Protein AF-A0A8T3W4N7-F1 (afdb_monomer_lite)

Sequence (528 aa):
MDIIEGKFVKMGSNYNELFDELPENFIGHVRLSIKVNGQFRESHLFLNNKKIIGGYSDYEGEFFGNDAVVNAMKMAELGAIVDIFSYTDSMLSLMQNSNKKLFLTNETVKKSPVEKKKAIAPNNGRISVPEGKPIKLGVSNDFEKYLGKYTLLELFKKIDGTYHRGYVAYNGNLPVTAVYQAENKLIFGNNAFEMFNDIINEDNDFAIDVYEYNNSKLNYFIEEYPESVISIKPSEPVKSEMPKTELPKYVQEVKDINEYLEKDDSETENPLQVEEDISREDLMKKLGIRTPTDDMIENLLDDVFEPSKTEMGAIENELLEKINDYFNENSAILEFETELSIEYSDDDEFIATCCVNTTSDENSEVIKKDIEDIFDSYIIEMTSDVTVNNKKTGNTSETKTEHKSTHNKYDIDLQEELNKIKAKNSNKEKTGVEGLKEKIEHGIYEYLENVHDISEFEVHMSITEDNGHKCKCSIIVVPKKMLGFIKSSLNTDKIERDISDILGMNNVEIEFLNITVEKFTTSYSRYK

pLDDT: mean 70.01, std 21.33, range [21.66, 95.19]

Foldseek 3Di:
DDADQAAWDDKDQAPVVVLVPDAQQFFWKKWWWDQDPNDIWIKIFGDGSSDGFFIFTPDVHTAIGPVSVVVSVVSSVVRTMIIIHGDDPVSVVCVCVVDVRRGHDDDDDDDDDDDDDDDDDQQQDDDFQFFAAFPDKFDALPCLVVFDQKKWKWKWAADPNFIKIKIWIDRNNRTFFIWIDDQSDIDAAPVSVVVVVCCRVPHGGMGMIMHDDDPLSVVVNCVLCVRRTHPPPPDDDPDPPDDDDDDDDDDDDDDDDDDDDDDDDDDDDDDDDDPPPQDPVNVCVVVVPDDDDPVNVVVVVCVVLDQDPVLQVVVQVVLVVVLVVVQVPDPQWDDKDKDWGWDQDPVRAIEIEIEMETEGQDDQVVSQVVSVVSQVPDPGNHHYDYHYHYDYDDPDDDDDDDDDDDDDPDDDPPVVVVVVVVVVPPPDPPDDPVVLVVQLVVVLVVVQVPPPQFPDKDKDWDWDDDVFIEIAIEMETETDDDSNARPDPPPVVVSQVVSVVSCVVSRYHYSHYHYHYDRDDSPDPPPD

Secondary structure (DSSP, 8-state):
------EEEEEES-HHHHHHTS-TT-EEEEEEEEEETTEEEEEEEEEETTEEEEEEE-TTS-EEHHHHHHHHHHHHHTT-EEEEEE--HHHHHHHHHH-GGGB------PPPP-----------PPP-PPP-EEEEEEE-TTGGGG--SEEEEEEEEEETTEEEEEEEEEETTEEEEEEEEETTEEEEHHHHHHHHHHHHHH-SS-EEEEEE--HHHHHHHHHH-GGGB--------------------------------------------------HHHHHHHTT--PPPHHHHHHHHHHHHSPPHHHHHHHHHHHHHHHHHHHHH-TTEEEEEEEEEEEE-TTS-EEEEEEEEEEESS-HHHHHHHHHHHHHTSSS-EEEEEEEEEE---S-------------S----HHHHHHHHHHHHS-S---SHHHHHHHHHHHHHHHHHT-TTEEEEEEEEEEEESSSEEEEEEEEEEEPEETTEE-S---HHHHHHHHHHHHHHTTEEEEEEEEEE--S--------

Structure (mmCIF, N/CA/C/O backbone):
data_AF-A0A8T3W4N7-F1
#
_entry.id   AF-A0A8T3W4N7-F1
#
loop_
_atom_site.group_PDB
_atom_site.id
_atom_site.type_symbol
_atom_site.label_atom_id
_atom_site.label_alt_id
_atom_site.label_comp_id
_atom_site.label_asym_id
_atom_site.label_entity_id
_atom_site.label_seq_id
_atom_site.pdbx_PDB_ins_code
_atom_site.Cartn_x
_atom_site.Cartn_y
_atom_site.Cartn_z
_atom_site.occupancy
_atom_site.B_iso_or_equiv
_atom_site.auth_seq_id
_atom_site.auth_comp_id
_atom_site.auth_asym_id
_atom_site.auth_atom_id
_atom_site.pdbx_PDB_model_num
ATOM 1 N N . MET A 1 1 ? 28.751 -6.547 11.373 1.00 69.81 1 MET A N 1
ATOM 2 C CA . MET A 1 1 ? 29.927 -6.131 10.580 1.00 69.81 1 MET A CA 1
ATOM 3 C C . MET A 1 1 ? 31.092 -5.831 11.519 1.00 69.81 1 MET A C 1
ATOM 5 O O . MET A 1 1 ? 30.881 -5.133 12.501 1.00 69.81 1 MET A O 1
ATOM 9 N N . ASP A 1 2 ? 32.297 -6.341 11.244 1.00 79.75 2 ASP A N 1
ATOM 10 C CA . ASP A 1 2 ? 33.465 -6.121 12.114 1.00 79.75 2 ASP A CA 1
ATOM 11 C C . ASP A 1 2 ? 34.162 -4.798 11.765 1.00 79.75 2 ASP A C 1
ATOM 13 O O . ASP A 1 2 ? 34.846 -4.682 10.744 1.00 79.75 2 ASP A O 1
ATOM 17 N N . ILE A 1 3 ? 33.983 -3.784 12.615 1.00 85.69 3 ILE A N 1
ATOM 18 C CA . ILE A 1 3 ? 34.616 -2.466 12.479 1.00 85.69 3 ILE A CA 1
ATOM 19 C C . ILE A 1 3 ? 35.665 -2.310 13.575 1.00 85.69 3 ILE A C 1
ATOM 21 O O . ILE A 1 3 ? 35.398 -2.535 14.753 1.00 85.69 3 ILE A O 1
ATOM 25 N N . ILE A 1 4 ? 36.878 -1.906 13.196 1.00 85.88 4 ILE A N 1
ATOM 26 C CA . ILE A 1 4 ? 37.929 -1.598 14.169 1.00 85.88 4 ILE A CA 1
ATOM 27 C C . ILE A 1 4 ? 37.473 -0.387 14.986 1.00 85.88 4 ILE A C 1
ATOM 29 O O . ILE A 1 4 ? 37.309 0.699 14.450 1.00 85.88 4 ILE A O 1
ATOM 33 N N . GLU A 1 5 ? 37.274 -0.535 16.288 1.00 82.44 5 GLU A N 1
ATOM 34 C CA . GLU A 1 5 ? 36.678 0.541 17.091 1.00 82.44 5 GLU A CA 1
ATOM 35 C C . GLU A 1 5 ? 37.607 1.762 17.244 1.00 82.44 5 GLU A C 1
ATOM 37 O O . GLU A 1 5 ? 37.165 2.902 17.239 1.00 82.44 5 GLU A O 1
ATOM 42 N N . GLY A 1 6 ? 38.928 1.571 17.270 1.00 89.00 6 GLY A N 1
ATOM 43 C CA . GLY A 1 6 ? 39.881 2.677 17.428 1.00 89.00 6 GLY A CA 1
ATOM 44 C C . GLY A 1 6 ? 39.880 3.279 18.839 1.00 89.00 6 GLY A C 1
ATOM 45 O O . GLY A 1 6 ? 39.446 2.653 19.803 1.00 89.00 6 GLY A O 1
ATOM 46 N N . LYS A 1 7 ? 40.429 4.491 18.993 1.00 89.69 7 LYS A N 1
ATOM 47 C CA . LYS A 1 7 ? 40.510 5.178 20.293 1.00 89.69 7 LYS A CA 1
ATOM 48 C C . LYS A 1 7 ? 39.407 6.224 20.411 1.00 89.69 7 LYS A C 1
ATOM 50 O O . LYS A 1 7 ? 39.440 7.216 19.683 1.00 89.69 7 LYS A O 1
ATOM 55 N N . PHE A 1 8 ? 38.511 6.042 21.378 1.00 91.06 8 PHE A N 1
ATOM 56 C CA . PHE A 1 8 ? 37.436 6.988 21.684 1.00 91.06 8 PHE A CA 1
ATOM 57 C C . PHE A 1 8 ? 37.958 8.416 21.911 1.00 91.06 8 PHE A C 1
ATOM 59 O O . PHE A 1 8 ? 38.973 8.626 22.585 1.00 91.06 8 PHE A O 1
ATOM 66 N N . VAL A 1 9 ? 37.253 9.387 21.333 1.00 90.25 9 VAL A N 1
ATOM 67 C CA . VAL A 1 9 ? 37.581 10.816 21.383 1.00 90.25 9 VAL A CA 1
ATOM 68 C C . VAL A 1 9 ? 36.522 11.578 22.171 1.00 90.25 9 VAL A C 1
ATOM 70 O O . VAL A 1 9 ? 36.863 12.228 23.157 1.00 90.25 9 VAL A O 1
ATOM 73 N N . LYS A 1 10 ? 35.257 11.521 21.735 1.00 86.00 10 LYS A N 1
ATOM 74 C CA . LYS A 1 10 ? 34.129 12.235 22.354 1.00 86.00 10 LYS A CA 1
ATOM 75 C C . LYS A 1 10 ? 32.783 11.667 21.889 1.00 86.00 10 LYS A C 1
ATOM 77 O O . LYS A 1 10 ? 32.743 11.008 20.852 1.00 86.00 10 LYS A O 1
ATOM 82 N N . MET A 1 11 ? 31.712 11.986 22.624 1.00 87.62 11 MET A N 1
ATOM 83 C CA . MET A 1 11 ? 30.324 11.721 22.221 1.00 87.62 11 MET A CA 1
ATOM 84 C C . MET A 1 11 ? 29.444 12.976 22.313 1.00 87.62 11 MET A C 1
ATOM 86 O O . MET A 1 11 ? 29.777 13.904 23.053 1.00 87.62 11 MET A O 1
ATOM 90 N N . GLY A 1 12 ? 28.291 12.964 21.646 1.00 80.19 12 GLY A N 1
ATOM 91 C CA . GLY A 1 12 ? 27.205 13.929 21.846 1.00 80.19 12 GLY A CA 1
ATOM 92 C C . GLY A 1 12 ? 25.985 13.613 20.978 1.00 80.19 12 GLY A C 1
ATOM 93 O O . GLY A 1 12 ? 25.847 12.494 20.500 1.00 80.19 12 GLY A O 1
ATOM 94 N N . SER A 1 13 ? 25.091 14.583 20.782 1.00 78.06 13 SER A N 1
ATOM 95 C CA . SER A 1 13 ? 23.819 14.401 20.052 1.00 78.06 13 SER A CA 1
ATOM 96 C C . SER A 1 13 ? 23.660 15.311 18.828 1.00 78.06 13 SER A C 1
ATOM 98 O O . SER A 1 13 ? 22.625 15.283 18.169 1.00 78.06 13 SER A O 1
ATOM 100 N N . ASN A 1 14 ? 24.669 16.133 18.518 1.00 81.31 14 ASN A N 1
ATOM 101 C CA . ASN A 1 14 ? 24.679 17.032 17.365 1.00 81.31 14 ASN A CA 1
ATOM 102 C C . ASN A 1 14 ? 25.889 16.729 16.474 1.00 81.31 14 ASN A C 1
ATOM 104 O O . ASN A 1 14 ? 27.017 17.123 16.775 1.00 81.31 14 ASN A O 1
ATOM 108 N N . TYR A 1 15 ? 25.647 16.020 15.371 1.00 85.56 15 TYR A N 1
ATOM 109 C CA . TYR A 1 15 ? 26.692 15.603 14.436 1.00 85.56 15 TYR A CA 1
ATOM 110 C C . TYR A 1 15 ? 27.495 16.783 13.873 1.00 85.56 15 TYR A C 1
ATOM 112 O O . TYR A 1 15 ? 28.723 16.732 13.886 1.00 85.56 15 TYR A O 1
ATOM 120 N N . ASN A 1 16 ? 26.824 17.845 13.414 1.00 82.12 16 ASN A N 1
ATOM 121 C CA . ASN A 1 16 ? 27.482 18.961 12.725 1.00 82.12 16 ASN A CA 1
ATOM 122 C C . ASN A 1 16 ? 28.466 19.686 13.649 1.00 82.12 16 ASN A C 1
ATOM 124 O O . ASN A 1 16 ? 29.613 19.912 13.282 1.00 82.12 16 ASN A O 1
ATOM 128 N N . GLU A 1 17 ? 28.042 19.963 14.882 1.00 86.69 17 GLU A N 1
ATOM 129 C CA . GLU A 1 17 ? 28.886 20.596 15.898 1.00 86.69 17 GLU A CA 1
ATOM 130 C C . GLU A 1 17 ? 30.109 19.731 16.234 1.00 86.69 17 GLU A C 1
ATOM 132 O O . GLU A 1 17 ? 31.249 20.199 16.217 1.00 86.69 17 GLU A O 1
ATOM 137 N N . LEU A 1 18 ? 29.896 18.432 16.463 1.00 82.56 18 LEU A N 1
ATOM 138 C CA . LEU A 1 18 ? 30.981 17.516 16.803 1.00 82.56 18 LEU A CA 1
ATOM 139 C C . LEU A 1 18 ? 31.968 17.320 15.647 1.00 82.56 18 LEU A C 1
ATOM 141 O O . LEU A 1 18 ? 33.168 17.196 15.915 1.00 82.56 18 LEU A O 1
ATOM 145 N N . PHE A 1 19 ? 31.474 17.285 14.406 1.00 84.50 19 PHE A N 1
ATOM 146 C CA . PHE A 1 19 ? 32.265 17.144 13.186 1.00 84.50 19 PHE A CA 1
ATOM 147 C C . PHE A 1 19 ? 33.083 18.407 12.883 1.00 84.50 19 PHE A C 1
ATOM 149 O O . PHE A 1 19 ? 34.268 18.305 12.556 1.00 84.50 19 PHE A O 1
ATOM 156 N N . ASP A 1 20 ? 32.491 19.594 13.038 1.00 85.81 20 ASP A N 1
ATOM 157 C CA . ASP A 1 20 ? 33.156 20.878 12.781 1.00 85.81 20 ASP A CA 1
ATOM 158 C C . ASP A 1 20 ? 34.359 21.099 13.706 1.00 85.81 20 ASP A C 1
ATOM 160 O O . ASP A 1 20 ? 35.408 21.581 13.265 1.00 85.81 20 ASP A O 1
ATOM 164 N N . GLU A 1 21 ? 34.247 20.657 14.958 1.00 88.88 21 GLU A N 1
ATOM 165 C CA . GLU A 1 21 ? 35.309 20.691 15.967 1.00 88.88 21 GLU A CA 1
ATOM 166 C C . GLU A 1 21 ? 36.479 19.720 15.703 1.00 88.88 21 GLU A C 1
ATOM 168 O O . GLU A 1 21 ? 37.490 19.772 16.411 1.00 88.88 21 GLU A O 1
ATOM 173 N N . LEU A 1 22 ? 36.376 18.807 14.728 1.00 88.19 22 LEU A N 1
ATOM 174 C CA . LEU A 1 22 ? 37.467 17.879 14.420 1.00 88.19 22 LEU A CA 1
ATOM 175 C C . LEU A 1 22 ? 38.651 18.599 13.757 1.00 88.19 22 LEU A C 1
ATOM 177 O O . LEU A 1 22 ? 38.451 19.490 12.922 1.00 88.19 22 LEU A O 1
ATOM 181 N N . PRO A 1 23 ? 39.899 18.191 14.063 1.00 87.69 23 PRO A N 1
ATOM 182 C CA . PRO A 1 23 ? 41.069 18.749 13.402 1.00 87.69 23 PRO A CA 1
ATOM 183 C C . PRO A 1 23 ? 41.086 18.375 11.912 1.00 87.69 23 PRO A C 1
ATOM 185 O O . PRO A 1 23 ? 40.659 17.292 11.522 1.00 87.69 23 PRO A O 1
ATOM 188 N N . GLU A 1 24 ? 41.622 19.253 11.063 1.00 89.06 24 GLU A N 1
ATOM 189 C CA . GLU A 1 24 ? 41.645 19.059 9.599 1.00 89.06 24 GLU A CA 1
ATOM 190 C C . GLU A 1 24 ? 42.392 17.789 9.156 1.00 89.06 24 GLU A C 1
ATOM 192 O O . GLU A 1 24 ? 42.098 17.215 8.114 1.00 89.06 24 GLU A O 1
ATOM 197 N N . ASN A 1 25 ? 43.344 17.312 9.958 1.00 88.31 25 ASN A N 1
ATOM 198 C CA . ASN A 1 25 ? 44.077 16.069 9.721 1.00 88.31 25 ASN A CA 1
ATOM 199 C C . ASN A 1 25 ? 43.475 14.859 10.462 1.00 88.31 25 ASN A C 1
ATOM 201 O O . ASN A 1 25 ? 44.173 13.872 10.681 1.00 88.31 25 ASN A O 1
ATOM 205 N N . PHE A 1 26 ? 42.210 14.925 10.892 1.00 92.00 26 PHE A N 1
ATOM 206 C CA . PHE A 1 26 ? 41.576 13.835 11.631 1.00 92.00 26 PHE A CA 1
ATOM 207 C C . PHE A 1 26 ? 41.453 12.565 10.781 1.00 92.00 26 PHE A C 1
ATOM 209 O O . PHE A 1 26 ? 40.968 12.608 9.646 1.00 92.00 26 PHE A O 1
ATOM 216 N N . ILE A 1 27 ? 41.853 11.435 11.366 1.00 90.75 27 ILE A N 1
ATOM 217 C CA . ILE A 1 27 ? 41.722 10.091 10.802 1.00 90.75 27 ILE A CA 1
ATOM 218 C C . ILE A 1 27 ? 40.992 9.237 11.832 1.00 90.75 27 ILE A C 1
ATOM 220 O O . ILE A 1 27 ? 41.371 9.213 13.006 1.00 90.75 27 ILE A O 1
ATOM 224 N N . GLY A 1 28 ? 39.936 8.549 11.414 1.00 92.06 28 GLY A N 1
ATOM 225 C CA . GLY A 1 28 ? 39.072 7.850 12.354 1.00 92.06 28 GLY A CA 1
ATOM 226 C C . GLY A 1 28 ? 37.735 7.471 11.757 1.00 92.06 28 GLY A C 1
ATOM 227 O O . GLY A 1 28 ? 37.573 7.448 10.537 1.00 92.06 28 GLY A O 1
ATOM 228 N N . HIS A 1 29 ? 36.768 7.206 12.623 1.00 94.94 29 HIS A N 1
ATOM 229 C CA . HIS A 1 29 ? 35.389 7.041 12.204 1.00 94.94 29 HIS A CA 1
ATOM 230 C C . HIS A 1 29 ? 34.420 7.677 13.203 1.00 94.94 29 HIS A C 1
ATOM 232 O O . HIS A 1 29 ? 34.745 7.869 14.378 1.00 94.94 29 HIS A O 1
ATOM 238 N N . VAL A 1 30 ? 33.238 8.027 12.709 1.00 94.62 30 VAL A N 1
ATOM 239 C CA . VAL A 1 30 ? 32.110 8.513 13.507 1.00 94.62 30 VAL A CA 1
ATOM 240 C C . VAL A 1 30 ? 31.051 7.424 13.515 1.00 94.62 30 VAL A C 1
ATOM 242 O O . VAL A 1 30 ? 30.641 6.992 12.441 1.00 94.62 30 VAL A O 1
ATOM 245 N N . ARG A 1 31 ? 30.620 6.985 14.696 1.00 95.19 31 ARG A N 1
ATOM 246 C CA . ARG A 1 31 ? 29.488 6.076 14.876 1.00 95.19 31 ARG A CA 1
ATOM 247 C C . ARG A 1 31 ? 28.251 6.887 15.248 1.00 95.19 31 ARG A C 1
ATOM 249 O O . ARG A 1 31 ? 28.313 7.714 16.152 1.00 95.19 31 ARG A O 1
ATOM 256 N N . LEU A 1 32 ? 27.145 6.654 14.556 1.00 91.69 32 LEU A N 1
ATOM 257 C CA . LEU A 1 32 ? 25.830 7.187 14.883 1.00 91.69 32 LEU A CA 1
ATOM 258 C C . LEU A 1 32 ? 24.938 6.042 15.333 1.00 91.69 32 LEU A C 1
ATOM 260 O O . LEU A 1 32 ? 24.832 5.061 14.604 1.00 91.69 32 LEU A O 1
ATOM 264 N N . SER A 1 33 ? 24.279 6.182 16.479 1.00 88.19 33 SER A N 1
ATOM 265 C CA . SER A 1 33 ? 23.430 5.140 17.057 1.00 88.19 33 SER A CA 1
ATOM 266 C C . SER A 1 33 ? 22.028 5.667 17.372 1.00 88.19 33 SER A C 1
ATOM 268 O O . SER A 1 33 ? 21.876 6.698 18.032 1.00 88.19 33 SER A O 1
ATOM 270 N N . ILE A 1 34 ? 20.993 4.943 16.937 1.00 81.06 34 ILE A N 1
ATOM 271 C CA . ILE A 1 34 ? 19.577 5.201 17.260 1.00 81.06 34 ILE A CA 1
ATOM 272 C C . ILE A 1 34 ? 18.957 3.927 17.823 1.00 81.06 34 ILE A C 1
ATOM 274 O O . ILE A 1 34 ? 19.274 2.824 17.384 1.00 81.06 34 ILE A O 1
ATOM 278 N N . LYS A 1 35 ? 18.055 4.072 18.797 1.00 75.81 35 LYS A N 1
ATOM 279 C CA . LYS A 1 35 ? 17.288 2.952 19.342 1.00 75.81 35 LYS A CA 1
ATOM 280 C C . LYS A 1 35 ? 15.977 2.787 18.569 1.00 75.81 35 LYS A C 1
ATOM 282 O O . LYS A 1 35 ? 15.119 3.660 18.639 1.00 75.81 35 LYS A O 1
ATOM 287 N N . VAL A 1 36 ? 15.813 1.658 17.885 1.00 69.12 36 VAL A N 1
ATOM 288 C CA . VAL A 1 36 ? 14.607 1.281 17.131 1.00 69.12 36 VAL A CA 1
ATOM 289 C C . VAL A 1 36 ? 14.096 -0.050 17.676 1.00 69.12 36 VAL A C 1
ATOM 291 O O . VAL A 1 36 ? 14.857 -1.010 17.775 1.00 69.12 36 VAL A O 1
ATOM 294 N N . ASN A 1 37 ? 12.823 -0.116 18.079 1.00 63.16 37 ASN A N 1
ATOM 295 C CA . ASN A 1 37 ? 12.181 -1.336 18.603 1.00 63.16 37 ASN A CA 1
ATOM 296 C C . ASN A 1 37 ? 12.989 -2.046 19.711 1.00 63.16 37 ASN A C 1
ATOM 298 O O . ASN A 1 37 ? 13.090 -3.268 19.758 1.00 63.16 37 ASN A O 1
ATOM 302 N N . GLY A 1 38 ? 13.620 -1.271 20.599 1.00 59.84 38 GLY A N 1
ATOM 303 C CA . GLY A 1 38 ? 14.420 -1.810 21.703 1.00 59.84 38 GLY A CA 1
ATOM 304 C C . GLY A 1 38 ? 15.868 -2.176 21.356 1.00 59.84 38 GLY A C 1
ATOM 305 O O . GLY A 1 38 ? 16.660 -2.336 22.284 1.00 59.84 38 GLY A O 1
ATOM 306 N N . GLN A 1 39 ? 16.238 -2.231 20.073 1.00 70.81 39 GLN A N 1
ATOM 307 C CA . GLN A 1 39 ? 17.593 -2.528 19.598 1.00 70.81 39 GLN A CA 1
ATOM 308 C C . GLN A 1 39 ? 18.317 -1.261 19.131 1.00 70.81 39 GLN A C 1
ATOM 310 O O . GLN A 1 39 ? 17.685 -0.306 18.683 1.00 70.81 39 GLN A O 1
ATOM 315 N N . PHE A 1 40 ? 19.647 -1.241 19.231 1.00 77.69 40 PHE A N 1
ATOM 316 C CA . PHE A 1 40 ? 20.447 -0.179 18.627 1.00 77.69 40 PHE A CA 1
ATOM 317 C C . PHE A 1 40 ? 20.725 -0.504 17.163 1.00 77.69 40 PHE A C 1
ATOM 319 O O . PHE A 1 40 ? 21.073 -1.633 16.822 1.00 77.69 40 PHE A O 1
ATOM 326 N N . ARG A 1 41 ? 20.545 0.509 16.324 1.00 87.94 41 ARG A N 1
ATOM 327 C CA . ARG A 1 41 ? 20.998 0.555 14.941 1.00 87.94 41 ARG A CA 1
ATOM 328 C C . ARG A 1 41 ? 22.139 1.547 14.833 1.00 87.94 41 ARG A C 1
ATOM 330 O O . ARG A 1 41 ? 22.094 2.589 15.490 1.00 87.94 41 ARG A O 1
ATOM 337 N N . GLU A 1 42 ? 23.134 1.224 14.024 1.00 90.44 42 GLU A N 1
ATOM 338 C CA . GLU A 1 42 ? 24.416 1.901 13.942 1.00 90.44 42 GLU A CA 1
ATOM 339 C C . GLU A 1 42 ? 24.797 2.244 12.495 1.00 90.44 42 GLU A C 1
ATOM 341 O O . GLU A 1 42 ? 24.674 1.449 11.562 1.00 90.44 42 GLU A O 1
ATOM 346 N N . SER A 1 43 ? 25.325 3.453 12.310 1.00 93.12 43 SER A N 1
ATOM 347 C CA . SER A 1 43 ? 26.041 3.843 11.098 1.00 93.12 43 SER A CA 1
ATOM 348 C C . SER A 1 43 ? 27.446 4.296 11.431 1.00 93.12 43 SER A C 1
ATOM 350 O O . SER A 1 43 ? 27.657 5.005 12.406 1.00 93.12 43 SER A O 1
ATOM 352 N N . HIS A 1 44 ? 28.409 3.942 10.590 1.00 95.19 44 HIS A N 1
ATOM 353 C CA . HIS A 1 44 ? 29.803 4.332 10.722 1.00 95.19 44 HIS A CA 1
ATOM 354 C C . HIS A 1 44 ? 30.231 5.129 9.495 1.00 95.19 44 HIS A C 1
ATOM 356 O O . HIS A 1 44 ? 30.116 4.651 8.371 1.00 95.19 44 HIS A O 1
ATOM 362 N N . LEU A 1 45 ? 30.766 6.327 9.706 1.00 94.00 45 LEU A N 1
ATOM 363 C CA . LEU A 1 45 ? 31.398 7.156 8.682 1.00 94.00 45 LEU A CA 1
ATOM 364 C C . LEU A 1 45 ? 32.908 7.081 8.855 1.00 94.00 45 LEU A C 1
ATOM 366 O O . LEU A 1 45 ? 33.402 7.433 9.920 1.00 94.00 45 LEU A O 1
ATOM 370 N N . PHE A 1 46 ? 33.650 6.673 7.829 1.00 92.88 46 PHE A N 1
ATOM 371 C CA . PHE A 1 46 ? 35.115 6.632 7.874 1.00 92.88 46 PHE A CA 1
ATOM 372 C C . PHE A 1 46 ? 35.704 7.942 7.361 1.00 92.88 46 PHE A C 1
ATOM 374 O O . PHE A 1 46 ? 35.303 8.434 6.305 1.00 92.88 46 PHE A O 1
ATOM 381 N N . LEU A 1 47 ? 36.684 8.490 8.083 1.00 90.06 47 LEU A N 1
ATOM 382 C CA . LEU A 1 47 ? 37.308 9.772 7.779 1.00 90.06 47 LEU A CA 1
ATOM 383 C C . LEU A 1 47 ? 38.812 9.638 7.561 1.00 90.06 47 LEU A C 1
ATOM 385 O O . LEU A 1 47 ? 39.519 8.967 8.315 1.00 90.06 47 LEU A O 1
ATOM 389 N N . ASN A 1 48 ? 39.304 10.376 6.570 1.00 88.19 48 ASN A N 1
ATOM 390 C CA . ASN A 1 48 ? 40.722 10.631 6.367 1.00 88.19 48 ASN A CA 1
ATOM 391 C C . ASN A 1 48 ? 40.929 12.114 6.048 1.00 88.19 48 ASN A C 1
ATOM 393 O O . ASN A 1 48 ? 40.344 12.632 5.096 1.00 88.19 48 ASN A O 1
ATOM 397 N N . ASN A 1 49 ? 41.749 12.802 6.844 1.00 85.50 49 ASN A N 1
ATOM 398 C CA . ASN A 1 49 ? 41.911 14.257 6.803 1.00 85.50 49 ASN A CA 1
ATOM 399 C C . ASN A 1 49 ? 40.563 14.990 6.855 1.00 85.50 49 ASN A C 1
ATOM 401 O O . ASN A 1 49 ? 40.252 15.787 5.967 1.00 85.50 49 ASN A O 1
ATOM 405 N N . LYS A 1 50 ? 39.724 14.625 7.840 1.00 82.94 50 LYS A N 1
ATOM 406 C CA . LYS A 1 50 ? 38.369 15.173 8.055 1.00 82.94 50 LYS A CA 1
ATOM 407 C C . LYS A 1 50 ? 37.408 14.998 6.863 1.00 82.94 50 LYS A C 1
ATOM 409 O O . LYS A 1 50 ? 36.277 15.467 6.894 1.00 82.94 50 LYS A O 1
ATOM 414 N N . LYS A 1 51 ? 37.806 14.277 5.812 1.00 85.31 51 LYS A N 1
ATOM 415 C CA . LYS A 1 51 ? 36.949 13.954 4.669 1.00 85.31 51 LYS A CA 1
ATOM 416 C C . LYS A 1 51 ? 36.359 12.574 4.843 1.00 85.31 51 LYS A C 1
ATOM 418 O O . LYS A 1 51 ? 37.088 11.629 5.131 1.00 85.31 51 LYS A O 1
ATOM 423 N N . ILE A 1 52 ? 35.059 12.466 4.602 1.00 88.12 52 ILE A N 1
ATOM 424 C CA . ILE A 1 52 ? 34.370 11.182 4.547 1.00 88.12 52 ILE A CA 1
ATOM 425 C C . ILE A 1 52 ? 34.892 10.415 3.330 1.00 88.12 52 ILE A C 1
ATOM 427 O O . ILE A 1 52 ? 34.857 10.911 2.205 1.00 88.12 52 ILE A O 1
ATOM 431 N N . ILE A 1 53 ? 35.406 9.216 3.576 1.00 82.69 53 ILE A N 1
ATOM 432 C CA . ILE A 1 53 ? 35.989 8.323 2.566 1.00 82.69 53 ILE A CA 1
ATOM 433 C C . ILE A 1 53 ? 35.219 7.008 2.433 1.00 82.69 53 ILE A C 1
ATOM 435 O O . ILE A 1 53 ? 35.616 6.147 1.648 1.00 82.69 53 ILE A O 1
ATOM 439 N N . GLY A 1 54 ? 34.127 6.846 3.179 1.00 85.19 54 GLY A N 1
ATOM 440 C CA . GLY A 1 54 ? 33.305 5.645 3.162 1.00 85.19 54 GLY A CA 1
ATOM 441 C C . GLY A 1 54 ? 32.328 5.577 4.327 1.00 85.19 54 GLY A C 1
ATOM 442 O O . GLY A 1 54 ? 32.373 6.418 5.229 1.00 85.19 54 GLY A O 1
ATOM 443 N N . GLY A 1 55 ? 31.496 4.540 4.335 1.00 89.06 55 GLY A N 1
ATOM 444 C CA . GLY A 1 55 ? 30.619 4.245 5.454 1.00 89.06 55 GLY A CA 1
ATOM 445 C C . GLY A 1 55 ? 30.050 2.828 5.464 1.00 89.06 55 GLY A C 1
ATOM 446 O O . GLY A 1 55 ? 30.160 2.083 4.489 1.00 89.06 55 GLY A O 1
ATOM 447 N N . TYR A 1 56 ? 29.432 2.491 6.592 1.00 93.69 56 TYR A N 1
ATOM 448 C CA . TYR A 1 56 ? 28.560 1.334 6.808 1.00 93.69 56 TYR A CA 1
ATOM 449 C C . TYR A 1 56 ? 27.298 1.788 7.545 1.00 93.69 56 TYR A C 1
ATOM 451 O O . TYR A 1 56 ? 27.380 2.707 8.356 1.00 93.69 56 TYR A O 1
ATOM 459 N N . SER A 1 57 ? 26.151 1.176 7.281 1.00 89.81 57 SER A N 1
ATOM 460 C CA . SER A 1 57 ? 24.907 1.453 8.005 1.00 89.81 57 SER A CA 1
ATOM 461 C C . SER A 1 57 ? 24.080 0.181 8.110 1.00 89.81 57 SER A C 1
ATOM 463 O O . SER A 1 57 ? 24.008 -0.541 7.122 1.00 89.81 57 SER A O 1
ATOM 465 N N . ASP A 1 58 ? 23.468 -0.072 9.270 1.00 85.94 58 ASP A N 1
ATOM 466 C CA . ASP A 1 58 ? 22.450 -1.119 9.456 1.00 85.94 58 ASP A CA 1
ATOM 467 C C . ASP A 1 58 ? 21.045 -0.562 9.779 1.00 85.94 58 ASP A C 1
ATOM 469 O O . ASP A 1 58 ? 20.126 -1.317 10.101 1.00 85.94 58 ASP A O 1
ATOM 473 N N . TYR A 1 59 ? 20.867 0.762 9.696 1.00 77.62 59 TYR A N 1
ATOM 474 C CA . TYR A 1 59 ? 19.676 1.462 10.188 1.00 77.62 59 TYR A CA 1
ATOM 475 C C . TYR A 1 59 ? 18.390 1.115 9.430 1.00 77.62 59 TYR A C 1
ATOM 477 O O . TYR A 1 59 ? 17.419 0.680 10.045 1.00 77.62 59 TYR A O 1
ATOM 485 N N . GLU A 1 60 ? 18.406 1.260 8.105 1.00 74.38 60 GLU A N 1
ATOM 486 C CA . GLU A 1 60 ? 17.287 0.948 7.196 1.00 74.38 60 GLU A CA 1
ATOM 487 C C . GLU A 1 60 ? 17.617 -0.269 6.308 1.00 74.38 60 GLU A C 1
ATOM 489 O O . GLU A 1 60 ? 17.132 -0.384 5.188 1.00 74.38 60 GLU A O 1
ATOM 494 N N . GLY A 1 61 ? 18.524 -1.136 6.770 1.00 75.38 61 GLY A N 1
ATOM 495 C CA . GLY A 1 61 ? 19.142 -2.201 5.973 1.00 75.38 61 GLY A CA 1
ATOM 496 C C . GLY A 1 61 ? 20.667 -2.102 5.966 1.00 75.38 61 GLY A C 1
ATOM 497 O O . GLY A 1 61 ? 21.228 -1.138 6.482 1.00 75.38 61 GLY A O 1
ATOM 498 N N . GLU A 1 62 ? 21.342 -3.110 5.404 1.00 84.62 62 GLU A N 1
ATOM 499 C CA . GLU A 1 62 ? 22.808 -3.165 5.351 1.00 84.62 62 GLU A CA 1
ATOM 500 C C . GLU A 1 62 ? 23.345 -2.399 4.127 1.00 84.62 62 GLU A C 1
ATOM 502 O O . GLU A 1 62 ? 23.201 -2.833 2.984 1.00 84.62 62 GLU A O 1
ATOM 507 N N . PHE A 1 63 ? 23.989 -1.253 4.359 1.00 81.38 63 PHE A N 1
ATOM 508 C CA . PHE A 1 63 ? 24.548 -0.396 3.310 1.00 81.38 63 PHE A CA 1
ATOM 509 C C . PHE A 1 63 ? 26.054 -0.201 3.467 1.00 81.38 63 PHE A C 1
ATOM 511 O O . PHE A 1 63 ? 26.597 -0.208 4.574 1.00 81.38 63 PHE A O 1
ATOM 518 N N . PHE A 1 64 ? 26.728 0.071 2.347 1.00 84.88 64 PHE A N 1
ATOM 519 C CA . PHE A 1 64 ? 28.172 0.299 2.284 1.00 84.88 64 PHE A CA 1
ATOM 520 C C . PHE A 1 64 ? 28.502 1.523 1.414 1.00 84.88 64 PHE A C 1
ATOM 522 O O . PHE A 1 64 ? 27.728 1.910 0.539 1.00 84.88 64 PHE A O 1
ATOM 529 N N . GLY A 1 65 ? 29.661 2.147 1.629 1.00 79.81 65 GLY A N 1
ATOM 530 C CA . GLY A 1 65 ? 30.160 3.212 0.756 1.00 79.81 65 GLY A CA 1
ATOM 531 C C . GLY A 1 65 ? 29.266 4.458 0.763 1.00 79.81 65 GLY A C 1
ATOM 532 O O . GLY A 1 65 ? 28.922 4.962 1.829 1.00 79.81 65 GLY A O 1
ATOM 533 N N . ASN A 1 66 ? 28.913 4.985 -0.416 1.00 72.75 66 ASN A N 1
ATOM 534 C CA . ASN A 1 66 ? 28.109 6.213 -0.536 1.00 72.75 66 ASN A CA 1
ATOM 535 C C . ASN A 1 66 ? 26.722 6.079 0.110 1.00 72.75 66 ASN A C 1
ATOM 537 O O . ASN A 1 66 ? 26.273 7.010 0.776 1.00 72.75 66 ASN A O 1
ATOM 541 N N . ASP A 1 67 ? 26.066 4.931 -0.052 1.00 69.25 67 ASP A N 1
ATOM 542 C CA . ASP A 1 67 ? 24.700 4.727 0.444 1.00 69.25 67 ASP A CA 1
ATOM 543 C C . ASP A 1 67 ? 24.664 4.704 1.975 1.00 69.25 67 ASP A C 1
ATOM 545 O O . ASP A 1 67 ? 23.778 5.284 2.604 1.00 69.25 67 ASP A O 1
ATOM 549 N N . ALA A 1 68 ? 25.703 4.138 2.592 1.00 79.25 68 ALA A N 1
ATOM 550 C CA . ALA A 1 68 ? 25.881 4.205 4.034 1.00 79.25 68 ALA A CA 1
ATOM 551 C C . ALA A 1 68 ? 26.115 5.634 4.540 1.00 79.25 68 ALA A C 1
ATOM 553 O O . ALA A 1 68 ? 25.628 5.988 5.611 1.00 79.25 68 ALA A O 1
ATOM 554 N N . VAL A 1 69 ? 26.829 6.471 3.775 1.00 78.69 69 VAL A N 1
ATOM 555 C CA . VAL A 1 69 ? 27.028 7.883 4.135 1.00 78.69 69 VAL A CA 1
ATOM 556 C C . VAL A 1 69 ? 25.698 8.629 4.136 1.00 78.69 69 VAL A C 1
ATOM 558 O O . VAL A 1 69 ? 25.438 9.397 5.056 1.00 78.69 69 VAL A O 1
ATOM 561 N N . VAL A 1 70 ? 24.832 8.383 3.150 1.00 76.81 70 VAL A N 1
ATOM 562 C CA . VAL A 1 70 ? 23.497 8.999 3.100 1.00 76.81 70 VAL A CA 1
ATOM 563 C C . VAL A 1 70 ? 22.657 8.585 4.310 1.00 76.81 70 VAL A C 1
ATOM 565 O O . VAL A 1 70 ? 22.076 9.448 4.966 1.00 76.81 70 VAL A O 1
ATOM 568 N N . ASN A 1 71 ? 22.635 7.297 4.660 1.00 71.44 71 ASN A N 1
ATOM 569 C CA . ASN A 1 71 ? 21.875 6.816 5.820 1.00 71.44 71 ASN A CA 1
ATOM 570 C C . ASN A 1 71 ? 22.426 7.325 7.157 1.00 71.44 71 ASN A C 1
ATOM 572 O O . ASN A 1 71 ? 21.656 7.722 8.030 1.00 71.44 71 ASN A O 1
ATOM 576 N N . ALA A 1 72 ? 23.746 7.424 7.292 1.00 77.81 72 ALA A N 1
ATOM 577 C CA . ALA A 1 72 ? 24.379 8.054 8.444 1.00 77.81 72 ALA A CA 1
ATOM 578 C C . ALA A 1 72 ? 23.936 9.520 8.627 1.00 77.81 72 ALA A C 1
ATOM 580 O O . ALA A 1 72 ? 23.696 9.949 9.755 1.00 77.81 72 ALA A O 1
ATOM 581 N N . MET A 1 73 ? 23.776 10.283 7.537 1.00 80.69 73 MET A N 1
ATOM 582 C CA . MET A 1 73 ? 23.289 11.668 7.616 1.00 80.69 73 MET A CA 1
ATOM 583 C C . MET A 1 73 ? 21.818 11.744 8.033 1.00 80.69 73 MET A C 1
ATOM 585 O O . MET A 1 73 ? 21.473 12.594 8.848 1.00 80.69 73 MET A O 1
ATOM 589 N N . LYS A 1 74 ? 20.963 10.825 7.566 1.00 80.06 74 LYS A N 1
ATOM 590 C CA . LYS A 1 74 ? 19.577 10.732 8.061 1.00 80.06 74 LYS A CA 1
ATOM 591 C C . LYS A 1 74 ? 19.540 10.467 9.567 1.00 80.06 74 LYS A C 1
ATOM 593 O O . LYS A 1 74 ? 18.798 11.118 10.294 1.00 80.06 74 LYS A O 1
ATOM 598 N N . MET A 1 75 ? 20.372 9.543 10.056 1.00 80.06 75 MET A N 1
ATOM 599 C CA . MET A 1 75 ? 20.469 9.267 11.493 1.00 80.06 75 MET A CA 1
ATOM 600 C C . MET A 1 75 ? 20.900 10.510 12.280 1.00 80.06 75 MET A C 1
ATOM 602 O O . MET A 1 75 ? 20.366 10.775 13.355 1.00 80.06 75 MET A O 1
ATOM 606 N N . ALA A 1 76 ? 21.827 11.304 11.741 1.00 77.56 76 ALA A N 1
ATOM 607 C CA . ALA A 1 76 ? 22.221 12.566 12.356 1.00 77.56 76 ALA A CA 1
ATOM 608 C C . ALA A 1 76 ? 21.039 13.548 12.488 1.00 77.56 76 ALA A C 1
ATOM 610 O O . ALA A 1 76 ? 20.900 14.191 13.527 1.00 77.56 76 ALA A O 1
ATOM 611 N N . GLU A 1 77 ? 20.173 13.641 11.473 1.00 77.88 77 GLU A N 1
ATOM 612 C CA . GLU A 1 77 ? 18.976 14.501 11.486 1.00 77.88 77 GLU A CA 1
ATOM 613 C C . GLU A 1 77 ? 17.913 14.032 12.491 1.00 77.88 77 GLU A C 1
ATOM 615 O O . GLU A 1 77 ? 17.213 14.854 13.080 1.00 77.88 77 GLU A O 1
ATOM 620 N N . LEU A 1 78 ? 17.838 12.724 12.745 1.00 76.50 78 LEU A N 1
ATOM 621 C CA . LEU A 1 78 ? 16.932 12.110 13.722 1.00 76.50 78 LEU A CA 1
ATOM 622 C C . LEU A 1 78 ? 17.445 12.178 15.172 1.00 76.50 78 LEU A C 1
ATOM 624 O O . LEU A 1 78 ? 16.840 11.598 16.073 1.00 76.50 78 LEU A O 1
ATOM 628 N N . GLY A 1 79 ? 18.555 12.881 15.417 1.00 76.69 79 GLY A N 1
ATOM 629 C CA . GLY A 1 79 ? 19.110 13.056 16.758 1.00 76.69 79 GLY A CA 1
ATOM 630 C C . GLY A 1 79 ? 19.837 11.820 17.290 1.00 76.69 79 GLY A C 1
ATOM 631 O O . GLY A 1 79 ? 19.793 11.556 18.493 1.00 76.69 79 GLY A O 1
ATOM 632 N N . ALA A 1 80 ? 20.496 11.057 16.411 1.00 83.69 80 ALA A N 1
ATOM 633 C CA . ALA A 1 80 ? 21.351 9.944 16.813 1.00 83.69 80 ALA A CA 1
ATOM 634 C C . ALA A 1 80 ? 22.407 10.350 17.849 1.00 83.69 80 ALA A C 1
ATOM 636 O O . ALA A 1 80 ? 22.946 11.459 17.831 1.00 83.69 80 ALA A O 1
ATOM 637 N N . ILE A 1 81 ? 22.767 9.396 18.708 1.00 86.12 81 ILE A N 1
ATOM 638 C CA . ILE A 1 81 ? 23.962 9.509 19.542 1.00 86.12 81 ILE A CA 1
ATOM 639 C C . ILE A 1 81 ? 25.170 9.405 18.617 1.00 86.12 81 ILE A C 1
ATOM 641 O O . ILE A 1 81 ? 25.263 8.471 17.827 1.00 86.12 81 ILE A O 1
ATOM 645 N N . VAL A 1 82 ? 26.082 10.363 18.709 1.00 90.19 82 VAL A N 1
ATOM 646 C CA . VAL A 1 82 ? 27.276 10.460 17.873 1.00 90.19 82 VAL A CA 1
ATOM 647 C C . VAL A 1 82 ? 28.496 10.165 18.730 1.00 90.19 82 VAL A C 1
ATOM 649 O O . VAL A 1 82 ? 28.824 10.958 19.608 1.00 90.19 82 VAL A O 1
ATOM 652 N N . ASP A 1 83 ? 29.198 9.077 18.434 1.00 86.38 83 ASP A N 1
ATOM 653 C CA . ASP A 1 83 ? 30.494 8.727 19.012 1.00 86.38 83 ASP A CA 1
ATOM 654 C C . ASP A 1 83 ? 31.610 8.943 17.986 1.00 86.38 83 ASP A C 1
ATOM 656 O O . ASP A 1 83 ? 31.484 8.586 16.814 1.00 86.38 83 ASP A O 1
ATOM 660 N N . ILE A 1 84 ? 32.741 9.497 18.415 1.00 91.50 84 ILE A N 1
ATOM 661 C CA . ILE A 1 84 ? 33.893 9.740 17.543 1.00 91.50 84 ILE A CA 1
ATOM 662 C C . ILE A 1 84 ? 35.093 8.941 18.025 1.00 91.50 84 ILE A C 1
ATOM 664 O O . ILE A 1 84 ? 35.514 9.061 19.179 1.00 91.50 84 ILE A O 1
ATOM 668 N N . PHE A 1 85 ? 35.707 8.201 17.105 1.00 91.56 85 PHE A N 1
ATOM 669 C CA . PHE A 1 85 ? 36.878 7.374 17.356 1.00 91.56 85 PHE A CA 1
ATOM 670 C C . PHE A 1 85 ? 38.028 7.760 16.431 1.00 91.56 85 PHE A C 1
ATOM 672 O O . PHE A 1 85 ? 37.860 7.897 15.223 1.00 91.56 85 PHE A O 1
ATOM 679 N N . SER A 1 86 ? 39.223 7.913 16.995 1.00 91.19 86 SER A N 1
ATOM 680 C CA . SER A 1 86 ? 40.451 8.204 16.253 1.00 91.19 86 SER A CA 1
ATOM 681 C C . SER A 1 86 ? 41.177 6.918 15.858 1.00 91.19 86 SER A C 1
ATOM 683 O O . SER A 1 86 ? 41.230 5.952 16.625 1.00 91.19 86 SER A O 1
ATOM 685 N N . TYR A 1 87 ? 41.761 6.917 14.663 1.00 92.69 87 TYR A N 1
ATOM 686 C CA . TYR A 1 87 ? 42.566 5.827 14.117 1.00 92.69 87 TYR A CA 1
ATOM 687 C C . TYR A 1 87 ? 44.028 6.245 13.962 1.00 92.69 87 TYR A C 1
ATOM 689 O O . TYR A 1 87 ? 44.360 7.419 13.815 1.00 92.69 87 TYR A O 1
ATOM 697 N N . THR A 1 88 ? 44.907 5.244 13.939 1.00 85.81 88 THR A N 1
ATOM 698 C CA . THR A 1 88 ? 46.237 5.380 13.328 1.00 85.81 88 THR A CA 1
ATOM 699 C C . THR A 1 88 ? 46.149 5.093 11.827 1.00 85.81 88 THR A C 1
ATOM 701 O O . THR A 1 88 ? 45.238 4.386 11.391 1.00 85.81 88 THR A O 1
ATOM 704 N N . ASP A 1 89 ? 47.125 5.547 11.037 1.00 83.62 89 ASP A N 1
ATOM 705 C CA . ASP A 1 89 ? 47.199 5.226 9.600 1.00 83.62 89 ASP A CA 1
ATOM 706 C C . ASP A 1 89 ? 47.153 3.712 9.332 1.00 83.62 89 ASP A C 1
ATOM 708 O O . ASP A 1 89 ? 46.527 3.254 8.375 1.00 83.62 89 ASP A O 1
ATOM 712 N N . SER A 1 90 ? 47.772 2.920 10.217 1.00 82.12 90 SER A N 1
ATOM 713 C CA . SER A 1 90 ? 47.765 1.454 10.153 1.00 82.12 90 SER A CA 1
ATOM 714 C C . SER A 1 90 ? 46.359 0.872 10.343 1.00 82.12 90 SER A C 1
ATOM 716 O O . SER A 1 90 ? 45.953 -0.003 9.583 1.00 82.12 90 SER A O 1
ATOM 718 N N . MET A 1 91 ? 45.580 1.394 11.300 1.00 86.19 91 MET A N 1
ATOM 719 C CA . MET A 1 91 ? 44.194 0.960 11.536 1.00 86.19 91 MET A CA 1
ATOM 720 C C . MET A 1 91 ? 43.288 1.288 10.347 1.00 86.19 91 MET A C 1
ATOM 722 O O . MET A 1 91 ? 42.520 0.430 9.916 1.00 86.19 91 MET A O 1
ATOM 726 N N . LEU A 1 92 ? 43.411 2.495 9.780 1.00 85.88 92 LEU A N 1
ATOM 727 C CA . LEU A 1 92 ? 42.641 2.861 8.592 1.00 85.88 92 LEU A CA 1
ATOM 728 C C . LEU A 1 92 ? 43.026 1.989 7.387 1.00 85.88 92 LEU A C 1
ATOM 730 O O . LEU A 1 92 ? 42.150 1.486 6.688 1.00 85.88 92 LEU A O 1
ATOM 734 N N . SER A 1 93 ? 44.324 1.762 7.177 1.00 80.38 93 SER A N 1
ATOM 735 C CA . SER A 1 93 ? 44.820 0.907 6.091 1.00 80.38 93 SER A CA 1
ATOM 736 C C . SER A 1 93 ? 44.323 -0.532 6.236 1.00 80.38 93 SER A C 1
ATOM 738 O O . SER A 1 93 ? 43.953 -1.165 5.250 1.00 80.38 93 SER A O 1
ATOM 740 N N . LEU A 1 94 ? 44.279 -1.055 7.466 1.00 82.75 94 LEU A N 1
ATOM 741 C CA . LEU A 1 94 ? 43.742 -2.383 7.746 1.00 82.75 94 LEU A CA 1
ATOM 742 C C . LEU A 1 94 ? 42.246 -2.464 7.410 1.00 82.75 94 LEU A C 1
ATOM 744 O O . LEU A 1 94 ? 41.856 -3.410 6.732 1.00 82.75 94 LEU A O 1
ATOM 748 N N . MET A 1 95 ? 41.445 -1.459 7.795 1.00 85.25 95 MET A N 1
ATOM 749 C CA . MET A 1 95 ? 40.023 -1.374 7.417 1.00 85.25 95 MET A CA 1
ATOM 750 C C . MET A 1 95 ? 39.822 -1.328 5.897 1.00 85.25 95 MET A C 1
ATOM 752 O O . MET A 1 95 ? 38.980 -2.040 5.354 1.00 85.25 95 MET A O 1
ATOM 756 N N . GLN A 1 96 ? 40.608 -0.512 5.191 1.00 82.00 96 GLN A N 1
ATOM 757 C CA . GLN A 1 96 ? 40.530 -0.386 3.730 1.00 82.00 96 GLN A CA 1
ATOM 758 C C . GLN A 1 96 ? 40.893 -1.683 3.003 1.00 82.00 96 GLN A C 1
ATOM 760 O O . GLN A 1 96 ? 40.317 -1.997 1.960 1.00 82.00 96 GLN A O 1
ATOM 765 N N . ASN A 1 97 ? 41.831 -2.450 3.559 1.00 79.75 97 ASN A N 1
ATOM 766 C CA . ASN A 1 97 ? 42.245 -3.731 3.001 1.00 79.75 97 ASN A CA 1
ATOM 767 C C . ASN A 1 97 ? 41.281 -4.872 3.346 1.00 79.75 97 ASN A C 1
ATOM 769 O O . ASN A 1 97 ? 41.123 -5.776 2.527 1.00 79.75 97 ASN A O 1
ATOM 773 N N . SER A 1 98 ? 40.652 -4.845 4.526 1.00 80.19 98 SER A N 1
ATOM 774 C CA . SER A 1 98 ? 39.753 -5.910 4.979 1.00 80.19 98 SER A CA 1
ATOM 775 C C . SER A 1 98 ? 38.397 -5.868 4.280 1.00 80.19 98 SER A C 1
ATOM 777 O O . SER A 1 98 ? 37.880 -6.920 3.913 1.00 80.19 98 SER A O 1
ATOM 779 N N . ASN A 1 99 ? 37.830 -4.679 4.044 1.00 78.56 99 ASN A N 1
ATOM 780 C CA . ASN A 1 99 ? 36.547 -4.563 3.357 1.00 78.56 99 ASN A CA 1
ATOM 781 C C . ASN A 1 99 ? 36.467 -3.315 2.466 1.00 78.56 99 ASN A C 1
ATOM 783 O O . ASN A 1 99 ? 36.045 -2.234 2.877 1.00 78.56 99 ASN A O 1
ATOM 787 N N . LYS A 1 100 ? 36.823 -3.502 1.191 1.00 80.38 100 LYS A N 1
ATOM 788 C CA . LYS A 1 100 ? 36.821 -2.441 0.173 1.00 80.38 100 LYS A CA 1
ATOM 789 C C . LYS A 1 100 ? 35.436 -1.854 -0.108 1.00 80.38 100 LYS A C 1
ATOM 791 O O . LYS A 1 100 ? 35.372 -0.709 -0.540 1.00 80.38 100 LYS A O 1
ATOM 796 N N . LYS A 1 101 ? 34.347 -2.597 0.147 1.00 83.12 101 LYS A N 1
ATOM 797 C CA . LYS A 1 101 ? 32.971 -2.129 -0.106 1.00 83.12 101 LYS A CA 1
ATOM 798 C C . LYS A 1 101 ? 32.592 -0.947 0.789 1.00 83.12 101 LYS A C 1
ATOM 800 O O . LYS A 1 101 ? 31.764 -0.136 0.399 1.00 83.12 101 LYS A O 1
ATOM 805 N N . LEU A 1 102 ? 33.233 -0.815 1.954 1.00 83.31 102 LEU A N 1
ATOM 806 C CA . LEU A 1 102 ? 33.013 0.297 2.881 1.00 83.31 102 LEU A CA 1
ATOM 807 C C . LEU A 1 102 ? 33.438 1.653 2.308 1.00 83.31 102 LEU A C 1
ATOM 809 O O . LEU A 1 102 ? 32.961 2.679 2.783 1.00 83.31 102 LEU A O 1
ATOM 813 N N . PHE A 1 103 ? 34.348 1.684 1.332 1.00 84.12 103 PHE A N 1
ATOM 814 C CA . PHE A 1 103 ? 35.024 2.903 0.893 1.00 84.12 103 PHE A CA 1
ATOM 815 C C . PHE A 1 103 ? 34.574 3.349 -0.499 1.00 84.12 103 PHE A C 1
ATOM 817 O O . PHE A 1 103 ? 34.199 2.542 -1.345 1.00 84.12 103 PHE A O 1
ATOM 824 N N . LEU A 1 104 ? 34.615 4.661 -0.731 1.00 70.19 104 LEU A N 1
ATOM 825 C CA . LEU A 1 104 ? 34.133 5.281 -1.965 1.00 70.19 104 LEU A CA 1
ATOM 826 C C . LEU A 1 104 ? 34.948 4.833 -3.192 1.00 70.19 104 LEU A C 1
ATOM 828 O O . LEU A 1 104 ? 36.174 4.956 -3.213 1.00 70.19 104 LEU A O 1
ATOM 832 N N . THR A 1 105 ? 34.270 4.383 -4.250 1.00 51.59 105 THR A N 1
ATOM 833 C CA . THR A 1 105 ? 34.872 4.123 -5.566 1.00 51.59 105 THR A CA 1
ATOM 834 C C . THR A 1 105 ? 34.827 5.389 -6.421 1.00 51.59 105 THR A C 1
ATOM 836 O O . THR A 1 105 ? 33.758 5.914 -6.725 1.00 51.59 105 THR A O 1
ATOM 839 N N . ASN A 1 106 ? 35.997 5.902 -6.810 1.00 40.78 106 ASN A N 1
ATOM 840 C CA . ASN A 1 106 ? 36.125 7.090 -7.656 1.00 40.78 106 ASN A CA 1
ATOM 841 C C . ASN A 1 106 ? 35.713 6.797 -9.112 1.00 40.78 106 ASN A C 1
ATOM 843 O O . ASN A 1 106 ? 36.577 6.663 -9.975 1.00 40.78 106 ASN A O 1
ATOM 847 N N . GLU A 1 107 ? 34.415 6.781 -9.411 1.00 33.28 107 GLU A N 1
ATOM 848 C CA . GLU A 1 107 ? 33.920 7.083 -10.758 1.00 33.28 107 GLU A CA 1
ATOM 849 C C . GLU A 1 107 ? 33.245 8.456 -10.747 1.00 33.28 107 GLU A C 1
ATOM 851 O O . GLU A 1 107 ? 32.206 8.702 -10.140 1.00 33.28 107 GLU A O 1
ATOM 856 N N . THR A 1 108 ? 33.933 9.410 -11.368 1.00 28.38 108 THR A N 1
ATOM 857 C CA . THR A 1 108 ? 33.565 10.823 -11.401 1.00 28.38 108 THR A CA 1
ATOM 858 C C . THR A 1 108 ? 32.536 11.070 -12.502 1.00 28.38 108 THR A C 1
ATOM 860 O O . THR A 1 108 ? 32.883 11.209 -13.674 1.00 28.38 108 THR A O 1
ATOM 863 N N . VAL A 1 109 ? 31.260 11.204 -12.135 1.00 30.00 109 VAL A N 1
ATOM 864 C CA . VAL A 1 109 ? 30.242 11.745 -13.047 1.00 30.00 109 VAL A CA 1
ATOM 865 C C . VAL A 1 109 ? 30.466 13.254 -13.201 1.00 30.00 109 VAL A C 1
ATOM 867 O O . VAL A 1 109 ? 30.353 14.034 -12.251 1.00 30.00 109 VAL A O 1
ATOM 870 N N . LYS A 1 110 ? 30.817 13.675 -14.423 1.00 26.11 110 LYS A N 1
ATOM 871 C CA . LYS A 1 110 ? 30.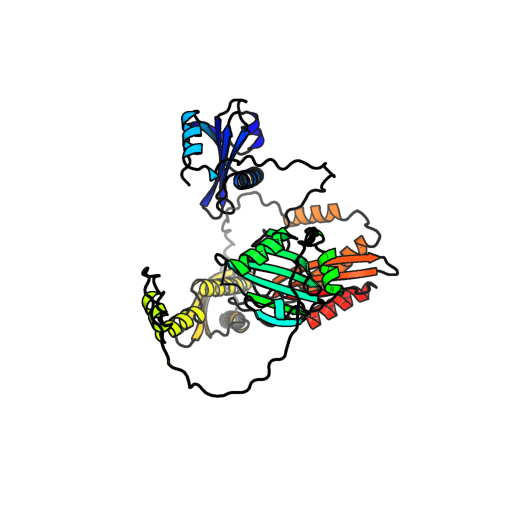917 15.083 -14.834 1.00 26.11 110 LYS A CA 1
ATOM 872 C C . LYS A 1 110 ? 29.583 15.800 -14.593 1.00 26.11 110 LYS A C 1
ATOM 874 O O . LYS A 1 110 ? 28.557 15.412 -15.140 1.00 26.11 110 LYS A O 1
ATOM 879 N N . LYS A 1 111 ? 29.627 16.889 -13.819 1.00 29.69 111 LYS A N 1
ATOM 880 C CA . LYS A 1 111 ? 28.511 17.823 -13.616 1.00 29.69 111 LYS A CA 1
ATOM 881 C C . LYS A 1 111 ? 28.137 18.525 -14.928 1.00 29.69 111 LYS A C 1
ATOM 883 O O . LYS A 1 111 ? 28.961 19.241 -15.495 1.00 29.69 111 LYS A O 1
ATOM 888 N N . SER A 1 112 ? 26.880 18.393 -15.341 1.00 24.02 112 SER A N 1
ATOM 889 C CA . SER A 1 112 ? 26.186 19.370 -16.191 1.00 24.02 112 SER A CA 1
ATOM 890 C C . SER A 1 112 ? 25.524 20.447 -15.305 1.00 24.02 112 SER A C 1
ATOM 892 O O . SER A 1 112 ? 25.350 20.213 -14.106 1.00 24.02 112 SER A O 1
ATOM 894 N N . PRO A 1 113 ? 25.238 21.651 -15.834 1.00 24.97 113 PRO A N 1
ATOM 895 C CA . PRO A 1 113 ? 24.988 22.849 -15.037 1.00 24.97 113 PRO A CA 1
ATOM 896 C C . PRO A 1 113 ? 23.705 22.756 -14.212 1.00 24.97 113 PRO A C 1
ATOM 898 O O . PRO A 1 113 ? 22.693 22.221 -14.652 1.00 24.97 113 PRO A O 1
ATOM 901 N N . VAL A 1 114 ? 23.777 23.331 -13.014 1.00 32.72 114 VAL A N 1
ATOM 902 C CA . VAL A 1 114 ? 22.687 23.462 -12.048 1.00 32.72 114 VAL A CA 1
ATOM 903 C C . VAL A 1 114 ? 21.579 24.339 -12.635 1.00 32.72 114 VAL A C 1
ATOM 905 O O . VAL A 1 114 ? 21.674 25.565 -12.605 1.00 32.72 114 VAL A O 1
ATOM 908 N N . GLU A 1 115 ? 20.499 23.719 -13.101 1.00 26.36 115 GLU A N 1
ATOM 909 C CA . GLU A 1 115 ? 19.179 24.319 -12.937 1.00 26.36 115 GLU A CA 1
ATOM 910 C C . GLU A 1 115 ? 18.728 24.065 -11.501 1.00 26.36 115 GLU A C 1
ATOM 912 O O . GLU A 1 115 ? 18.903 22.975 -10.951 1.00 26.36 115 GLU A O 1
ATOM 917 N N . LYS A 1 116 ? 18.229 25.120 -10.856 1.00 27.28 116 LYS A N 1
ATOM 918 C CA . LYS A 1 116 ? 17.772 25.110 -9.467 1.00 27.28 116 LYS A CA 1
ATOM 919 C C . LYS A 1 116 ? 16.706 24.024 -9.293 1.00 27.28 116 LYS A C 1
ATOM 921 O O . LYS A 1 116 ? 15.534 24.265 -9.571 1.00 27.28 116 LYS A O 1
ATOM 926 N N . LYS A 1 117 ? 17.107 22.846 -8.806 1.00 27.05 117 LYS A N 1
ATOM 927 C CA . LYS A 1 117 ? 16.174 21.835 -8.310 1.00 27.05 117 LYS A CA 1
ATOM 928 C C . LYS A 1 117 ? 15.382 22.472 -7.170 1.00 27.05 117 LYS A C 1
ATOM 930 O O . LYS A 1 117 ? 15.957 22.862 -6.154 1.00 27.05 117 LYS A O 1
ATOM 935 N N . LYS A 1 118 ? 14.065 22.595 -7.362 1.00 25.05 118 LYS A N 1
ATOM 936 C CA . LYS A 1 118 ? 13.123 22.638 -6.241 1.00 25.05 118 LYS A CA 1
ATOM 937 C C . LYS A 1 118 ? 13.460 21.461 -5.323 1.00 25.05 118 LYS A C 1
ATOM 939 O O . LYS A 1 118 ? 13.847 20.401 -5.815 1.00 25.05 118 LYS A O 1
ATOM 944 N N . ALA A 1 119 ? 13.365 21.688 -4.016 1.00 21.66 119 ALA A N 1
ATOM 945 C CA . ALA A 1 119 ? 13.541 20.656 -3.007 1.00 21.66 119 ALA A CA 1
ATOM 946 C C . ALA A 1 119 ? 12.766 19.397 -3.424 1.00 21.66 119 ALA A C 1
ATOM 948 O O . ALA A 1 119 ? 11.555 19.463 -3.630 1.00 21.66 119 ALA A O 1
ATOM 949 N N . ILE A 1 120 ? 13.483 18.291 -3.626 1.00 29.38 120 ILE A N 1
ATOM 950 C CA . ILE A 1 120 ? 12.869 16.986 -3.848 1.00 29.38 120 ILE A CA 1
ATOM 951 C C . ILE A 1 120 ? 12.446 16.524 -2.458 1.00 29.38 120 ILE A C 1
ATOM 953 O O . ILE A 1 120 ? 13.296 16.217 -1.623 1.00 29.38 120 ILE A O 1
ATOM 957 N N . ALA A 1 121 ? 11.144 16.589 -2.198 1.00 25.92 121 ALA A N 1
ATOM 958 C CA . ALA A 1 121 ? 10.541 15.946 -1.045 1.00 25.92 121 ALA A CA 1
ATOM 959 C C . ALA A 1 121 ? 10.779 14.423 -1.133 1.00 25.92 121 ALA A C 1
ATOM 961 O O . ALA A 1 121 ? 10.854 13.889 -2.243 1.00 25.92 121 ALA A O 1
ATOM 962 N N . PRO A 1 122 ? 10.922 13.714 -0.003 1.00 27.58 122 PRO A N 1
ATOM 963 C CA . PRO A 1 122 ? 10.974 12.256 -0.009 1.00 27.58 122 PRO A CA 1
ATOM 964 C C . PRO A 1 122 ? 9.676 11.697 -0.621 1.00 27.58 122 PRO A C 1
ATOM 966 O O . PRO A 1 122 ? 8.585 12.005 -0.142 1.00 27.58 122 PRO A O 1
ATOM 969 N N . ASN A 1 123 ? 9.789 10.907 -1.695 1.00 40.09 123 ASN A N 1
ATOM 970 C CA . ASN A 1 123 ? 8.656 10.229 -2.337 1.00 40.09 123 ASN A CA 1
ATOM 971 C C . ASN A 1 123 ? 8.247 9.013 -1.488 1.00 40.09 123 ASN A C 1
ATOM 973 O O . ASN A 1 123 ? 8.597 7.883 -1.806 1.00 40.09 123 ASN A O 1
ATOM 977 N N . ASN A 1 124 ? 7.511 9.266 -0.405 1.00 41.03 124 ASN A N 1
ATOM 978 C CA . ASN A 1 124 ? 6.842 8.240 0.404 1.00 41.03 124 ASN A CA 1
ATOM 979 C C . ASN A 1 124 ? 5.428 7.904 -0.136 1.00 41.03 124 ASN A C 1
ATOM 981 O O . ASN A 1 124 ? 4.614 7.367 0.607 1.00 41.03 124 ASN A O 1
ATOM 985 N N . GLY A 1 125 ? 5.077 8.258 -1.377 1.00 50.19 125 GLY A N 1
ATOM 986 C CA . GLY A 1 125 ? 3.712 8.101 -1.917 1.00 50.19 125 GLY A CA 1
ATOM 987 C C . GLY A 1 125 ? 3.455 6.735 -2.557 1.00 50.19 125 GLY A C 1
ATOM 988 O O . GLY A 1 125 ? 4.383 6.143 -3.118 1.00 50.19 125 GLY A O 1
ATOM 989 N N . ARG A 1 126 ? 2.208 6.243 -2.502 1.00 62.25 126 ARG A N 1
ATOM 990 C CA . ARG A 1 126 ? 1.796 5.104 -3.335 1.00 62.25 126 ARG A CA 1
ATOM 991 C C . ARG A 1 126 ? 1.745 5.571 -4.788 1.00 62.25 126 ARG A C 1
ATOM 993 O O . ARG A 1 126 ? 1.431 6.728 -5.068 1.00 62.25 126 ARG A O 1
ATOM 1000 N N . ILE A 1 127 ? 2.067 4.684 -5.731 1.00 68.25 127 ILE A N 1
ATOM 1001 C CA . ILE A 1 127 ? 1.856 4.999 -7.143 1.00 68.25 127 ILE A CA 1
ATOM 1002 C C . ILE A 1 127 ? 0.441 4.612 -7.555 1.00 68.25 127 ILE A C 1
ATOM 1004 O O . ILE A 1 127 ? 0.003 3.477 -7.384 1.00 68.25 127 ILE A O 1
ATOM 1008 N N . SER A 1 128 ? -0.256 5.564 -8.155 1.00 71.00 128 SER A N 1
ATOM 1009 C CA . SER A 1 128 ? -1.549 5.344 -8.765 1.00 71.00 128 SER A CA 1
ATOM 1010 C C . SER A 1 128 ? -1.374 5.086 -10.260 1.00 71.00 128 SER A C 1
ATOM 1012 O O . SER A 1 128 ? -1.542 5.991 -11.082 1.00 71.00 128 SER A O 1
ATOM 1014 N N . VAL A 1 129 ? -1.078 3.841 -10.632 1.00 74.50 129 VAL A N 1
ATOM 1015 C CA . VAL A 1 129 ? -1.157 3.417 -12.036 1.00 74.50 129 VAL A CA 1
ATOM 1016 C C . VAL A 1 129 ? -2.593 2.971 -12.334 1.00 74.50 129 VAL A C 1
ATOM 1018 O O . VAL A 1 129 ? -3.090 2.064 -11.666 1.00 74.50 129 VAL A O 1
ATOM 1021 N N . PRO A 1 130 ? -3.292 3.584 -13.308 1.00 67.94 130 PRO A N 1
ATOM 1022 C CA . PRO A 1 130 ? -4.629 3.144 -13.688 1.00 67.94 130 PRO A CA 1
ATOM 1023 C C . PRO A 1 130 ? -4.619 1.696 -14.171 1.00 67.94 130 PRO A C 1
ATOM 1025 O O . PRO A 1 130 ? -3.908 1.365 -15.120 1.00 67.94 130 PRO A O 1
ATOM 1028 N N . GLU A 1 131 ? -5.445 0.835 -13.584 1.00 65.62 131 GLU A N 1
ATOM 1029 C CA . GLU A 1 131 ? -5.550 -0.544 -14.056 1.00 65.62 131 GLU A CA 1
ATOM 1030 C C . GLU A 1 131 ? -6.196 -0.578 -15.448 1.00 65.62 131 GLU A C 1
ATOM 1032 O O . GLU A 1 131 ? -7.139 0.161 -15.759 1.00 65.62 131 GLU A O 1
ATOM 1037 N N . GLY A 1 132 ? -5.665 -1.412 -16.339 1.00 70.44 132 GLY A N 1
ATOM 1038 C CA . GLY A 1 132 ? -6.267 -1.682 -17.643 1.00 70.44 132 GLY A CA 1
ATOM 1039 C C . GLY A 1 132 ? -7.291 -2.818 -17.575 1.00 70.44 132 GLY A C 1
ATOM 1040 O O . GLY A 1 132 ? -7.530 -3.404 -16.525 1.00 70.44 132 GLY A O 1
ATOM 1041 N N . LYS A 1 133 ? -7.902 -3.171 -18.709 1.00 74.44 133 LYS A N 1
ATOM 1042 C CA . LYS A 1 133 ? -8.733 -4.386 -18.760 1.00 74.44 133 LYS A CA 1
ATOM 1043 C C . LYS A 1 133 ? -7.805 -5.603 -18.860 1.00 74.44 133 LYS A C 1
ATOM 1045 O O . LYS A 1 133 ? -6.978 -5.614 -19.767 1.00 74.44 133 LYS A O 1
ATOM 1050 N N . PRO A 1 134 ? -7.911 -6.628 -18.000 1.00 79.56 134 PRO A N 1
ATOM 1051 C CA . PRO A 1 134 ? -6.981 -7.753 -18.037 1.00 79.56 134 PRO A CA 1
ATOM 1052 C C . PRO A 1 134 ? -7.061 -8.490 -19.381 1.00 79.56 134 PRO A C 1
ATOM 1054 O O . PRO A 1 134 ? -8.141 -8.889 -19.823 1.00 79.56 134 PRO A O 1
ATOM 1057 N N . ILE A 1 135 ? -5.908 -8.651 -20.033 1.00 82.62 135 ILE A N 1
ATOM 1058 C CA . ILE A 1 135 ? -5.720 -9.469 -21.240 1.00 82.62 135 ILE A CA 1
ATOM 1059 C C . ILE A 1 135 ? -5.286 -10.871 -20.822 1.00 82.62 135 ILE A C 1
ATOM 1061 O O . ILE A 1 135 ? -5.858 -11.866 -21.273 1.00 82.62 135 ILE A O 1
ATOM 1065 N N . LYS A 1 136 ? -4.263 -10.954 -19.967 1.00 82.88 136 LYS A N 1
ATOM 1066 C CA . LYS A 1 136 ? -3.697 -12.214 -19.493 1.00 82.88 136 LYS A CA 1
ATOM 1067 C C . LYS A 1 136 ? -3.018 -11.998 -18.145 1.00 82.88 136 LYS A C 1
ATOM 1069 O O . LYS A 1 136 ? -2.295 -11.027 -17.995 1.00 82.88 136 LYS A O 1
ATOM 1074 N N . LEU A 1 137 ? -3.249 -12.905 -17.201 1.00 84.25 137 LEU A N 1
ATOM 1075 C CA . LEU A 1 137 ? -2.639 -12.871 -15.872 1.00 84.25 137 LEU A CA 1
ATOM 1076 C C . LEU A 1 137 ? -1.601 -13.991 -15.737 1.00 84.25 137 LEU A C 1
ATOM 1078 O O . LEU A 1 137 ? -1.780 -15.054 -16.346 1.00 84.25 137 LEU A O 1
ATOM 1082 N N . GLY A 1 138 ? -0.556 -13.754 -14.946 1.00 77.50 138 GLY A N 1
ATOM 1083 C CA . GLY A 1 138 ? 0.485 -14.729 -14.619 1.00 77.50 138 GLY A CA 1
ATOM 1084 C C . GLY A 1 138 ? 1.300 -15.191 -15.827 1.00 77.50 138 GLY A C 1
ATOM 1085 O O . GLY A 1 138 ? 1.555 -16.383 -15.988 1.00 77.50 138 GLY A O 1
ATOM 1086 N N . VAL A 1 139 ? 1.650 -14.268 -16.721 1.00 79.38 139 VAL A N 1
ATOM 1087 C CA . VAL A 1 139 ? 2.489 -14.543 -17.889 1.00 79.38 139 VAL A CA 1
ATOM 1088 C C . VAL A 1 139 ? 3.952 -14.661 -17.468 1.00 79.38 139 VAL A C 1
ATOM 1090 O O . VAL A 1 139 ? 4.425 -13.918 -16.610 1.00 79.38 139 VAL A O 1
ATOM 1093 N N . SER A 1 140 ? 4.656 -15.608 -18.085 1.00 70.00 140 SER A N 1
ATOM 1094 C CA . SER A 1 140 ? 6.103 -15.801 -17.961 1.00 70.00 140 SER A CA 1
ATOM 1095 C C . SER A 1 140 ? 6.849 -15.029 -19.069 1.00 70.00 140 SER A C 1
ATOM 1097 O O . SER A 1 140 ? 6.383 -13.988 -19.529 1.00 70.00 140 SER A O 1
ATOM 1099 N N . ASN A 1 141 ? 7.975 -15.554 -19.561 1.00 68.38 141 ASN A N 1
ATOM 1100 C CA . ASN A 1 141 ? 8.890 -14.903 -20.517 1.00 68.38 141 ASN A CA 1
ATOM 1101 C C . ASN A 1 141 ? 8.340 -14.760 -21.958 1.00 68.38 141 ASN A C 1
ATOM 1103 O O . ASN A 1 141 ? 9.110 -14.767 -22.913 1.00 68.38 141 ASN A O 1
ATOM 1107 N N . ASP A 1 142 ? 7.018 -14.719 -22.149 1.00 81.81 142 ASP A N 1
ATOM 1108 C CA . ASP A 1 142 ? 6.380 -14.579 -23.463 1.00 81.81 142 ASP A CA 1
ATOM 1109 C C . ASP A 1 142 ? 5.275 -13.510 -23.515 1.00 81.81 142 ASP A C 1
ATOM 1111 O O . ASP A 1 142 ? 4.392 -13.547 -24.385 1.00 81.81 142 ASP A O 1
ATOM 1115 N N . PHE A 1 143 ? 5.340 -12.535 -22.602 1.00 86.12 143 PHE A N 1
ATOM 1116 C CA . PHE A 1 143 ? 4.401 -11.417 -22.509 1.00 86.12 143 PHE A CA 1
ATOM 1117 C C . PHE A 1 143 ? 4.337 -10.571 -23.796 1.00 86.12 143 PHE A C 1
ATOM 1119 O O . PHE A 1 143 ? 3.302 -9.969 -24.090 1.00 86.12 143 PHE A O 1
ATOM 1126 N N . GLU A 1 144 ? 5.394 -10.565 -24.613 1.00 88.25 144 GLU A N 1
ATOM 1127 C CA . GLU A 1 144 ? 5.491 -9.786 -25.851 1.00 88.25 144 GLU A CA 1
ATOM 1128 C C . GLU A 1 144 ? 4.410 -10.161 -26.871 1.00 88.25 144 GLU A C 1
ATOM 1130 O O . GLU A 1 144 ? 3.989 -9.328 -27.672 1.00 88.25 144 GLU A O 1
ATOM 1135 N N . LYS A 1 145 ? 3.905 -11.402 -26.824 1.00 89.75 145 LYS A N 1
ATOM 1136 C CA . LYS A 1 145 ? 2.815 -11.875 -27.699 1.00 89.75 145 LYS A CA 1
ATOM 1137 C C . LYS A 1 145 ? 1.483 -11.178 -27.422 1.00 89.75 145 LYS A C 1
ATOM 1139 O O . LYS A 1 145 ? 0.587 -11.224 -28.264 1.00 89.75 145 LYS A O 1
ATOM 1144 N N . TYR A 1 146 ? 1.346 -10.569 -26.246 1.00 88.38 146 TYR A N 1
ATOM 1145 C CA . TYR A 1 146 ? 0.133 -9.899 -25.788 1.00 88.38 146 TYR A CA 1
ATOM 1146 C C . TYR A 1 146 ? 0.226 -8.370 -25.916 1.00 88.38 146 TYR A C 1
ATOM 1148 O O . TYR A 1 146 ? -0.730 -7.671 -25.571 1.00 88.38 146 TYR A O 1
ATOM 1156 N N . LEU A 1 147 ? 1.344 -7.838 -26.431 1.00 88.44 147 LEU A N 1
ATOM 1157 C CA . LEU A 1 147 ? 1.494 -6.409 -26.689 1.00 88.44 147 LEU A CA 1
ATOM 1158 C C . LEU A 1 147 ? 0.574 -5.975 -27.837 1.00 88.44 147 LEU A C 1
ATOM 1160 O O . LEU A 1 147 ? 0.620 -6.489 -28.956 1.00 88.44 147 LEU A O 1
ATOM 1164 N N . GLY A 1 148 ? -0.292 -5.013 -27.531 1.00 82.94 148 GLY A N 1
ATOM 1165 C CA . GLY A 1 148 ? -1.224 -4.391 -28.460 1.00 82.94 148 GLY A CA 1
ATOM 1166 C C . GLY A 1 148 ? -0.847 -2.940 -28.741 1.00 82.94 148 GLY A C 1
ATOM 1167 O O . GLY A 1 148 ? 0.280 -2.507 -28.524 1.00 82.94 148 GLY A O 1
ATOM 1168 N N . LYS A 1 149 ? -1.810 -2.143 -29.221 1.00 83.62 149 LYS A N 1
ATOM 1169 C CA . LYS A 1 149 ? -1.570 -0.716 -29.487 1.00 83.62 149 LYS A CA 1
ATOM 1170 C C . LYS A 1 149 ? -1.186 0.048 -28.218 1.00 83.62 149 LYS A C 1
ATOM 1172 O O . LYS A 1 149 ? -0.269 0.849 -28.280 1.00 83.62 149 LYS A O 1
ATOM 1177 N N . TYR A 1 150 ? -1.871 -0.196 -27.105 1.00 84.12 150 TYR A N 1
ATOM 1178 C CA . TYR A 1 150 ? -1.481 0.300 -25.789 1.00 84.12 150 TYR A CA 1
ATOM 1179 C C . TYR A 1 150 ? -1.661 -0.828 -24.778 1.00 84.12 150 TYR A C 1
ATOM 1181 O O . TYR A 1 150 ? -2.758 -1.379 -24.665 1.00 84.12 150 TYR A O 1
ATOM 1189 N N . THR A 1 151 ? -0.602 -1.159 -24.050 1.00 89.25 151 THR A N 1
ATOM 1190 C CA . THR A 1 151 ? -0.595 -2.274 -23.095 1.00 89.25 151 THR A CA 1
ATOM 1191 C C . THR A 1 151 ? 0.115 -1.842 -21.825 1.00 89.25 151 THR A C 1
ATOM 1193 O O . THR A 1 151 ? 1.141 -1.176 -21.905 1.00 89.25 151 THR A O 1
ATOM 1196 N N . LEU A 1 152 ? -0.421 -2.213 -20.667 1.00 91.75 152 LEU A N 1
ATOM 1197 C CA . LEU A 1 152 ? 0.252 -2.081 -19.379 1.00 91.75 152 LEU A CA 1
ATOM 1198 C C . LEU A 1 152 ? 0.704 -3.471 -18.932 1.00 91.75 152 LEU A C 1
ATOM 1200 O O . LEU A 1 152 ? -0.101 -4.400 -18.922 1.00 91.75 152 LEU A O 1
ATOM 1204 N N . LEU A 1 153 ? 1.978 -3.599 -18.580 1.00 91.75 153 LEU A N 1
ATOM 1205 C CA . LEU A 1 153 ? 2.513 -4.751 -17.868 1.00 91.75 153 LEU A CA 1
ATOM 1206 C C . LEU A 1 153 ? 2.631 -4.401 -16.391 1.00 91.75 153 LEU A C 1
ATOM 1208 O O . LEU A 1 153 ? 3.189 -3.353 -16.067 1.00 91.75 153 LEU A O 1
ATOM 1212 N N . GLU A 1 154 ? 2.148 -5.284 -15.528 1.00 90.81 154 GLU A N 1
ATOM 1213 C CA . GLU A 1 154 ? 2.373 -5.248 -14.087 1.00 90.81 154 GLU A CA 1
ATOM 1214 C C . GLU A 1 154 ? 3.159 -6.495 -13.687 1.00 90.81 154 GLU A C 1
ATOM 1216 O O . GLU A 1 154 ? 2.681 -7.616 -13.820 1.00 90.81 154 GLU A O 1
ATOM 1221 N N . LEU A 1 155 ? 4.390 -6.304 -13.236 1.00 88.88 155 LEU A N 1
ATOM 1222 C CA . LEU A 1 155 ? 5.241 -7.353 -12.702 1.00 88.88 155 LEU A CA 1
ATOM 1223 C C . LEU A 1 155 ? 5.101 -7.389 -11.189 1.00 88.88 155 LEU A C 1
ATOM 1225 O O . LEU A 1 155 ? 5.252 -6.364 -10.528 1.00 88.88 155 LEU A O 1
ATOM 1229 N N . PHE A 1 156 ? 4.900 -8.584 -10.654 1.00 85.81 156 PHE A N 1
ATOM 1230 C CA . PHE A 1 156 ? 4.886 -8.875 -9.232 1.00 85.81 156 PHE A CA 1
ATOM 1231 C C . PHE A 1 156 ? 6.057 -9.776 -8.884 1.00 85.81 156 PHE A C 1
ATOM 1233 O O . PHE A 1 156 ? 6.243 -10.835 -9.486 1.00 85.81 156 PHE A O 1
ATOM 1240 N N . LYS A 1 157 ? 6.808 -9.383 -7.858 1.00 82.44 157 LYS A N 1
ATOM 1241 C CA . LYS A 1 157 ? 7.858 -10.217 -7.288 1.00 82.44 157 LYS A CA 1
ATOM 1242 C C . LYS A 1 157 ? 7.839 -10.138 -5.773 1.00 82.44 157 LYS A C 1
ATOM 1244 O O . LYS A 1 157 ? 7.802 -9.046 -5.211 1.00 82.44 157 LYS A O 1
ATOM 1249 N N . LYS A 1 158 ? 7.881 -11.290 -5.108 1.00 74.81 158 LYS A N 1
ATOM 1250 C CA . LYS A 1 158 ? 8.041 -11.357 -3.655 1.00 74.81 158 LYS A CA 1
ATOM 1251 C C . LYS A 1 158 ? 9.531 -11.463 -3.336 1.00 74.81 158 LYS A C 1
ATOM 1253 O O . LYS A 1 158 ? 10.193 -12.376 -3.814 1.00 74.81 158 LYS A O 1
ATOM 1258 N N . ILE A 1 159 ? 10.055 -10.525 -2.554 1.00 68.19 159 ILE A N 1
ATOM 1259 C CA . ILE A 1 159 ? 11.446 -10.522 -2.080 1.00 68.19 159 ILE A CA 1
ATOM 1260 C C . ILE A 1 159 ? 11.394 -10.315 -0.570 1.00 68.19 159 ILE A C 1
ATOM 1262 O O . ILE A 1 159 ? 10.757 -9.374 -0.106 1.00 68.19 159 ILE A O 1
ATOM 1266 N N . ASP A 1 160 ? 11.980 -11.237 0.196 1.00 61.75 160 ASP A N 1
ATOM 1267 C CA . ASP A 1 160 ? 12.067 -11.167 1.665 1.00 61.75 160 ASP A CA 1
ATOM 1268 C C . ASP A 1 160 ? 10.731 -10.876 2.381 1.00 61.75 160 ASP A C 1
ATOM 1270 O O . ASP A 1 160 ? 10.671 -10.207 3.408 1.00 61.75 160 ASP A O 1
ATOM 1274 N N . GLY A 1 161 ? 9.625 -11.398 1.836 1.00 53.38 161 GLY A N 1
ATOM 1275 C CA . GLY A 1 161 ? 8.280 -11.209 2.391 1.00 53.38 161 GLY A CA 1
ATOM 1276 C C . GLY A 1 161 ? 7.543 -9.961 1.895 1.00 53.38 161 GLY A C 1
ATOM 1277 O O . GLY A 1 161 ? 6.330 -9.883 2.089 1.00 53.38 161 GLY A O 1
ATOM 1278 N N . THR A 1 162 ? 8.218 -9.055 1.184 1.00 56.66 162 THR A N 1
ATOM 1279 C CA . THR A 1 162 ? 7.634 -7.829 0.624 1.00 56.66 162 THR A CA 1
ATOM 1280 C C . THR A 1 162 ? 7.329 -7.977 -0.866 1.00 56.66 162 THR A C 1
ATOM 1282 O O . THR A 1 162 ? 8.067 -8.615 -1.617 1.00 56.66 162 THR A O 1
ATOM 1285 N N . TYR A 1 163 ? 6.221 -7.380 -1.315 1.00 67.88 163 TYR A N 1
ATOM 1286 C CA . TYR A 1 163 ? 5.852 -7.345 -2.730 1.00 67.88 163 TYR A CA 1
ATOM 1287 C C . TYR A 1 163 ? 6.467 -6.133 -3.424 1.00 67.88 163 TYR A C 1
ATOM 1289 O O . TYR A 1 163 ? 6.169 -4.988 -3.090 1.00 67.88 163 TYR A O 1
ATOM 1297 N N . HIS A 1 164 ? 7.284 -6.411 -4.429 1.00 80.12 164 HIS A N 1
ATOM 1298 C CA . HIS A 1 164 ? 7.790 -5.441 -5.382 1.00 80.12 164 HIS A CA 1
ATOM 1299 C C . HIS A 1 164 ? 6.884 -5.428 -6.607 1.00 80.12 164 HIS A C 1
ATOM 1301 O O . HIS A 1 164 ? 6.426 -6.485 -7.058 1.00 80.12 164 HIS A O 1
ATOM 1307 N N . ARG A 1 165 ? 6.633 -4.232 -7.145 1.00 85.88 165 ARG A N 1
ATOM 1308 C CA . ARG A 1 165 ? 5.770 -4.046 -8.313 1.00 85.88 165 ARG A CA 1
ATOM 1309 C C . ARG A 1 165 ? 6.460 -3.243 -9.398 1.00 85.88 165 ARG A C 1
ATOM 1311 O O . ARG A 1 165 ? 6.950 -2.150 -9.138 1.00 85.88 165 ARG A O 1
ATOM 1318 N N . GLY A 1 166 ? 6.477 -3.762 -10.616 1.00 88.75 166 GLY A N 1
ATOM 1319 C CA . GLY A 1 166 ? 6.952 -3.049 -11.797 1.00 88.75 166 GLY A CA 1
ATOM 1320 C C . GLY A 1 166 ? 5.799 -2.746 -12.738 1.00 88.75 166 GLY A C 1
ATOM 1321 O O . GLY A 1 166 ? 5.061 -3.648 -13.096 1.00 88.75 166 GLY A O 1
ATOM 1322 N N . TYR A 1 167 ? 5.665 -1.508 -13.186 1.00 91.56 167 TYR A N 1
ATOM 1323 C CA . TYR A 1 167 ? 4.683 -1.098 -14.180 1.00 91.56 167 TYR A CA 1
ATOM 1324 C C . TYR A 1 167 ? 5.412 -0.626 -15.427 1.00 91.56 167 TYR A C 1
ATOM 1326 O O . TYR A 1 167 ? 6.249 0.270 -15.337 1.00 91.56 167 TYR A O 1
ATOM 1334 N N . VAL A 1 168 ? 5.082 -1.185 -16.591 1.00 93.50 168 VAL A N 1
ATOM 1335 C CA . VAL A 1 168 ? 5.620 -0.725 -17.879 1.00 93.50 168 VAL A CA 1
ATOM 1336 C C . VAL A 1 168 ? 4.482 -0.557 -18.871 1.00 93.50 168 VAL A C 1
ATOM 1338 O O . VAL A 1 168 ? 3.795 -1.522 -19.205 1.00 93.50 168 VAL A O 1
ATOM 1341 N N . ALA A 1 169 ? 4.285 0.663 -19.371 1.00 90.62 169 ALA A N 1
ATOM 1342 C CA . ALA A 1 169 ? 3.300 0.918 -20.415 1.00 90.62 169 ALA A CA 1
ATOM 1343 C C . ALA A 1 169 ? 3.966 0.961 -21.794 1.00 90.62 169 ALA A C 1
ATOM 1345 O O . ALA A 1 169 ? 4.949 1.672 -22.015 1.00 90.62 169 ALA A O 1
ATOM 1346 N N . TYR A 1 170 ? 3.383 0.230 -22.736 1.00 89.44 170 TYR A N 1
ATOM 1347 C CA . TYR A 1 170 ? 3.826 0.097 -24.115 1.00 89.44 170 TYR A CA 1
ATOM 1348 C C . TYR A 1 170 ? 2.876 0.800 -25.084 1.00 89.44 170 TYR A C 1
ATOM 1350 O O . TYR A 1 170 ? 1.663 0.853 -24.869 1.00 89.44 170 TYR A O 1
ATOM 1358 N N . ASN A 1 171 ? 3.435 1.280 -26.196 1.00 83.81 171 ASN A N 1
ATOM 1359 C CA . ASN A 1 171 ? 2.709 1.639 -27.409 1.00 83.81 171 ASN A CA 1
ATOM 1360 C C . ASN A 1 171 ? 3.192 0.743 -28.559 1.00 83.81 171 ASN A C 1
ATOM 1362 O O . ASN A 1 171 ? 4.292 0.936 -29.088 1.00 83.81 171 ASN A O 1
ATOM 1366 N N . GLY A 1 172 ? 2.411 -0.277 -28.918 1.00 84.38 172 GLY A N 1
ATOM 1367 C CA . GLY A 1 172 ? 2.919 -1.380 -29.731 1.00 84.38 172 GLY A CA 1
ATOM 1368 C C . GLY A 1 172 ? 4.016 -2.127 -28.973 1.00 84.38 172 GLY A C 1
ATOM 1369 O O . GLY A 1 172 ? 3.839 -2.508 -27.823 1.00 84.38 172 GLY A O 1
ATOM 1370 N N . ASN A 1 173 ? 5.184 -2.256 -29.602 1.00 83.44 173 ASN A N 1
ATOM 1371 C CA . ASN A 1 173 ? 6.360 -2.890 -28.995 1.00 83.44 173 ASN A CA 1
ATOM 1372 C C . ASN A 1 173 ? 7.327 -1.876 -28.361 1.00 83.44 173 ASN A C 1
ATOM 1374 O O . ASN A 1 173 ? 8.438 -2.238 -27.987 1.00 83.44 173 ASN A O 1
ATOM 1378 N N . LEU A 1 174 ? 6.951 -0.595 -28.296 1.00 85.69 174 LEU A N 1
ATOM 1379 C CA . LEU A 1 174 ? 7.805 0.456 -27.749 1.00 85.69 174 LEU A CA 1
ATOM 1380 C C . LEU A 1 174 ? 7.427 0.715 -26.287 1.00 85.69 174 LEU A C 1
ATOM 1382 O O . LEU A 1 174 ? 6.295 1.145 -26.049 1.00 85.69 174 LEU A O 1
ATOM 1386 N N . PRO A 1 175 ? 8.333 0.496 -25.319 1.00 88.12 175 PRO A N 1
ATOM 1387 C CA . PRO A 1 175 ? 8.092 0.884 -23.937 1.00 88.12 175 PRO A CA 1
ATOM 1388 C C . PRO A 1 175 ? 8.125 2.417 -23.842 1.00 88.12 175 PRO A C 1
ATOM 1390 O O . PRO A 1 175 ? 9.045 3.067 -24.340 1.00 88.12 175 PRO A O 1
ATOM 1393 N N . VAL A 1 176 ? 7.085 3.007 -23.255 1.00 87.69 176 VAL A N 1
ATOM 1394 C CA . VAL A 1 176 ? 6.878 4.465 -23.199 1.00 87.69 176 VAL A CA 1
ATOM 1395 C C . VAL A 1 176 ? 7.181 5.010 -21.810 1.00 87.69 176 VAL A C 1
ATOM 1397 O O . VAL A 1 176 ? 7.831 6.046 -21.676 1.00 87.69 176 VAL A O 1
ATOM 1400 N N . THR A 1 177 ? 6.718 4.314 -20.776 1.00 88.75 177 THR A N 1
ATOM 1401 C CA . THR A 1 177 ? 6.923 4.686 -19.376 1.00 88.75 177 THR A CA 1
ATOM 1402 C C . THR A 1 177 ? 7.153 3.441 -18.529 1.00 88.75 177 THR A C 1
ATOM 1404 O O . THR A 1 177 ? 6.583 2.387 -18.822 1.00 88.75 177 THR A O 1
ATOM 1407 N N . ALA A 1 178 ? 7.994 3.570 -17.502 1.00 91.12 178 ALA A N 1
ATOM 1408 C CA . ALA A 1 178 ? 8.177 2.556 -16.480 1.00 91.12 178 ALA A CA 1
ATOM 1409 C C . ALA A 1 178 ? 8.274 3.161 -15.078 1.00 91.12 178 ALA A C 1
ATOM 1411 O 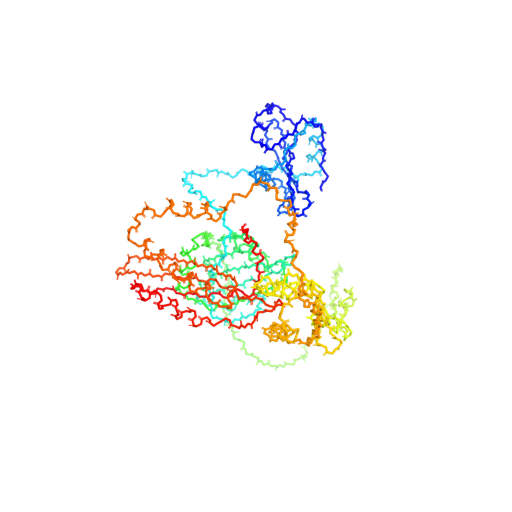O . ALA A 1 178 ? 8.905 4.203 -14.873 1.00 91.12 178 ALA A O 1
ATOM 1412 N N . VAL A 1 179 ? 7.703 2.448 -14.108 1.00 88.56 179 VAL A N 1
ATOM 1413 C CA . VAL A 1 179 ? 7.901 2.683 -12.677 1.00 88.56 179 VAL A CA 1
ATOM 1414 C C . VAL A 1 179 ? 8.110 1.359 -11.972 1.00 88.56 179 VAL A C 1
ATOM 1416 O O . VAL A 1 179 ? 7.449 0.377 -12.278 1.00 88.56 179 VAL A O 1
ATOM 1419 N N . TYR A 1 180 ? 9.016 1.337 -11.010 1.00 86.62 180 TYR A N 1
ATOM 1420 C CA . TYR A 1 180 ? 9.243 0.206 -10.136 1.00 86.62 180 TYR A CA 1
ATOM 1421 C C . TYR A 1 180 ? 9.098 0.655 -8.685 1.00 86.62 180 TYR A C 1
ATOM 1423 O O . TYR A 1 180 ? 9.743 1.611 -8.252 1.00 86.62 180 TYR A O 1
ATOM 1431 N N . GLN A 1 181 ? 8.230 -0.026 -7.951 1.00 80.00 181 GLN A N 1
ATOM 1432 C CA . GLN A 1 181 ? 7.949 0.191 -6.545 1.00 80.00 181 GLN A CA 1
ATOM 1433 C C . GLN A 1 181 ? 8.570 -0.940 -5.726 1.00 80.00 181 GLN A C 1
ATOM 1435 O O . GLN A 1 181 ? 8.246 -2.116 -5.905 1.00 80.00 181 GLN A O 1
ATOM 1440 N N . ALA A 1 182 ? 9.449 -0.559 -4.806 1.00 70.38 182 ALA A N 1
ATOM 1441 C CA . ALA A 1 182 ? 10.085 -1.435 -3.835 1.00 70.38 182 ALA A CA 1
ATOM 1442 C C . ALA A 1 182 ? 9.973 -0.781 -2.458 1.00 70.38 182 ALA A C 1
ATOM 1444 O O . ALA A 1 182 ? 10.569 0.274 -2.242 1.00 70.38 182 ALA A O 1
ATOM 1445 N N . GLU A 1 183 ? 9.207 -1.381 -1.546 1.00 66.50 183 GLU A N 1
ATOM 1446 C CA . GLU A 1 183 ? 8.943 -0.814 -0.215 1.00 66.50 183 GLU A CA 1
ATOM 1447 C C . GLU A 1 183 ? 8.482 0.661 -0.304 1.00 66.50 183 GLU A C 1
ATOM 1449 O O . GLU A 1 183 ? 7.500 0.963 -0.982 1.00 66.50 183 GLU A O 1
ATOM 1454 N N . ASN A 1 184 ? 9.219 1.585 0.323 1.00 53.62 184 ASN A N 1
ATOM 1455 C CA . ASN A 1 184 ? 8.963 3.030 0.329 1.00 53.62 184 ASN A CA 1
ATOM 1456 C C . ASN A 1 184 ? 9.719 3.783 -0.781 1.00 53.62 184 ASN A C 1
ATOM 1458 O O . ASN A 1 184 ? 9.980 4.981 -0.660 1.00 53.62 184 ASN A O 1
ATOM 1462 N N . LYS A 1 185 ? 10.153 3.089 -1.839 1.00 67.44 185 LYS A N 1
ATOM 1463 C CA . LYS A 1 185 ? 10.960 3.670 -2.913 1.00 67.44 185 LYS A CA 1
ATOM 1464 C C . LYS A 1 185 ? 10.305 3.464 -4.270 1.00 67.44 185 LYS A C 1
ATOM 1466 O O . LYS A 1 185 ? 10.055 2.340 -4.701 1.00 67.44 185 LYS A O 1
ATOM 1471 N N . LEU A 1 186 ? 10.125 4.577 -4.976 1.00 76.56 186 LEU A N 1
ATOM 1472 C CA . LEU A 1 186 ? 9.745 4.601 -6.382 1.00 76.56 186 LEU A CA 1
ATOM 1473 C C . LEU A 1 186 ? 10.977 4.875 -7.251 1.00 76.56 186 LEU A C 1
ATOM 1475 O O . LEU A 1 186 ? 11.750 5.806 -7.006 1.00 76.56 186 LEU A O 1
ATOM 1479 N N . ILE A 1 187 ? 11.159 4.044 -8.268 1.00 82.69 187 ILE A N 1
ATOM 1480 C CA . ILE A 1 187 ? 12.187 4.159 -9.301 1.00 82.69 187 ILE A CA 1
ATOM 1481 C C . ILE A 1 187 ? 11.452 4.380 -10.617 1.00 82.69 187 ILE A C 1
ATOM 1483 O O . ILE A 1 187 ? 10.448 3.729 -10.872 1.00 82.69 187 ILE A O 1
ATOM 1487 N N . PHE A 1 188 ? 11.935 5.294 -11.454 1.00 85.00 188 PHE A N 1
ATOM 1488 C CA . PHE A 1 188 ? 11.210 5.756 -12.637 1.00 85.00 188 PHE A CA 1
ATOM 1489 C C . PHE A 1 188 ? 12.055 5.650 -13.911 1.00 85.00 188 PHE A C 1
ATOM 1491 O O . PHE A 1 188 ? 13.291 5.652 -13.860 1.00 85.00 188 PHE A O 1
ATOM 1498 N N . GLY A 1 189 ? 11.380 5.596 -15.058 1.00 83.00 189 GLY A N 1
ATOM 1499 C CA . GLY A 1 189 ? 11.981 5.752 -16.377 1.00 83.00 189 GLY A CA 1
ATOM 1500 C C . GLY A 1 189 ? 12.912 4.603 -16.742 1.00 83.00 189 GLY A C 1
ATOM 1501 O O . GLY A 1 189 ? 12.642 3.442 -16.441 1.00 83.00 189 GLY A O 1
ATOM 1502 N N . ASN A 1 190 ? 14.030 4.928 -17.393 1.00 79.06 190 ASN A N 1
ATOM 1503 C CA . ASN A 1 190 ? 14.988 3.929 -17.880 1.00 79.06 190 ASN A CA 1
ATOM 1504 C C . ASN A 1 190 ? 15.494 2.995 -16.769 1.00 79.06 190 ASN A C 1
ATOM 1506 O O . ASN A 1 190 ? 15.592 1.800 -17.004 1.00 79.06 190 ASN A O 1
ATOM 1510 N N . ASN A 1 191 ? 15.739 3.508 -15.559 1.00 80.56 191 ASN A N 1
ATOM 1511 C CA . ASN A 1 191 ? 16.216 2.685 -14.443 1.00 80.56 191 ASN A CA 1
ATOM 1512 C C . ASN A 1 191 ? 15.153 1.671 -13.993 1.00 80.56 191 ASN A C 1
ATOM 1514 O O . ASN A 1 191 ? 15.477 0.535 -13.671 1.00 80.56 191 ASN A O 1
ATOM 1518 N N . ALA A 1 192 ? 13.877 2.073 -13.975 1.00 87.50 192 ALA A N 1
ATOM 1519 C CA . ALA A 1 192 ? 12.779 1.162 -13.655 1.00 87.50 192 ALA A CA 1
ATOM 1520 C C . ALA A 1 192 ? 12.617 0.087 -14.733 1.00 87.50 192 ALA A C 1
ATOM 1522 O O . ALA A 1 192 ? 12.364 -1.074 -14.426 1.00 87.50 192 ALA A O 1
ATOM 1523 N N . PHE A 1 193 ? 12.791 0.479 -15.995 1.00 88.19 193 PHE A N 1
ATOM 1524 C CA . PHE A 1 193 ? 12.739 -0.433 -17.128 1.00 88.19 193 PHE A CA 1
ATOM 1525 C C . PHE A 1 193 ? 13.909 -1.429 -17.138 1.00 88.19 193 PHE A C 1
ATOM 1527 O O . PHE A 1 193 ? 13.702 -2.600 -17.438 1.00 88.19 193 PHE A O 1
ATOM 1534 N N . GLU A 1 194 ? 15.119 -0.995 -16.780 1.00 84.88 194 GLU A N 1
ATOM 1535 C CA . GLU A 1 194 ? 16.275 -1.880 -16.583 1.00 84.88 194 GLU A CA 1
ATOM 1536 C C . GLU A 1 194 ? 15.981 -2.914 -15.491 1.00 84.88 194 GLU A C 1
ATOM 1538 O O . GLU A 1 194 ? 16.033 -4.104 -15.776 1.00 84.88 194 GLU A O 1
ATOM 1543 N N . MET A 1 195 ? 15.514 -2.487 -14.311 1.00 84.56 195 MET A N 1
ATOM 1544 C CA . MET A 1 195 ? 15.153 -3.417 -13.229 1.00 84.56 195 MET A CA 1
ATOM 1545 C C . MET A 1 195 ? 14.066 -4.419 -13.628 1.00 84.56 195 MET A C 1
ATOM 1547 O O . MET A 1 195 ? 14.140 -5.590 -13.267 1.00 84.56 195 MET A O 1
ATOM 1551 N N . PHE A 1 196 ? 13.054 -3.971 -14.375 1.00 87.69 196 PHE A N 1
ATOM 1552 C CA . PHE A 1 196 ? 12.018 -4.854 -14.904 1.00 87.69 196 PHE A CA 1
ATOM 1553 C C . PHE A 1 196 ? 12.618 -5.945 -15.804 1.00 87.69 196 PHE A C 1
ATOM 1555 O O . PHE A 1 196 ? 12.280 -7.117 -15.657 1.00 87.69 196 PHE A O 1
ATOM 1562 N N . ASN A 1 197 ? 13.535 -5.577 -16.703 1.00 85.38 197 ASN A N 1
ATOM 1563 C CA . ASN A 1 197 ? 14.191 -6.532 -17.595 1.00 85.38 197 ASN A CA 1
ATOM 1564 C C . ASN A 1 197 ? 15.158 -7.459 -16.851 1.00 85.38 197 ASN A C 1
ATOM 1566 O O . ASN A 1 197 ? 15.220 -8.640 -17.181 1.00 85.38 197 ASN A O 1
ATOM 1570 N N . ASP A 1 198 ? 15.892 -6.956 -15.860 1.00 84.44 198 ASP A N 1
ATOM 1571 C CA . ASP A 1 198 ? 16.809 -7.768 -15.056 1.00 84.44 198 ASP A CA 1
ATOM 1572 C C . ASP A 1 198 ? 16.037 -8.884 -14.337 1.00 84.44 198 ASP A C 1
ATOM 1574 O O . ASP A 1 198 ? 16.412 -10.050 -14.434 1.00 84.44 198 ASP A O 1
ATOM 1578 N N . ILE A 1 199 ? 14.884 -8.569 -13.731 1.00 84.44 199 ILE A N 1
ATOM 1579 C CA . ILE A 1 199 ? 14.029 -9.573 -13.073 1.00 84.44 199 ILE A CA 1
ATOM 1580 C C . ILE A 1 199 ? 13.570 -10.656 -14.056 1.00 84.44 199 ILE A C 1
ATOM 1582 O O . ILE A 1 199 ? 13.600 -11.837 -13.720 1.00 84.44 199 ILE A O 1
ATOM 1586 N N . ILE A 1 200 ? 13.165 -10.270 -15.266 1.00 84.06 200 ILE A N 1
ATOM 1587 C CA . ILE A 1 200 ? 12.669 -11.218 -16.276 1.00 84.06 200 ILE A CA 1
ATOM 1588 C C . ILE A 1 200 ? 13.777 -12.135 -16.799 1.00 84.06 200 ILE A C 1
ATOM 1590 O O . ILE A 1 200 ? 13.518 -13.289 -17.138 1.00 84.06 200 ILE A O 1
ATOM 1594 N N . ASN A 1 201 ? 15.003 -11.622 -16.900 1.00 79.19 201 ASN A N 1
ATOM 1595 C CA . ASN A 1 201 ? 16.126 -12.363 -17.467 1.00 79.19 201 ASN A CA 1
ATOM 1596 C C . ASN A 1 201 ? 16.857 -13.233 -16.438 1.00 79.19 201 ASN A C 1
ATOM 1598 O O . ASN A 1 201 ? 17.417 -14.265 -16.810 1.00 79.19 201 ASN A O 1
ATOM 1602 N N . GLU A 1 202 ? 16.907 -12.805 -15.176 1.00 73.81 202 GLU A N 1
ATOM 1603 C CA . GLU A 1 202 ? 17.746 -13.423 -14.142 1.00 73.81 202 GLU A CA 1
ATOM 1604 C C . GLU A 1 202 ? 16.966 -14.317 -13.174 1.00 73.81 202 GLU A C 1
ATOM 1606 O O . GLU A 1 202 ? 17.560 -15.184 -12.528 1.00 73.81 202 GLU A O 1
ATOM 1611 N N . ASP A 1 203 ? 15.649 -14.140 -13.080 1.00 67.56 203 ASP A N 1
ATOM 1612 C CA . ASP A 1 203 ? 14.805 -14.821 -12.105 1.00 67.56 203 ASP A CA 1
ATOM 1613 C C . ASP A 1 203 ? 13.721 -15.677 -12.781 1.00 67.56 203 ASP A C 1
ATOM 1615 O O . ASP A 1 203 ? 13.394 -15.487 -13.946 1.00 67.56 203 ASP A O 1
ATOM 1619 N N . ASN A 1 204 ? 13.162 -16.646 -12.057 1.00 68.38 204 ASN A N 1
ATOM 1620 C CA . ASN A 1 204 ? 12.020 -17.452 -12.509 1.00 68.38 204 ASN A CA 1
ATOM 1621 C C . ASN A 1 204 ? 10.814 -17.346 -11.558 1.00 68.38 204 ASN A C 1
ATOM 1623 O O . ASN A 1 204 ? 9.761 -17.908 -11.848 1.00 68.38 204 ASN A O 1
ATOM 1627 N N . ASP A 1 205 ? 10.965 -16.654 -10.425 1.00 78.88 205 ASP A N 1
ATOM 1628 C CA . ASP A 1 205 ? 9.937 -16.454 -9.407 1.00 78.88 205 ASP A CA 1
ATOM 1629 C C . ASP A 1 205 ? 9.398 -15.017 -9.469 1.00 78.88 205 ASP A C 1
ATOM 1631 O O . ASP A 1 205 ? 9.770 -14.126 -8.693 1.00 78.88 205 ASP A O 1
ATOM 1635 N N . PHE A 1 206 ? 8.564 -14.775 -10.479 1.00 83.56 206 PHE A N 1
ATOM 1636 C CA . PHE A 1 206 ? 7.800 -13.546 -10.673 1.00 83.56 206 PHE A CA 1
ATOM 1637 C C . PHE A 1 206 ? 6.528 -13.847 -11.480 1.00 83.56 206 PHE A C 1
ATOM 1639 O O . PHE A 1 206 ? 6.415 -14.883 -12.136 1.00 83.56 206 PHE A O 1
ATOM 1646 N N . ALA A 1 207 ? 5.569 -12.924 -11.461 1.00 83.25 207 ALA A N 1
ATOM 1647 C CA . ALA A 1 207 ? 4.375 -12.984 -12.299 1.00 83.25 207 ALA A CA 1
ATOM 1648 C C . ALA A 1 207 ? 4.216 -11.681 -13.082 1.00 83.25 207 ALA A C 1
ATOM 1650 O O . ALA A 1 207 ? 4.422 -10.609 -12.518 1.00 83.25 207 ALA A O 1
ATOM 1651 N N . ILE A 1 208 ? 3.841 -11.763 -14.361 1.00 89.00 208 ILE A N 1
ATOM 1652 C CA . ILE A 1 208 ? 3.486 -10.588 -15.166 1.00 89.00 208 ILE A CA 1
ATOM 1653 C C . ILE A 1 208 ? 2.007 -10.642 -15.522 1.00 89.00 208 ILE A C 1
ATOM 1655 O O . ILE A 1 208 ? 1.555 -11.555 -16.211 1.00 89.00 208 ILE A O 1
ATOM 1659 N N . ASP A 1 209 ? 1.271 -9.616 -15.132 1.00 86.94 209 ASP A N 1
ATOM 1660 C CA . ASP A 1 209 ? -0.087 -9.378 -15.586 1.00 86.94 209 ASP A CA 1
ATOM 1661 C C . ASP A 1 209 ? -0.080 -8.368 -16.735 1.00 86.94 209 ASP A C 1
ATOM 1663 O O . ASP A 1 209 ? 0.630 -7.362 -16.732 1.00 86.94 209 ASP A O 1
ATOM 1667 N N . VAL A 1 210 ? -0.863 -8.665 -17.766 1.00 87.62 210 VAL A N 1
ATOM 1668 C CA . VAL A 1 210 ? -0.953 -7.889 -18.999 1.00 87.62 210 VAL A CA 1
ATOM 1669 C C . VAL A 1 210 ? -2.348 -7.309 -19.105 1.00 87.62 210 VAL A C 1
ATOM 1671 O O . VAL A 1 210 ? -3.340 -8.045 -19.140 1.00 87.62 210 VAL A O 1
ATOM 1674 N N . TYR A 1 211 ? -2.424 -5.992 -19.248 1.00 84.19 211 TYR A N 1
ATOM 1675 C CA . TYR A 1 211 ? -3.676 -5.261 -19.338 1.00 84.19 211 TYR A CA 1
ATOM 1676 C C . TYR A 1 211 ? -3.775 -4.449 -20.628 1.00 84.19 211 TYR A C 1
ATOM 1678 O O . TYR A 1 211 ? -2.828 -3.805 -21.081 1.00 84.19 211 TYR A O 1
ATOM 1686 N N . GLU A 1 212 ? -4.971 -4.432 -21.204 1.00 84.69 212 GLU A N 1
ATOM 1687 C CA . GLU A 1 212 ? -5.356 -3.529 -22.275 1.00 84.69 212 GLU A CA 1
ATOM 1688 C C . GLU A 1 212 ? -5.400 -2.106 -21.727 1.00 84.69 212 GLU A C 1
ATOM 1690 O O . GLU A 1 212 ? -6.104 -1.807 -20.753 1.00 84.69 212 GLU A O 1
ATOM 1695 N N . TYR A 1 213 ? -4.655 -1.222 -22.380 1.00 84.31 213 TYR A N 1
ATOM 1696 C CA . TYR A 1 213 ? -4.528 0.172 -21.999 1.00 84.31 213 TYR A CA 1
ATOM 1697 C C . TYR A 1 213 ? -5.117 1.081 -23.078 1.00 84.31 213 TYR A C 1
ATOM 1699 O O . TYR A 1 213 ? -5.509 0.644 -24.161 1.00 84.31 213 TYR A O 1
ATOM 1707 N N . ASN A 1 214 ? -5.217 2.375 -22.792 1.00 77.19 214 ASN A N 1
ATOM 1708 C CA . ASN A 1 214 ? -5.680 3.346 -23.776 1.00 77.19 214 ASN A CA 1
ATOM 1709 C C . ASN A 1 214 ? -4.866 4.639 -23.694 1.00 77.19 214 ASN A C 1
ATOM 1711 O O . ASN A 1 214 ? -4.113 4.863 -22.748 1.00 77.19 214 ASN A O 1
ATOM 1715 N N . ASN A 1 215 ? -5.026 5.492 -24.705 1.00 75.25 215 ASN A N 1
ATOM 1716 C CA . ASN A 1 215 ? -4.253 6.725 -24.815 1.00 75.25 215 ASN A CA 1
ATOM 1717 C C . ASN A 1 215 ? -4.507 7.689 -23.644 1.00 75.25 215 ASN A C 1
ATOM 1719 O O . ASN A 1 215 ? -3.580 8.348 -23.197 1.00 75.25 215 ASN A O 1
ATOM 1723 N N . SER A 1 216 ? -5.736 7.751 -23.123 1.00 69.06 216 SER A N 1
ATOM 1724 C CA . SER A 1 216 ? -6.071 8.616 -21.985 1.00 69.06 216 SER A CA 1
ATOM 1725 C C . SER A 1 216 ? -5.366 8.167 -20.704 1.00 69.06 216 SER A C 1
ATOM 1727 O O . SER A 1 216 ? -4.783 8.995 -20.013 1.00 69.06 216 SER A O 1
ATOM 1729 N N . LYS A 1 217 ? -5.348 6.858 -20.423 1.00 78.50 217 LYS A N 1
ATOM 1730 C CA . LYS A 1 217 ? -4.644 6.288 -19.267 1.00 78.50 217 LYS A CA 1
ATOM 1731 C C . LYS A 1 217 ? -3.122 6.430 -19.399 1.00 78.50 217 LYS A C 1
ATOM 1733 O O . LYS A 1 217 ? -2.445 6.735 -18.422 1.00 78.50 217 LYS A O 1
ATOM 1738 N N . LEU A 1 218 ? -2.577 6.268 -20.608 1.00 77.38 218 LEU A N 1
ATOM 1739 C CA . LEU A 1 218 ? -1.153 6.504 -20.876 1.00 77.38 218 LEU A CA 1
ATOM 1740 C C . LEU A 1 218 ? -0.764 7.969 -20.681 1.00 77.38 218 LEU A C 1
ATOM 1742 O O . LEU A 1 218 ? 0.246 8.244 -20.042 1.00 77.38 218 LEU A O 1
ATOM 1746 N N . ASN A 1 219 ? -1.577 8.896 -21.184 1.00 71.06 219 ASN A N 1
ATOM 1747 C CA . ASN A 1 219 ? -1.351 10.322 -20.979 1.00 71.06 219 ASN A CA 1
ATOM 1748 C C . ASN A 1 219 ? -1.420 10.685 -19.495 1.00 71.06 219 ASN A C 1
ATOM 1750 O O . ASN A 1 219 ? -0.528 11.372 -19.020 1.00 71.06 219 ASN A O 1
ATOM 1754 N N . TYR A 1 220 ? -2.411 10.174 -18.755 1.00 75.88 220 TYR A N 1
ATOM 1755 C CA . TYR A 1 220 ? -2.480 10.365 -17.305 1.00 75.88 220 TYR A CA 1
ATOM 1756 C C . TYR A 1 220 ? -1.203 9.876 -16.607 1.00 75.88 220 TYR A C 1
ATOM 1758 O O . TYR A 1 220 ? -0.614 10.630 -15.844 1.00 75.88 220 TYR A O 1
ATOM 1766 N N . PHE A 1 221 ? -0.728 8.664 -16.922 1.00 75.19 221 PHE A N 1
ATOM 1767 C CA . PHE A 1 221 ? 0.513 8.123 -16.351 1.00 75.19 221 PHE A CA 1
ATOM 1768 C C . PHE A 1 221 ? 1.696 9.078 -16.614 1.00 75.19 221 PHE A C 1
ATOM 1770 O O . PHE A 1 221 ? 2.410 9.464 -15.693 1.00 75.19 221 PHE A O 1
ATOM 1777 N N . ILE A 1 222 ? 1.877 9.518 -17.860 1.00 76.75 222 ILE A N 1
ATOM 1778 C CA . ILE A 1 222 ? 2.979 10.413 -18.245 1.00 76.75 222 ILE A CA 1
ATOM 1779 C C . ILE A 1 222 ? 2.866 11.790 -17.576 1.00 76.75 222 ILE A C 1
ATOM 1781 O O . ILE A 1 222 ? 3.880 12.385 -17.225 1.00 76.75 222 ILE A O 1
ATOM 1785 N N . GLU A 1 223 ? 1.655 12.321 -17.438 1.00 72.12 223 GLU A N 1
ATOM 1786 C CA . GLU A 1 223 ? 1.420 13.636 -16.842 1.00 72.12 223 GLU A CA 1
ATOM 1787 C C . GLU A 1 223 ? 1.600 13.630 -15.322 1.00 72.12 223 GLU A C 1
ATOM 1789 O O . GLU A 1 223 ? 2.203 14.561 -14.790 1.00 72.12 223 GLU A O 1
ATOM 1794 N N . GLU A 1 224 ? 1.107 12.592 -14.641 1.00 74.31 224 GLU A N 1
ATOM 1795 C CA . GLU A 1 224 ? 1.229 12.438 -13.188 1.00 74.31 224 GLU A CA 1
ATOM 1796 C C . GLU A 1 224 ? 2.668 12.091 -12.785 1.00 74.31 224 GLU A C 1
ATOM 1798 O O . GLU A 1 224 ? 3.185 12.610 -11.797 1.00 74.31 224 GLU A O 1
ATOM 1803 N N . TYR A 1 225 ? 3.344 11.263 -13.588 1.00 77.00 225 TYR A N 1
ATOM 1804 C CA . TYR A 1 225 ? 4.706 10.794 -13.336 1.00 77.00 225 TYR A CA 1
ATOM 1805 C C . TYR A 1 225 ? 5.623 11.116 -14.527 1.00 77.00 225 TYR A C 1
ATOM 1807 O O . TYR A 1 225 ? 6.049 10.207 -15.242 1.00 77.00 225 TYR A O 1
ATOM 1815 N N . PRO A 1 226 ? 5.970 12.385 -14.793 1.00 71.62 226 PRO A N 1
ATOM 1816 C CA . PRO A 1 226 ? 6.766 12.761 -15.967 1.00 71.62 226 PRO A CA 1
ATOM 1817 C C . PRO A 1 226 ? 8.165 12.127 -15.997 1.00 71.62 226 PRO A C 1
ATOM 1819 O O . PRO A 1 226 ? 8.710 11.857 -17.067 1.00 71.62 226 PRO A O 1
ATOM 1822 N N . GLU A 1 227 ? 8.749 11.834 -14.837 1.00 79.12 227 GLU A N 1
ATOM 1823 C CA . GLU A 1 227 ? 10.017 11.117 -14.686 1.00 79.12 227 GLU A CA 1
ATOM 1824 C C . GLU A 1 227 ? 9.946 9.639 -15.099 1.00 79.12 227 GLU A C 1
ATOM 1826 O O . GLU A 1 227 ? 10.985 9.016 -15.323 1.00 79.12 227 GLU A O 1
ATOM 1831 N N . SER A 1 228 ? 8.738 9.080 -15.217 1.00 82.94 228 SER A N 1
ATOM 1832 C CA . SER A 1 228 ? 8.507 7.696 -15.639 1.00 82.94 228 SER A CA 1
ATOM 1833 C C . SER A 1 228 ? 8.779 7.475 -17.127 1.00 82.94 228 SER A C 1
ATOM 1835 O O . SER A 1 228 ? 8.940 6.335 -17.557 1.00 82.94 228 SER A O 1
ATOM 1837 N N . VAL A 1 229 ? 8.856 8.549 -17.922 1.00 86.19 229 VAL A N 1
ATOM 1838 C CA . VAL A 1 229 ? 9.062 8.472 -19.370 1.00 86.19 229 VAL A CA 1
ATOM 1839 C C . VAL A 1 229 ? 10.421 7.853 -19.690 1.00 86.19 229 VAL A C 1
ATOM 1841 O O . VAL A 1 229 ? 11.482 8.339 -19.288 1.00 86.19 229 VAL A O 1
ATOM 1844 N N . ILE A 1 230 ? 10.389 6.788 -20.486 1.00 83.81 230 ILE A N 1
ATOM 1845 C CA . ILE A 1 230 ? 11.580 6.089 -20.953 1.00 83.81 230 ILE A CA 1
ATOM 1846 C C . ILE A 1 230 ? 12.198 6.917 -22.077 1.00 83.81 230 ILE A C 1
ATOM 1848 O O . ILE A 1 230 ? 11.646 7.080 -23.167 1.00 83.81 230 ILE A O 1
ATOM 1852 N N . SER A 1 231 ? 13.381 7.459 -21.808 1.00 71.44 231 SER A N 1
ATOM 1853 C CA . SER A 1 231 ? 14.173 8.155 -22.813 1.00 71.44 231 SER A CA 1
ATOM 1854 C C . SER A 1 231 ? 14.929 7.123 -23.633 1.00 71.44 231 SER A C 1
ATOM 1856 O O . SER A 1 231 ? 16.087 6.811 -23.338 1.00 71.44 231 SER A O 1
ATOM 1858 N N . ILE A 1 232 ? 14.286 6.605 -24.680 1.00 54.28 232 ILE A N 1
ATOM 1859 C CA . ILE A 1 232 ? 14.975 5.817 -25.699 1.00 54.28 232 ILE A CA 1
ATOM 1860 C C . ILE A 1 232 ? 15.903 6.788 -26.433 1.00 54.28 232 ILE A C 1
ATOM 1862 O O . ILE A 1 232 ? 15.475 7.537 -27.313 1.00 54.28 232 ILE A O 1
ATOM 1866 N N . LYS A 1 233 ? 17.194 6.815 -26.076 1.00 37.50 233 LYS A N 1
ATOM 1867 C CA . LYS A 1 233 ? 18.187 7.332 -27.022 1.00 37.50 233 LYS A CA 1
ATOM 1868 C C . LYS A 1 233 ? 18.056 6.445 -28.257 1.00 37.50 233 LYS A C 1
ATOM 1870 O O . LYS A 1 233 ? 18.188 5.233 -28.093 1.00 37.50 233 LYS A O 1
ATOM 1875 N N . PRO A 1 234 ? 17.793 6.984 -29.460 1.00 29.12 234 PRO A N 1
ATOM 1876 C CA . PRO A 1 234 ? 17.945 6.186 -30.660 1.00 29.12 234 PRO A CA 1
ATOM 1877 C C . PRO A 1 234 ? 19.401 5.727 -30.674 1.00 29.12 234 PRO A C 1
ATOM 1879 O O . PRO A 1 234 ? 20.315 6.522 -30.894 1.00 29.12 234 PRO A O 1
ATOM 1882 N N . SER A 1 235 ? 19.628 4.458 -30.354 1.00 28.89 235 SER A N 1
ATOM 1883 C CA . SER A 1 235 ? 20.846 3.788 -30.754 1.00 28.89 235 SER A CA 1
ATOM 1884 C C . SER A 1 235 ? 20.926 3.948 -32.268 1.00 28.89 235 SER A C 1
ATOM 1886 O O . SER A 1 235 ? 19.941 3.768 -32.989 1.00 28.89 235 SER A O 1
ATOM 1888 N N . GLU A 1 236 ? 22.084 4.400 -32.743 1.00 24.89 236 GLU A N 1
ATOM 1889 C CA . GLU A 1 236 ? 22.375 4.464 -34.168 1.00 24.89 236 GLU A CA 1
ATOM 1890 C C . GLU A 1 236 ? 21.970 3.142 -34.838 1.00 24.89 236 GLU A C 1
ATOM 1892 O O . GLU A 1 236 ? 22.121 2.076 -34.231 1.00 24.89 236 GLU A O 1
ATOM 1897 N N . PRO A 1 237 ? 21.452 3.181 -36.077 1.00 24.67 237 PRO A N 1
ATOM 1898 C CA . PRO A 1 237 ? 21.056 1.974 -36.774 1.00 24.67 237 PRO A CA 1
ATOM 1899 C C . PRO A 1 237 ? 22.288 1.087 -36.933 1.00 24.67 237 PRO A C 1
ATOM 1901 O O . PRO A 1 237 ? 23.173 1.369 -37.747 1.00 24.67 237 PRO A O 1
ATOM 1904 N N . VAL A 1 238 ? 22.337 -0.014 -36.185 1.00 26.06 238 VAL A N 1
ATOM 1905 C CA . VAL A 1 238 ? 23.173 -1.145 -36.566 1.00 26.06 238 VAL A CA 1
ATOM 1906 C C . VAL A 1 238 ? 22.626 -1.596 -37.911 1.00 26.06 238 VAL A C 1
ATOM 1908 O O . VAL A 1 238 ? 21.517 -2.121 -38.007 1.00 26.06 238 VAL A O 1
ATOM 1911 N N . LYS A 1 239 ? 23.380 -1.300 -38.972 1.00 25.70 239 LYS A N 1
ATOM 1912 C CA . LYS A 1 239 ? 23.131 -1.804 -40.318 1.00 25.70 239 LYS A CA 1
ATOM 1913 C C . LYS A 1 239 ? 23.112 -3.328 -40.251 1.00 25.70 239 LYS A C 1
ATOM 1915 O O . LYS A 1 239 ? 24.157 -3.970 -40.262 1.00 25.70 239 LYS A O 1
ATOM 1920 N N . SER A 1 240 ? 21.916 -3.892 -40.185 1.00 27.38 240 SER A N 1
ATOM 1921 C CA . SER A 1 240 ? 21.662 -5.268 -40.560 1.00 27.38 240 SER A CA 1
ATOM 1922 C C . SER A 1 240 ? 21.717 -5.351 -42.085 1.00 27.38 240 SER A C 1
ATOM 1924 O O . SER A 1 240 ? 20.786 -4.976 -42.794 1.00 27.38 240 SER A O 1
ATOM 1926 N N . GLU A 1 241 ? 22.829 -5.847 -42.619 1.00 24.98 241 GLU A N 1
ATOM 1927 C CA . GLU A 1 241 ? 22.805 -6.484 -43.933 1.00 24.98 241 GLU A CA 1
ATOM 1928 C C . GLU A 1 241 ? 22.390 -7.944 -43.726 1.00 24.98 241 GLU A C 1
ATOM 1930 O O . GLU A 1 241 ? 23.206 -8.826 -43.477 1.00 24.98 241 GLU A O 1
ATOM 1935 N N . MET A 1 242 ? 21.077 -8.186 -43.779 1.00 29.69 242 MET A N 1
ATOM 1936 C CA . MET A 1 242 ? 20.514 -9.526 -43.942 1.00 29.69 242 MET A CA 1
ATOM 1937 C C . MET A 1 242 ? 20.614 -9.953 -45.414 1.00 29.69 242 MET A C 1
ATOM 1939 O O . MET A 1 242 ? 20.138 -9.214 -46.286 1.00 29.69 242 MET A O 1
ATOM 1943 N N . PRO A 1 243 ? 21.078 -11.171 -45.733 1.00 23.95 243 PRO A N 1
ATOM 1944 C CA . PRO A 1 243 ? 20.779 -11.786 -47.016 1.00 23.95 243 PRO A CA 1
ATOM 1945 C C . PRO A 1 243 ? 19.370 -12.411 -46.967 1.00 23.95 243 PRO A C 1
ATOM 1947 O O . PRO A 1 243 ? 19.167 -13.514 -46.474 1.00 23.95 243 PRO A O 1
ATOM 1950 N N . LYS A 1 244 ? 18.383 -11.635 -47.434 1.00 27.02 244 LYS A N 1
ATOM 1951 C CA . LYS A 1 244 ? 17.295 -12.005 -48.375 1.00 27.02 244 LYS A CA 1
ATOM 1952 C C . LYS A 1 244 ? 17.314 -13.488 -48.848 1.00 27.02 244 LYS A C 1
ATOM 1954 O O . LYS A 1 244 ? 18.333 -13.918 -49.372 1.00 27.02 244 LYS A O 1
ATOM 1959 N N . THR A 1 245 ? 16.253 -14.311 -48.770 1.00 24.66 245 THR A N 1
ATOM 1960 C CA . THR A 1 245 ? 14.900 -14.098 -49.333 1.00 24.66 245 THR A CA 1
ATOM 1961 C C . THR A 1 245 ? 13.955 -15.310 -49.089 1.00 24.66 245 THR A C 1
ATOM 1963 O O . THR A 1 245 ? 14.395 -16.449 -49.175 1.00 24.66 245 THR A O 1
ATOM 1966 N N . GLU A 1 246 ? 12.659 -14.995 -48.904 1.00 23.23 246 GLU A N 1
ATOM 1967 C CA . GLU A 1 246 ? 11.392 -15.744 -49.155 1.00 23.23 246 GLU A CA 1
ATOM 1968 C C . GLU A 1 246 ? 10.894 -16.914 -48.265 1.00 23.23 246 GLU A C 1
ATOM 1970 O O . GLU A 1 246 ? 11.460 -17.998 -48.190 1.00 23.23 246 GLU A O 1
ATOM 1975 N N . LEU A 1 247 ? 9.705 -16.677 -47.678 1.00 39.03 247 LEU A N 1
ATOM 1976 C CA . LEU A 1 247 ? 8.826 -17.616 -46.962 1.00 39.03 247 LEU A CA 1
ATOM 1977 C C . LEU A 1 247 ? 8.248 -18.710 -47.881 1.00 39.03 247 LEU A C 1
ATOM 1979 O O . LEU A 1 247 ? 7.804 -18.393 -48.989 1.00 39.03 247 LEU A O 1
ATOM 1983 N N . PRO A 1 248 ? 8.017 -19.929 -47.351 1.00 23.00 248 PRO A N 1
ATOM 1984 C CA . PRO A 1 248 ? 6.644 -20.438 -47.423 1.00 23.00 248 PRO A CA 1
ATOM 1985 C C . PRO A 1 248 ? 6.156 -21.242 -46.198 1.00 23.00 248 PRO A C 1
ATOM 1987 O O . PRO A 1 248 ? 6.788 -22.179 -45.730 1.00 23.00 248 PRO A O 1
ATOM 1990 N N . LYS A 1 249 ? 4.948 -20.859 -45.759 1.00 24.25 249 LYS A N 1
ATOM 1991 C CA . LYS A 1 249 ? 3.781 -21.671 -45.347 1.00 24.25 249 LYS A CA 1
ATOM 1992 C C . LYS A 1 249 ? 4.012 -23.012 -44.629 1.00 24.25 249 LYS A C 1
ATOM 1994 O O . LYS A 1 249 ? 4.356 -24.012 -45.247 1.00 24.25 249 LYS A O 1
ATOM 1999 N N . TYR A 1 250 ? 3.575 -23.058 -43.369 1.00 24.97 250 TYR A N 1
ATOM 2000 C CA . TYR A 1 250 ? 3.239 -24.297 -42.669 1.00 24.97 250 TYR A CA 1
ATOM 2001 C C . TYR A 1 250 ? 1.998 -24.940 -43.314 1.00 24.97 250 TYR A C 1
ATOM 2003 O O . TYR A 1 250 ? 0.891 -24.410 -43.208 1.00 24.97 250 TYR A O 1
ATOM 2011 N N . VAL A 1 251 ? 2.186 -26.077 -43.984 1.00 24.20 251 VAL A N 1
ATOM 2012 C CA . VAL A 1 251 ? 1.146 -27.096 -44.166 1.00 24.20 251 VAL A CA 1
ATOM 2013 C C . VAL A 1 251 ? 1.750 -28.410 -43.690 1.00 24.20 251 VAL A C 1
ATOM 2015 O O . VAL A 1 251 ? 2.759 -28.871 -44.216 1.00 24.20 251 VAL A O 1
ATOM 2018 N N . GLN A 1 252 ? 1.144 -28.961 -42.646 1.00 36.69 252 GLN A N 1
ATOM 2019 C CA . GLN A 1 252 ? 1.397 -30.299 -42.132 1.00 36.69 252 GLN A CA 1
ATOM 2020 C C . GLN A 1 252 ? 1.017 -31.330 -43.199 1.00 36.69 252 GLN A C 1
ATOM 2022 O O . GLN A 1 252 ? -0.124 -31.321 -43.649 1.00 36.69 252 GLN A O 1
ATOM 2027 N N . GLU A 1 253 ? 1.910 -32.263 -43.528 1.00 22.20 253 GLU A N 1
ATOM 2028 C CA . GLU A 1 253 ? 1.494 -33.605 -43.934 1.00 22.20 253 GLU A CA 1
ATOM 2029 C C . GLU A 1 253 ? 2.568 -34.646 -43.589 1.00 22.20 253 GLU A C 1
ATOM 2031 O O . GLU A 1 253 ? 3.759 -34.491 -43.846 1.00 22.20 253 GLU A O 1
ATOM 2036 N N . VAL A 1 254 ? 2.091 -35.684 -42.913 1.00 33.97 254 VAL A N 1
ATOM 2037 C CA . VAL A 1 254 ? 2.797 -36.854 -42.393 1.00 33.97 254 VAL A CA 1
ATOM 2038 C C . VAL A 1 254 ? 3.238 -37.750 -43.557 1.00 33.97 254 VAL A C 1
ATOM 2040 O O . VAL A 1 254 ? 2.404 -38.001 -44.426 1.00 33.97 254 VAL A O 1
ATOM 2043 N N . LYS A 1 255 ? 4.468 -38.301 -43.536 1.00 23.08 255 LYS A N 1
ATOM 2044 C CA . LYS A 1 255 ? 4.741 -39.753 -43.699 1.00 23.08 255 LYS A CA 1
ATOM 2045 C C . LYS A 1 255 ? 6.225 -40.140 -43.810 1.00 23.08 255 LYS A C 1
ATOM 2047 O O . LYS A 1 255 ? 6.966 -39.616 -44.628 1.00 23.08 255 LYS A O 1
ATOM 2052 N N . ASP A 1 256 ? 6.521 -41.160 -43.007 1.00 23.62 256 ASP A N 1
ATOM 2053 C CA . ASP A 1 256 ? 7.332 -42.355 -43.250 1.00 23.62 256 ASP A CA 1
ATOM 2054 C C . ASP A 1 256 ? 8.857 -42.267 -43.422 1.00 23.62 256 ASP A C 1
ATOM 2056 O O . ASP A 1 256 ? 9.423 -41.951 -44.464 1.00 23.62 256 ASP A O 1
ATOM 2060 N N . ILE A 1 257 ? 9.484 -42.719 -42.335 1.00 35.22 257 ILE A N 1
ATOM 2061 C CA . ILE A 1 257 ? 10.794 -43.349 -42.203 1.00 35.22 257 ILE A CA 1
ATOM 2062 C C . ILE A 1 257 ? 10.897 -44.539 -43.170 1.00 35.22 257 ILE A C 1
ATOM 2064 O O . ILE A 1 257 ? 10.137 -45.496 -43.032 1.00 35.22 257 ILE A O 1
ATOM 2068 N N . ASN A 1 258 ? 11.851 -44.501 -44.102 1.00 31.36 258 ASN A N 1
ATOM 2069 C CA . ASN A 1 258 ? 12.745 -45.609 -44.481 1.00 31.36 258 ASN A CA 1
ATOM 2070 C C . ASN A 1 258 ? 13.610 -45.209 -45.686 1.00 31.36 258 ASN A C 1
ATOM 2072 O O . ASN A 1 258 ? 13.215 -44.346 -46.459 1.00 31.36 258 ASN A O 1
ATOM 2076 N N . GLU A 1 259 ? 14.733 -45.923 -45.853 1.00 26.27 259 GLU A N 1
ATOM 2077 C CA . GLU A 1 259 ? 15.689 -45.836 -46.976 1.00 26.27 259 GLU A CA 1
ATOM 2078 C C . GLU A 1 259 ? 16.580 -44.571 -46.925 1.00 26.27 259 GLU A C 1
ATOM 2080 O O . GLU A 1 259 ? 16.121 -43.457 -47.107 1.00 26.27 259 GLU A O 1
ATOM 2085 N N . TYR A 1 260 ? 17.883 -44.614 -46.642 1.00 26.47 260 TYR A N 1
ATOM 2086 C CA . TYR A 1 260 ? 18.911 -45.537 -47.106 1.00 26.47 260 TYR A CA 1
ATOM 2087 C C . TYR A 1 260 ? 20.027 -45.661 -46.057 1.00 26.47 260 TYR A C 1
ATOM 2089 O O . TYR A 1 260 ? 20.646 -44.679 -45.648 1.00 26.47 260 TYR A O 1
ATOM 2097 N N . LEU A 1 261 ? 20.315 -46.904 -45.677 1.00 31.66 261 LEU A N 1
ATOM 2098 C CA . LEU A 1 261 ? 21.672 -47.338 -45.360 1.00 31.66 261 LEU A CA 1
ATOM 2099 C C . LEU A 1 261 ? 22.551 -47.123 -46.602 1.00 31.66 261 LEU A C 1
ATOM 2101 O O . LEU A 1 261 ? 22.143 -47.546 -47.678 1.00 31.66 261 LEU A O 1
ATOM 2105 N N . GLU A 1 262 ? 23.738 -46.530 -46.445 1.00 29.77 262 GLU A N 1
ATOM 2106 C CA . GLU A 1 262 ? 25.034 -47.105 -46.862 1.00 29.77 262 GLU A CA 1
ATOM 2107 C C . GLU A 1 262 ? 26.206 -46.117 -46.657 1.00 29.77 262 GLU A C 1
ATOM 2109 O O . GLU A 1 262 ? 26.226 -45.032 -47.222 1.00 29.77 262 GLU A O 1
ATOM 2114 N N . LYS A 1 263 ? 27.150 -46.553 -45.805 1.00 31.89 263 LYS A N 1
ATOM 2115 C CA . LYS A 1 263 ? 28.626 -46.438 -45.850 1.00 31.89 263 LYS A CA 1
ATOM 2116 C C . LYS A 1 263 ? 29.280 -45.175 -46.440 1.00 31.89 263 LYS A C 1
ATOM 2118 O O . LYS A 1 263 ? 29.156 -44.913 -47.627 1.00 31.89 263 LYS A O 1
ATOM 2123 N N . ASP A 1 264 ? 30.183 -44.562 -45.670 1.00 27.33 264 ASP A N 1
ATOM 2124 C CA . ASP A 1 264 ? 31.619 -44.840 -45.857 1.00 27.33 264 ASP A CA 1
ATOM 2125 C C . ASP A 1 264 ? 32.489 -44.312 -44.703 1.00 27.33 264 ASP A C 1
ATOM 2127 O O . ASP A 1 264 ? 32.216 -43.274 -44.100 1.00 27.33 264 ASP A O 1
ATOM 2131 N N . ASP A 1 265 ? 33.527 -45.094 -44.410 1.00 30.86 265 ASP A N 1
ATOM 2132 C CA . ASP A 1 265 ? 34.525 -44.926 -43.358 1.00 30.86 265 ASP A CA 1
ATOM 2133 C C . ASP A 1 265 ? 35.527 -43.796 -43.659 1.00 30.86 265 ASP A C 1
ATOM 2135 O O . ASP A 1 265 ? 36.109 -43.749 -44.742 1.00 30.86 265 ASP A O 1
ATOM 2139 N N . SER A 1 266 ? 35.860 -42.982 -42.651 1.00 31.48 266 SER A N 1
ATOM 2140 C CA . SER A 1 266 ? 37.258 -42.598 -42.392 1.00 31.48 266 SER A CA 1
ATOM 2141 C C . SER A 1 266 ? 37.430 -42.009 -40.990 1.00 31.48 266 SER A C 1
ATOM 2143 O O . SER A 1 266 ? 36.805 -41.013 -40.631 1.00 31.48 266 SER A O 1
ATOM 2145 N N . GLU A 1 267 ? 38.312 -42.650 -40.230 1.00 37.50 267 GLU A N 1
ATOM 2146 C CA . GLU A 1 267 ? 38.770 -42.335 -38.879 1.00 37.50 267 GLU A CA 1
ATOM 2147 C C . GLU A 1 267 ? 39.373 -40.925 -38.754 1.00 37.50 267 GLU A C 1
ATOM 2149 O O . GLU A 1 267 ? 40.263 -40.561 -39.522 1.00 37.50 267 GLU A O 1
ATOM 2154 N N . THR A 1 268 ? 38.999 -40.169 -37.714 1.00 32.91 268 THR A N 1
ATOM 2155 C CA . THR A 1 268 ? 39.967 -39.399 -36.907 1.00 32.91 268 THR A CA 1
ATOM 2156 C C . THR A 1 268 ? 39.399 -39.102 -35.514 1.00 32.91 268 THR A C 1
ATOM 2158 O O . THR A 1 268 ? 38.295 -38.584 -35.369 1.00 32.91 268 THR A O 1
ATOM 2161 N N . GLU A 1 269 ? 40.166 -39.463 -34.487 1.00 36.44 269 GLU A N 1
ATOM 2162 C CA . GLU A 1 269 ? 39.832 -39.409 -33.063 1.00 36.44 269 GLU A CA 1
ATOM 2163 C C . GLU A 1 269 ? 39.821 -37.984 -32.472 1.00 36.44 269 GLU A C 1
ATOM 2165 O O . GLU A 1 269 ? 40.773 -37.221 -32.640 1.00 36.44 269 GLU A O 1
ATOM 2170 N N . ASN A 1 270 ? 38.776 -37.665 -31.697 1.00 33.09 270 ASN A N 1
ATOM 2171 C CA . ASN A 1 270 ? 38.851 -37.034 -30.366 1.00 33.09 270 ASN A CA 1
ATOM 2172 C C . ASN A 1 270 ? 37.442 -37.033 -29.725 1.00 33.09 270 ASN A C 1
ATOM 2174 O O . ASN A 1 270 ? 36.512 -36.512 -30.342 1.00 33.09 270 ASN A O 1
ATOM 2178 N N . PRO A 1 271 ? 37.235 -37.602 -28.520 1.00 36.41 271 PRO A N 1
ATOM 2179 C CA . PRO A 1 271 ? 35.904 -37.728 -27.935 1.00 36.41 271 PRO A CA 1
ATOM 2180 C C . PRO A 1 271 ? 35.451 -36.400 -27.316 1.00 36.41 271 PRO A C 1
ATOM 2182 O O . PRO A 1 271 ? 35.924 -35.995 -26.254 1.00 36.41 271 PRO A O 1
ATOM 2185 N N . LEU A 1 272 ? 34.499 -35.734 -27.970 1.00 36.44 272 LEU A N 1
ATOM 2186 C CA . LEU A 1 272 ? 33.589 -34.805 -27.304 1.00 36.44 272 LEU A CA 1
ATOM 2187 C C . LEU A 1 272 ? 32.707 -35.625 -26.355 1.00 36.44 272 LEU A C 1
ATOM 2189 O O . LEU A 1 272 ? 32.062 -36.585 -26.776 1.00 36.44 272 LEU A O 1
ATOM 2193 N N . GLN A 1 273 ? 32.718 -35.266 -25.071 1.00 38.91 273 GLN A N 1
ATOM 2194 C CA . GLN A 1 273 ? 31.760 -35.773 -24.095 1.00 38.91 273 GLN A CA 1
ATOM 2195 C C . GLN A 1 273 ? 30.353 -35.434 -24.591 1.00 38.91 273 GLN A C 1
ATOM 2197 O O . GLN A 1 273 ? 29.983 -34.267 -24.687 1.00 38.91 273 GLN A O 1
ATOM 2202 N N . VAL A 1 274 ? 29.605 -36.471 -24.953 1.00 37.69 274 VAL A N 1
ATOM 2203 C CA . VAL A 1 274 ? 28.165 -36.399 -25.173 1.00 37.69 274 VAL A CA 1
ATOM 2204 C C . VAL A 1 274 ? 27.547 -36.176 -23.794 1.00 37.69 274 VAL A C 1
ATOM 2206 O O . VAL A 1 274 ? 27.699 -37.027 -22.918 1.00 37.69 274 VAL A O 1
ATOM 2209 N N . GLU A 1 275 ? 26.917 -35.021 -23.573 1.00 43.94 275 GLU A N 1
ATOM 2210 C CA . GLU A 1 275 ? 25.980 -34.866 -22.460 1.00 43.94 275 GLU A CA 1
ATOM 2211 C C . GLU A 1 275 ? 24.877 -35.910 -22.658 1.00 43.94 275 GLU A C 1
ATOM 2213 O O . GLU A 1 275 ? 24.167 -35.898 -23.663 1.00 43.94 275 GLU A O 1
ATOM 2218 N N . GLU A 1 276 ? 24.797 -36.881 -21.748 1.00 50.66 276 GLU A N 1
ATOM 2219 C CA . GLU A 1 276 ? 23.678 -37.816 -21.706 1.00 50.66 276 GLU A CA 1
ATOM 2220 C C . GLU A 1 276 ? 22.393 -37.021 -21.448 1.00 50.66 276 GLU A C 1
ATOM 2222 O O . GLU A 1 276 ? 22.296 -36.319 -20.439 1.00 50.66 276 GLU A O 1
ATOM 2227 N N . ASP A 1 277 ? 21.404 -37.161 -22.336 1.00 54.78 277 ASP A N 1
ATOM 2228 C CA . ASP A 1 277 ? 20.031 -36.706 -22.109 1.00 54.78 277 ASP A CA 1
ATOM 2229 C C . ASP A 1 277 ? 19.502 -37.358 -20.825 1.00 54.78 277 ASP A C 1
ATOM 2231 O O . ASP A 1 277 ? 19.068 -38.514 -20.810 1.00 54.78 277 ASP A O 1
ATOM 2235 N N . ILE A 1 278 ? 19.575 -36.633 -19.710 1.00 72.31 278 ILE A N 1
ATOM 2236 C CA . ILE A 1 278 ? 19.079 -37.128 -18.435 1.00 72.31 278 ILE A CA 1
ATOM 2237 C C . ILE A 1 278 ? 17.560 -36.960 -18.400 1.00 72.31 278 ILE A C 1
ATOM 2239 O O . ILE A 1 278 ? 17.018 -35.896 -18.704 1.00 72.31 278 ILE A O 1
ATOM 2243 N N . SER A 1 279 ? 16.844 -38.022 -18.036 1.00 76.94 279 SER A N 1
ATOM 2244 C CA . SER A 1 279 ? 15.388 -37.960 -17.953 1.00 76.94 279 SER A CA 1
ATOM 2245 C C . SER A 1 279 ? 14.949 -37.024 -16.818 1.00 76.94 279 SER A C 1
ATOM 2247 O O . SER A 1 279 ? 15.643 -36.885 -15.808 1.00 76.94 279 SER A O 1
ATOM 2249 N N . ARG A 1 280 ? 13.768 -36.401 -16.949 1.00 70.69 280 ARG A N 1
ATOM 2250 C CA . ARG A 1 280 ? 13.157 -35.581 -15.884 1.00 70.69 280 ARG A CA 1
ATOM 2251 C C . ARG A 1 280 ? 13.133 -36.325 -14.546 1.00 70.69 280 ARG A C 1
ATOM 2253 O O . ARG A 1 280 ? 13.425 -35.727 -13.519 1.00 70.69 280 ARG A O 1
ATOM 2260 N N . GLU A 1 281 ? 12.828 -37.617 -14.568 1.00 72.75 281 GLU A N 1
ATOM 2261 C CA . GLU A 1 281 ? 12.747 -38.452 -13.368 1.00 72.75 281 GLU A CA 1
ATOM 2262 C C . GLU A 1 281 ? 14.120 -38.623 -12.698 1.00 72.75 281 GLU A C 1
ATOM 2264 O O . GLU A 1 281 ? 14.255 -38.482 -11.481 1.00 72.75 281 GLU A O 1
ATOM 2269 N N . ASP A 1 282 ? 15.165 -38.846 -13.499 1.00 75.00 282 ASP A N 1
ATOM 2270 C CA . ASP A 1 282 ? 16.540 -38.968 -13.010 1.00 75.00 282 ASP A CA 1
ATOM 2271 C C . ASP A 1 282 ? 17.104 -37.625 -12.531 1.00 75.00 282 ASP A C 1
ATOM 2273 O O . ASP A 1 282 ? 17.869 -37.589 -11.563 1.00 75.00 282 ASP A O 1
ATOM 2277 N N . LEU A 1 283 ? 16.692 -36.514 -13.153 1.00 74.94 283 LEU A N 1
ATOM 2278 C CA . LEU A 1 283 ? 17.028 -35.158 -12.720 1.00 74.94 283 LEU A CA 1
ATOM 2279 C C . LEU A 1 283 ? 16.377 -34.835 -11.369 1.00 74.94 283 LEU A C 1
ATOM 2281 O O . LEU A 1 283 ? 17.064 -34.415 -10.442 1.00 74.94 283 LEU A O 1
ATOM 2285 N N . MET A 1 284 ? 15.075 -35.098 -11.227 1.00 72.75 284 MET A N 1
ATOM 2286 C CA . MET A 1 284 ? 14.325 -34.901 -9.980 1.00 72.75 284 MET A CA 1
ATOM 2287 C C . MET A 1 284 ? 14.931 -35.732 -8.845 1.00 72.75 284 MET A C 1
ATOM 2289 O O . MET A 1 284 ? 15.140 -35.232 -7.739 1.00 72.75 284 MET A O 1
ATOM 2293 N N . LYS A 1 285 ? 15.320 -36.977 -9.145 1.00 76.12 285 LYS A N 1
ATOM 2294 C CA . LYS A 1 285 ? 15.992 -37.867 -8.197 1.00 76.12 285 LYS A CA 1
ATOM 2295 C C . LYS A 1 285 ? 17.399 -37.388 -7.826 1.00 76.12 285 LYS A C 1
ATOM 2297 O O . LYS A 1 285 ? 17.755 -37.462 -6.651 1.00 76.12 285 LYS A O 1
ATOM 2302 N N . LYS A 1 286 ? 18.189 -36.880 -8.783 1.00 78.25 286 LYS A N 1
ATOM 2303 C CA . LYS A 1 286 ? 19.512 -36.278 -8.516 1.00 78.25 286 LYS A CA 1
ATOM 2304 C C . LYS A 1 286 ? 19.415 -34.997 -7.686 1.00 78.25 286 LYS A C 1
ATOM 2306 O O . LYS A 1 286 ? 20.275 -34.775 -6.840 1.00 78.25 286 LYS A O 1
ATOM 2311 N N . LEU A 1 287 ? 18.383 -34.187 -7.913 1.00 70.69 287 LEU A N 1
ATOM 2312 C CA . LEU A 1 287 ? 18.134 -32.934 -7.194 1.00 70.69 287 LEU A CA 1
ATOM 2313 C C . LEU A 1 287 ? 17.424 -33.143 -5.847 1.00 70.69 287 LEU A C 1
ATOM 2315 O O . LEU A 1 287 ? 17.245 -32.190 -5.097 1.00 70.69 287 LEU A O 1
ATOM 2319 N N . GLY A 1 288 ? 17.028 -34.378 -5.524 1.00 62.91 288 GLY A N 1
ATOM 2320 C CA . GLY A 1 288 ? 16.346 -34.701 -4.271 1.00 62.91 288 GLY A CA 1
ATOM 2321 C C . GLY A 1 288 ? 14.923 -34.142 -4.169 1.00 62.91 288 GLY A C 1
ATOM 2322 O O . GLY A 1 288 ? 14.372 -34.101 -3.071 1.00 62.91 288 GLY A O 1
ATOM 2323 N N . ILE A 1 289 ? 14.321 -33.734 -5.289 1.00 71.50 289 ILE A N 1
ATOM 2324 C CA . ILE A 1 289 ? 12.976 -33.159 -5.339 1.00 71.50 289 ILE A CA 1
ATOM 2325 C C . ILE A 1 289 ? 11.968 -34.308 -5.316 1.00 71.50 289 ILE A C 1
ATOM 2327 O O . ILE A 1 289 ? 11.951 -35.157 -6.208 1.00 71.50 289 ILE A O 1
ATOM 2331 N N . ARG A 1 290 ? 11.132 -34.346 -4.276 1.00 70.69 290 ARG A N 1
ATOM 2332 C CA . ARG A 1 290 ? 10.040 -35.317 -4.129 1.00 70.69 290 ARG A CA 1
ATOM 2333 C C . ARG A 1 290 ? 8.710 -34.628 -4.398 1.00 70.69 290 ARG A C 1
ATOM 2335 O O . ARG A 1 290 ? 8.559 -33.444 -4.116 1.00 70.69 290 ARG A O 1
ATOM 2342 N N . THR A 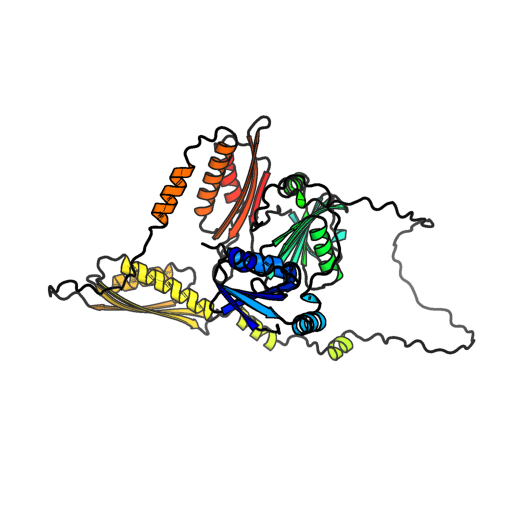1 291 ? 7.747 -35.372 -4.927 1.00 71.88 291 THR A N 1
ATOM 2343 C CA . THR A 1 291 ? 6.354 -34.921 -4.955 1.00 71.88 291 THR A CA 1
ATOM 2344 C C . THR A 1 291 ? 5.850 -34.742 -3.519 1.00 71.88 291 THR A C 1
ATOM 2346 O O . THR A 1 291 ? 6.179 -35.591 -2.682 1.00 71.88 291 THR A O 1
ATOM 2349 N N . PRO A 1 292 ? 5.078 -33.679 -3.224 1.00 69.81 292 PRO A N 1
ATOM 2350 C CA . PRO A 1 292 ? 4.457 -33.506 -1.914 1.00 69.81 292 PRO A CA 1
ATOM 2351 C C . PRO A 1 292 ? 3.635 -34.744 -1.551 1.00 69.81 292 PRO A C 1
ATOM 2353 O O . PRO A 1 292 ? 2.966 -35.312 -2.416 1.00 69.81 292 PRO A O 1
ATOM 2356 N N . THR A 1 293 ? 3.729 -35.190 -0.301 1.00 78.06 293 THR A N 1
ATOM 2357 C CA . THR A 1 293 ? 2.867 -36.259 0.219 1.00 78.06 293 THR A CA 1
ATOM 2358 C C . THR A 1 293 ? 1.543 -35.674 0.689 1.00 78.06 293 THR A C 1
ATOM 2360 O O . THR A 1 293 ? 1.494 -34.496 1.031 1.00 78.06 293 THR A O 1
ATOM 2363 N N . ASP A 1 294 ? 0.499 -36.497 0.773 1.00 68.31 294 ASP A N 1
ATOM 2364 C CA . ASP A 1 294 ? -0.796 -36.074 1.323 1.00 68.31 294 ASP A CA 1
ATOM 2365 C C . ASP A 1 294 ? -0.624 -35.490 2.736 1.00 68.31 294 ASP A C 1
ATOM 2367 O O . ASP A 1 294 ? -1.111 -34.403 3.003 1.00 68.31 294 ASP A O 1
ATOM 2371 N N . ASP A 1 295 ? 0.228 -36.089 3.576 1.00 67.12 295 ASP A N 1
ATOM 2372 C CA . ASP A 1 295 ? 0.571 -35.527 4.892 1.00 67.12 295 ASP A CA 1
ATOM 2373 C C . ASP A 1 295 ? 1.233 -34.135 4.810 1.00 67.12 295 ASP A C 1
ATOM 2375 O O . ASP A 1 295 ? 1.039 -33.302 5.686 1.00 67.12 295 ASP A O 1
ATOM 2379 N N . MET A 1 296 ? 2.041 -33.852 3.778 1.00 67.25 296 MET A N 1
ATOM 2380 C CA . MET A 1 296 ? 2.632 -32.516 3.595 1.00 67.25 296 MET A CA 1
ATOM 2381 C C . MET A 1 296 ? 1.591 -31.502 3.125 1.00 67.25 296 MET A C 1
ATOM 2383 O O . MET A 1 296 ? 1.766 -30.312 3.360 1.00 67.25 296 MET A O 1
ATOM 2387 N N . ILE A 1 297 ? 0.553 -31.969 2.432 1.00 69.62 297 ILE A N 1
ATOM 2388 C CA . ILE A 1 297 ? -0.569 -31.143 2.003 1.00 69.62 297 ILE A CA 1
ATOM 2389 C C . ILE A 1 297 ? -1.457 -30.846 3.211 1.00 69.62 297 ILE A C 1
ATOM 2391 O O . ILE A 1 297 ? -1.733 -29.681 3.442 1.00 69.62 297 ILE A O 1
ATOM 2395 N N . GLU A 1 298 ? -1.817 -31.845 4.018 1.00 61.91 298 GLU A N 1
ATOM 2396 C CA . GLU A 1 298 ? -2.647 -31.657 5.219 1.00 61.91 298 GLU A CA 1
ATOM 2397 C C . GLU A 1 298 ? -1.973 -30.734 6.242 1.00 61.91 298 GLU A C 1
ATOM 2399 O O . GLU A 1 298 ? -2.566 -29.741 6.632 1.00 61.91 298 GLU A O 1
ATOM 2404 N N . ASN A 1 299 ? -0.686 -30.936 6.563 1.00 61.88 299 ASN A N 1
ATOM 2405 C CA . ASN A 1 299 ? 0.028 -30.014 7.466 1.00 61.88 299 ASN A CA 1
ATOM 2406 C C . ASN A 1 299 ? 0.092 -28.574 6.916 1.00 61.88 299 ASN A C 1
ATOM 2408 O O . ASN A 1 299 ? 0.130 -27.618 7.681 1.00 61.88 299 ASN A O 1
ATOM 2412 N N . LEU A 1 300 ? 0.128 -28.409 5.587 1.00 64.38 300 LEU A N 1
ATOM 2413 C CA . LEU A 1 300 ? 0.078 -27.086 4.964 1.00 64.38 300 LEU A CA 1
ATOM 2414 C C . LEU A 1 300 ? -1.330 -26.481 5.038 1.00 64.38 300 LEU A C 1
ATOM 2416 O O . LEU A 1 300 ? -1.450 -25.263 5.079 1.00 64.38 300 LEU A O 1
ATOM 2420 N N . LEU A 1 301 ? -2.382 -27.302 5.008 1.00 57.53 301 LEU A N 1
ATOM 2421 C CA . LEU A 1 301 ? -3.758 -26.848 5.186 1.00 57.53 301 LEU A CA 1
ATOM 2422 C C . LEU A 1 301 ? -3.992 -26.443 6.648 1.00 57.53 301 LEU A C 1
ATOM 2424 O O . LEU A 1 301 ? -4.496 -25.348 6.871 1.00 57.53 301 LEU A O 1
ATOM 2428 N N . ASP A 1 302 ? -3.534 -27.231 7.619 1.00 55.91 302 ASP A N 1
ATOM 2429 C CA . ASP A 1 302 ? -3.633 -26.901 9.048 1.00 55.91 302 ASP A CA 1
ATOM 2430 C C . ASP A 1 302 ? -2.934 -25.560 9.361 1.00 55.91 302 ASP A C 1
ATOM 2432 O O . ASP A 1 302 ? -3.532 -24.672 9.966 1.00 55.91 302 ASP A O 1
ATOM 2436 N N . ASP A 1 303 ? -1.729 -25.339 8.815 1.00 55.38 303 ASP A N 1
ATOM 2437 C CA . ASP A 1 303 ? -0.989 -24.067 8.926 1.00 55.38 303 ASP A CA 1
ATOM 2438 C C . ASP A 1 303 ? -1.693 -22.865 8.249 1.00 55.38 303 ASP A C 1
ATOM 2440 O O . ASP A 1 303 ? -1.331 -21.710 8.497 1.00 55.38 303 ASP A O 1
ATOM 2444 N N . VAL A 1 304 ? -2.645 -23.109 7.341 1.00 57.97 304 VAL A N 1
ATOM 2445 C CA . VAL A 1 304 ? -3.343 -22.074 6.555 1.00 57.97 304 VAL A CA 1
ATOM 2446 C C . VAL A 1 304 ? -4.751 -21.785 7.083 1.00 57.97 304 VAL A C 1
ATOM 2448 O O . VAL A 1 304 ? -5.235 -20.667 6.887 1.00 57.97 304 VAL A O 1
ATOM 2451 N N . PHE A 1 305 ? -5.413 -22.759 7.714 1.00 58.97 305 PHE A N 1
ATOM 2452 C CA . PHE A 1 305 ? -6.814 -22.656 8.131 1.00 58.97 305 PHE A CA 1
ATOM 2453 C C . PHE A 1 305 ? -7.012 -22.525 9.648 1.00 58.97 305 PHE A C 1
ATOM 2455 O O . PHE A 1 305 ? -8.033 -21.966 10.048 1.00 58.97 305 PHE A O 1
ATOM 2462 N N . GLU A 1 306 ? -6.053 -22.938 10.486 1.00 67.38 306 GLU A N 1
ATOM 2463 C CA . GLU A 1 306 ? -6.122 -22.711 11.935 1.00 67.38 306 GLU A CA 1
ATOM 2464 C C . GLU A 1 306 ? -5.647 -21.282 12.290 1.00 67.38 306 GLU A C 1
ATOM 2466 O O . GLU A 1 306 ? -4.566 -20.858 11.863 1.00 67.38 306 GLU A O 1
ATOM 2471 N N . PRO A 1 307 ? -6.415 -20.499 13.075 1.00 69.12 307 PRO A N 1
ATOM 2472 C CA . PRO A 1 307 ? -5.995 -19.167 13.494 1.00 69.12 307 PRO A CA 1
ATOM 2473 C C . PRO A 1 307 ? -4.753 -19.233 14.390 1.00 69.12 307 PRO A C 1
ATOM 2475 O O . PRO A 1 307 ? -4.695 -19.940 15.398 1.00 69.12 307 PRO A O 1
ATOM 2478 N N . SER A 1 308 ? -3.742 -18.430 14.065 1.00 69.12 308 SER A N 1
ATOM 2479 C CA . SER A 1 308 ? -2.505 -18.383 14.841 1.00 69.12 308 SER A CA 1
ATOM 2480 C C . SER A 1 308 ? -2.734 -17.819 16.247 1.00 69.12 308 SER A C 1
ATOM 2482 O O . SER A 1 308 ? -3.615 -16.996 16.493 1.00 69.12 308 SER A O 1
ATOM 2484 N N . LYS A 1 309 ? -1.843 -18.152 17.190 1.00 69.38 309 LYS A N 1
ATOM 2485 C CA . LYS A 1 309 ? -1.880 -17.592 18.560 1.00 69.38 309 LYS A CA 1
ATOM 2486 C C . LYS A 1 309 ? -1.876 -16.061 18.596 1.00 69.38 309 LYS A C 1
ATOM 2488 O O . LYS A 1 309 ? -2.427 -15.464 19.516 1.00 69.38 309 LYS A O 1
ATOM 2493 N N . THR A 1 310 ? -1.225 -15.423 17.625 1.00 63.97 310 THR A N 1
ATOM 2494 C CA . THR A 1 310 ? -1.206 -13.961 17.511 1.00 63.97 310 THR A CA 1
ATOM 2495 C C . THR A 1 310 ? -2.562 -13.418 17.068 1.00 63.97 310 THR A C 1
ATOM 2497 O O . THR A 1 310 ? -2.984 -12.387 17.583 1.00 63.97 310 THR A O 1
ATOM 2500 N N . GLU A 1 311 ? -3.255 -14.110 16.164 1.00 67.88 311 GLU A N 1
ATOM 2501 C CA . GLU A 1 311 ? -4.608 -13.750 15.729 1.00 67.88 311 GLU A CA 1
ATOM 2502 C C . GLU A 1 311 ? -5.625 -13.960 16.850 1.00 67.88 311 GLU A C 1
ATOM 2504 O O . GLU A 1 311 ? -6.394 -13.045 17.134 1.00 67.88 311 GLU A O 1
ATOM 2509 N N . MET A 1 312 ? -5.545 -15.085 17.567 1.00 78.50 312 MET A N 1
ATOM 2510 C CA . MET A 1 312 ? -6.368 -15.343 18.755 1.00 78.50 312 MET A CA 1
ATOM 2511 C C . MET A 1 312 ? -6.193 -14.242 19.809 1.00 78.50 312 MET A C 1
ATOM 2513 O O . MET A 1 312 ? -7.174 -13.671 20.282 1.00 78.50 312 MET A O 1
ATOM 2517 N N . GLY A 1 313 ? -4.945 -13.853 20.093 1.00 68.44 313 GLY A N 1
ATOM 2518 C CA . GLY A 1 313 ? -4.658 -12.760 21.023 1.00 68.44 313 GLY A CA 1
ATOM 2519 C C . GLY A 1 313 ? -5.127 -11.384 20.531 1.00 68.44 313 GLY A C 1
ATOM 2520 O O . GLY A 1 313 ? -5.441 -10.518 21.344 1.00 68.44 313 GLY A O 1
ATOM 2521 N N . ALA A 1 314 ? -5.190 -11.143 19.220 1.00 71.50 314 ALA A N 1
ATOM 2522 C CA . ALA A 1 314 ? -5.716 -9.889 18.682 1.00 71.50 314 ALA A CA 1
ATOM 2523 C C . ALA A 1 314 ? -7.242 -9.795 18.849 1.00 71.50 314 ALA A C 1
ATOM 2525 O O . ALA A 1 314 ? -7.734 -8.752 19.278 1.00 71.50 314 ALA A O 1
ATOM 2526 N N . ILE A 1 315 ? -7.965 -10.886 18.565 1.00 77.25 315 ILE A N 1
ATOM 2527 C CA . ILE A 1 315 ? -9.420 -10.983 18.763 1.00 77.25 315 ILE A CA 1
ATOM 2528 C C . ILE A 1 315 ? -9.753 -10.810 20.253 1.00 77.25 315 ILE A C 1
ATOM 2530 O O . ILE A 1 315 ? -10.643 -10.034 20.602 1.00 77.25 315 ILE A O 1
ATOM 2534 N N . GLU A 1 316 ? -8.996 -11.477 21.131 1.00 83.69 316 GLU A N 1
ATOM 2535 C CA . GLU A 1 316 ? -9.156 -11.383 22.586 1.00 83.69 316 GLU A CA 1
ATOM 2536 C C . GLU A 1 316 ? -8.990 -9.941 23.073 1.00 83.69 316 GLU A C 1
ATOM 2538 O O . GLU A 1 316 ? -9.862 -9.424 23.765 1.00 83.69 316 GLU A O 1
ATOM 2543 N N . ASN A 1 317 ? -7.926 -9.250 22.653 1.00 77.50 317 ASN A N 1
ATOM 2544 C CA . ASN A 1 317 ? -7.690 -7.864 23.061 1.00 77.50 317 ASN A CA 1
ATOM 2545 C C . ASN A 1 317 ? -8.767 -6.897 22.544 1.00 77.50 317 ASN A C 1
ATOM 2547 O O . ASN A 1 317 ? -9.191 -6.022 23.294 1.00 77.50 317 ASN A O 1
ATOM 2551 N N . GLU A 1 318 ? -9.225 -7.045 21.296 1.00 83.50 318 GLU A N 1
ATOM 2552 C CA . GLU A 1 318 ? -10.258 -6.167 20.724 1.00 83.50 318 GLU A CA 1
ATOM 2553 C C . GLU A 1 318 ? -11.604 -6.328 21.446 1.00 83.50 318 GLU A C 1
ATOM 2555 O O . GLU A 1 318 ? -12.264 -5.342 21.778 1.00 83.50 318 GLU A O 1
ATOM 2560 N N . LEU A 1 319 ? -12.029 -7.569 21.695 1.00 83.44 319 LEU A N 1
ATOM 2561 C CA . LEU A 1 319 ? -13.275 -7.838 22.414 1.00 83.44 319 LEU A CA 1
ATOM 2562 C C . LEU A 1 319 ? -13.174 -7.414 23.879 1.00 83.44 319 LEU A C 1
ATOM 2564 O O . LEU A 1 319 ? -14.117 -6.825 24.404 1.00 83.44 319 LEU A O 1
ATOM 2568 N N . LEU A 1 320 ? -12.023 -7.635 24.517 1.00 86.38 320 LEU A N 1
ATOM 2569 C CA . LEU A 1 320 ? -11.770 -7.171 25.877 1.00 86.38 320 LEU A CA 1
ATOM 2570 C C . LEU A 1 320 ? -11.832 -5.638 25.972 1.00 86.38 320 LEU A C 1
ATOM 2572 O O . LEU A 1 320 ? -12.422 -5.116 26.915 1.00 86.38 320 LEU A O 1
ATOM 2576 N N . GLU A 1 321 ? -11.274 -4.915 24.996 1.00 85.06 321 GLU A N 1
ATOM 2577 C CA . GLU A 1 321 ? -11.364 -3.451 24.912 1.00 85.06 321 GLU A CA 1
ATOM 2578 C C . GLU A 1 321 ? -12.824 -2.994 24.790 1.00 85.06 321 GLU A C 1
ATOM 2580 O O . GLU A 1 321 ? -13.271 -2.198 25.611 1.00 85.06 321 GLU A O 1
ATOM 2585 N N . LYS A 1 322 ? -13.610 -3.578 23.873 1.00 87.81 322 LYS A N 1
ATOM 2586 C CA . LYS A 1 322 ? -15.043 -3.250 23.712 1.00 87.81 322 LYS A CA 1
ATOM 2587 C C . LYS A 1 322 ? -15.867 -3.508 24.971 1.00 87.81 322 LYS A C 1
ATOM 2589 O O . LYS A 1 322 ? -16.729 -2.703 25.319 1.00 87.81 322 LYS A O 1
ATOM 2594 N N . ILE A 1 323 ? -15.615 -4.623 25.656 1.00 89.00 323 ILE A N 1
ATOM 2595 C CA . ILE A 1 323 ? -16.298 -4.955 26.910 1.00 89.00 323 ILE A CA 1
ATOM 2596 C C . ILE A 1 323 ? -15.915 -3.941 27.997 1.00 89.00 323 ILE A C 1
ATOM 2598 O O . ILE A 1 323 ? -16.783 -3.441 28.711 1.00 89.00 323 ILE A O 1
ATOM 2602 N N . ASN A 1 324 ? -14.634 -3.583 28.104 1.00 87.06 324 ASN A N 1
ATOM 2603 C CA . ASN A 1 324 ? -14.171 -2.588 29.070 1.00 87.06 324 ASN A CA 1
ATOM 2604 C C . ASN A 1 324 ? -14.714 -1.184 28.769 1.00 87.06 324 ASN A C 1
ATOM 2606 O O . ASN A 1 324 ? -15.057 -0.459 29.701 1.00 87.06 324 ASN A O 1
ATOM 2610 N N . ASP A 1 325 ? -14.837 -0.806 27.498 1.00 89.50 325 ASP A N 1
ATOM 2611 C CA . ASP A 1 325 ? -15.451 0.456 27.081 1.00 89.50 325 ASP A CA 1
ATOM 2612 C C . ASP A 1 325 ? -16.929 0.510 27.473 1.00 89.50 325 ASP A C 1
ATOM 2614 O O . ASP A 1 325 ? -17.353 1.485 28.095 1.00 89.50 325 ASP A O 1
ATOM 2618 N N . TYR A 1 326 ? -17.685 -0.571 27.244 1.00 90.44 326 TYR A N 1
ATOM 2619 C CA . TYR A 1 326 ? -19.058 -0.705 27.744 1.00 90.44 326 TYR A CA 1
ATOM 2620 C C . TYR A 1 326 ? -19.139 -0.449 29.261 1.00 90.44 326 TYR A C 1
ATOM 2622 O O . TYR A 1 326 ? -19.992 0.313 29.723 1.00 90.44 326 TYR A O 1
ATOM 2630 N N . PHE A 1 327 ? -18.216 -1.016 30.044 1.00 87.25 327 PHE A N 1
ATOM 2631 C CA . PHE A 1 327 ? -18.167 -0.795 31.491 1.00 87.25 327 PHE A CA 1
ATOM 2632 C C . PHE A 1 327 ? -17.785 0.639 31.880 1.00 87.25 327 PHE A C 1
ATOM 2634 O O . PHE A 1 327 ? -18.367 1.195 32.812 1.00 87.25 327 PHE A O 1
ATOM 2641 N N . ASN A 1 328 ? -16.833 1.250 31.174 1.00 84.75 328 ASN A N 1
ATOM 2642 C CA . ASN A 1 328 ? -16.377 2.619 31.428 1.00 84.75 328 ASN A CA 1
ATOM 2643 C C . ASN A 1 328 ? -17.450 3.669 31.102 1.00 84.75 328 ASN A C 1
ATOM 2645 O O . ASN A 1 328 ? -17.544 4.695 31.780 1.00 84.75 328 ASN A O 1
ATOM 2649 N N . GLU A 1 329 ? -18.254 3.428 30.067 1.00 87.56 329 GLU A N 1
ATOM 2650 C CA . GLU A 1 329 ? -19.343 4.317 29.653 1.00 87.56 329 GLU A CA 1
ATOM 2651 C C . GLU A 1 329 ? -20.593 4.161 30.533 1.00 87.56 329 GLU A C 1
ATOM 2653 O O . GLU A 1 329 ? -21.408 5.086 30.653 1.00 87.56 329 GLU A O 1
ATOM 2658 N N . ASN A 1 330 ? -20.736 3.018 31.207 1.00 81.00 330 ASN A N 1
ATOM 2659 C CA . ASN A 1 330 ? -21.887 2.729 32.041 1.00 81.00 330 ASN A CA 1
ATOM 2660 C C . ASN A 1 330 ? -21.753 3.327 33.452 1.00 81.00 330 ASN A C 1
ATOM 2662 O O . ASN A 1 330 ? -21.167 2.764 34.375 1.00 81.00 330 ASN A O 1
ATOM 2666 N N . SER A 1 331 ? -22.402 4.478 33.647 1.00 78.50 331 SER A N 1
ATOM 2667 C CA . SER A 1 331 ? -22.409 5.208 34.925 1.00 78.50 331 SER A CA 1
ATOM 2668 C C . SER A 1 331 ? -22.980 4.443 36.133 1.00 78.50 331 SER A C 1
ATOM 2670 O O . SER A 1 331 ? -22.794 4.892 37.267 1.00 78.50 331 SER A O 1
ATOM 2672 N N . ALA A 1 332 ? -23.684 3.325 35.920 1.00 79.88 332 ALA A N 1
ATOM 2673 C CA . ALA A 1 332 ? -24.212 2.476 36.987 1.00 79.88 332 ALA A CA 1
ATOM 2674 C C . ALA A 1 332 ? -23.166 1.494 37.544 1.00 79.88 332 ALA A C 1
ATOM 2676 O O . ALA A 1 332 ? -23.463 0.747 38.483 1.00 79.88 332 ALA A O 1
ATOM 2677 N N . ILE A 1 333 ? -21.961 1.469 36.973 1.00 82.88 333 ILE A N 1
ATOM 2678 C CA . ILE A 1 333 ? -20.898 0.525 37.303 1.00 82.88 333 ILE A CA 1
ATOM 2679 C C . ILE A 1 333 ? -19.780 1.270 38.029 1.00 82.88 333 ILE A C 1
ATOM 2681 O O . ILE A 1 333 ? -19.270 2.284 37.560 1.00 82.88 333 ILE A O 1
ATOM 2685 N N . LEU A 1 334 ? -19.442 0.805 39.233 1.00 79.38 334 LEU A N 1
ATOM 2686 C CA . LEU A 1 334 ? -18.466 1.473 40.098 1.00 79.38 334 LEU A CA 1
ATOM 2687 C C . LEU A 1 334 ? -17.065 0.891 39.949 1.00 79.38 334 LEU A C 1
ATOM 2689 O O . LEU A 1 334 ? -16.086 1.631 39.949 1.00 79.38 334 LEU A O 1
ATOM 2693 N N . GLU A 1 335 ? -16.988 -0.433 39.860 1.00 85.25 335 GLU A N 1
ATOM 2694 C CA . GLU A 1 335 ? -15.751 -1.196 39.734 1.00 85.25 335 GLU A CA 1
ATOM 2695 C C . GLU A 1 335 ? -16.031 -2.431 38.880 1.00 85.25 335 GLU A C 1
ATOM 2697 O O . GLU A 1 335 ? -17.103 -3.040 38.995 1.00 85.25 335 GLU A O 1
ATOM 2702 N N . PHE A 1 336 ? -15.072 -2.809 38.041 1.00 90.38 336 PHE A N 1
ATOM 2703 C CA . PHE A 1 336 ? -15.145 -4.021 37.242 1.00 90.38 336 PHE A CA 1
ATOM 2704 C C . PHE A 1 336 ? -13.755 -4.620 37.018 1.00 90.38 336 PHE A C 1
ATOM 2706 O O . PHE A 1 336 ? -12.743 -3.920 37.029 1.00 90.38 336 PHE A O 1
ATOM 2713 N N . GLU A 1 337 ? -13.736 -5.928 36.823 1.00 88.81 337 GLU A N 1
ATOM 2714 C CA . GLU A 1 337 ? -12.598 -6.720 36.385 1.00 88.81 337 GLU A CA 1
ATOM 2715 C C . GLU A 1 337 ? -13.127 -7.736 35.372 1.00 88.81 337 GLU A C 1
ATOM 2717 O O . GLU A 1 337 ? -14.093 -8.454 35.654 1.00 88.81 337 GLU A O 1
ATOM 2722 N N . THR A 1 338 ? -12.513 -7.756 34.193 1.00 88.06 338 THR A N 1
ATOM 2723 C CA . THR A 1 338 ? -12.929 -8.580 33.058 1.00 88.06 338 THR A CA 1
ATOM 2724 C C . THR A 1 338 ? -11.794 -9.528 32.702 1.00 88.06 338 THR A C 1
ATOM 2726 O O . THR A 1 338 ? -10.672 -9.089 32.455 1.00 88.06 338 THR A O 1
ATOM 2729 N N . GLU A 1 339 ? -12.099 -10.817 32.643 1.00 90.62 339 GLU A N 1
ATOM 2730 C CA . GLU A 1 339 ? -11.227 -11.854 32.101 1.00 90.62 339 GLU A CA 1
ATOM 2731 C C . GLU A 1 339 ? -11.901 -12.441 30.858 1.00 90.62 339 GLU A C 1
ATOM 2733 O O . GLU A 1 339 ? -13.070 -12.831 30.900 1.00 90.62 339 GLU A O 1
ATOM 2738 N N . LEU A 1 340 ? -11.174 -12.489 29.745 1.00 89.38 340 LEU A N 1
ATOM 2739 C CA . LEU A 1 340 ? -11.639 -13.052 28.482 1.00 89.38 340 LEU A CA 1
ATOM 2740 C C . LEU A 1 340 ? -10.597 -14.048 27.982 1.00 89.38 340 LEU A C 1
ATOM 2742 O O . LEU A 1 340 ? -9.408 -13.766 28.041 1.00 89.38 340 LEU A O 1
ATOM 2746 N N . SER A 1 341 ? -11.053 -15.195 27.493 1.00 90.31 341 SER A N 1
ATOM 2747 C CA . SER A 1 341 ? -10.233 -16.180 26.792 1.00 90.31 341 SER A CA 1
ATOM 2748 C C . SER A 1 341 ? -10.952 -16.593 25.521 1.00 90.31 341 SER A C 1
ATOM 2750 O O . SER A 1 341 ? -12.162 -16.833 25.555 1.00 90.31 341 SER A O 1
ATOM 2752 N N . ILE A 1 342 ? -10.216 -16.688 24.417 1.00 86.81 342 ILE A N 1
ATOM 2753 C CA . ILE A 1 342 ? -10.751 -17.148 23.136 1.00 86.81 342 ILE A CA 1
ATOM 2754 C C . ILE A 1 342 ? -9.967 -18.375 22.698 1.00 86.81 342 ILE A C 1
ATOM 2756 O O . ILE A 1 342 ? -8.739 -18.351 22.623 1.00 86.81 342 ILE A O 1
ATOM 2760 N N . GLU A 1 343 ? -10.692 -19.444 22.402 1.00 87.31 343 GLU A N 1
ATOM 2761 C CA . GLU A 1 343 ? -10.145 -20.714 21.939 1.00 87.31 343 GLU A CA 1
ATOM 2762 C C . GLU A 1 343 ? -10.747 -21.071 20.577 1.00 87.31 343 GLU A C 1
ATOM 2764 O O . GLU A 1 343 ? -11.886 -20.710 20.279 1.00 87.31 343 GLU A O 1
ATOM 2769 N N . TYR A 1 344 ? -9.960 -21.747 19.742 1.00 84.31 344 TYR A N 1
ATOM 2770 C CA . TYR A 1 344 ? -10.420 -22.346 18.494 1.00 84.31 344 TYR A CA 1
ATOM 2771 C C . TYR A 1 344 ? -10.481 -23.854 18.721 1.00 84.31 344 TYR A C 1
ATOM 2773 O O . TYR A 1 344 ? -9.491 -24.449 19.152 1.00 84.31 344 TYR A O 1
ATOM 2781 N N . SER A 1 345 ? -11.666 -24.438 18.572 1.00 80.94 345 SER A N 1
ATOM 2782 C CA . SER A 1 345 ? -11.915 -25.836 18.911 1.00 80.94 345 SER A CA 1
ATOM 2783 C C . SER A 1 345 ? -11.536 -26.782 17.770 1.00 80.94 345 SER A C 1
ATOM 2785 O O . SER A 1 345 ? -11.453 -26.381 16.612 1.00 80.94 345 SER A O 1
ATOM 2787 N N . ASP A 1 346 ? -11.398 -28.070 18.097 1.00 74.75 346 ASP A N 1
ATOM 2788 C CA . ASP A 1 346 ? -11.207 -29.146 17.111 1.00 74.75 346 ASP A CA 1
ATOM 2789 C C . ASP A 1 346 ? -12.403 -29.295 16.137 1.00 74.75 346 ASP A C 1
ATOM 2791 O O . ASP A 1 346 ? -12.302 -30.014 15.145 1.00 74.75 346 ASP A O 1
ATOM 2795 N N . ASP A 1 347 ? -13.538 -28.646 16.430 1.00 77.31 347 ASP A N 1
ATOM 2796 C CA . ASP A 1 347 ? -14.751 -28.633 15.601 1.00 77.31 347 ASP A CA 1
ATOM 2797 C C . ASP A 1 347 ? -14.822 -27.389 14.682 1.00 77.31 347 ASP A C 1
ATOM 2799 O O . ASP A 1 347 ? -15.882 -27.091 14.134 1.00 77.31 347 ASP A O 1
ATOM 2803 N N . ASP A 1 348 ? -13.707 -26.667 14.503 1.00 76.12 348 ASP A N 1
ATOM 2804 C CA . ASP A 1 348 ? -13.597 -25.432 13.711 1.00 76.12 348 ASP A CA 1
ATOM 2805 C C . ASP A 1 348 ? -14.460 -24.260 14.232 1.00 76.12 348 ASP A C 1
ATOM 2807 O O . ASP A 1 348 ? -14.908 -23.394 13.473 1.00 76.12 348 ASP A O 1
ATOM 2811 N N . GLU A 1 349 ? -14.701 -24.208 15.547 1.00 80.81 349 GLU A N 1
ATOM 2812 C CA . GLU A 1 349 ? -15.533 -23.181 16.183 1.00 80.81 349 GLU A CA 1
ATOM 2813 C C . GLU A 1 349 ? -14.724 -22.265 17.112 1.00 80.81 349 GLU A C 1
ATOM 2815 O O . GLU A 1 349 ? -13.885 -22.711 17.897 1.00 80.81 349 GLU A O 1
ATOM 2820 N N . PHE A 1 350 ? -15.036 -20.965 17.087 1.00 85.12 350 PHE A N 1
ATOM 2821 C CA . PHE A 1 350 ? -14.521 -20.010 18.067 1.00 85.12 350 PHE A CA 1
ATOM 2822 C C . PHE A 1 350 ? -15.348 -20.069 19.350 1.00 85.12 350 PHE A C 1
ATOM 2824 O O . PHE A 1 350 ? -16.568 -19.891 19.330 1.00 85.12 350 PHE A O 1
ATOM 2831 N N . ILE A 1 351 ? -14.671 -20.261 20.478 1.00 86.88 351 ILE A N 1
ATOM 2832 C CA . ILE A 1 351 ? -15.279 -20.310 21.806 1.00 86.88 351 ILE A CA 1
ATOM 2833 C C . ILE A 1 351 ? -14.728 -19.152 22.633 1.00 86.88 351 ILE A C 1
ATOM 2835 O O . ILE A 1 351 ? -13.534 -19.094 22.923 1.00 86.88 351 ILE A O 1
ATOM 2839 N N . ALA A 1 352 ? -15.605 -18.234 23.034 1.00 90.06 352 ALA A N 1
ATOM 2840 C CA . ALA A 1 352 ? -15.270 -17.117 23.907 1.00 90.06 352 ALA A CA 1
ATOM 2841 C C . ALA A 1 352 ? -15.741 -17.414 25.335 1.00 90.06 352 ALA A C 1
ATOM 2843 O O . ALA A 1 352 ? -16.934 -17.546 25.587 1.00 90.06 352 ALA A O 1
ATOM 2844 N N . THR A 1 353 ? -14.817 -17.485 26.290 1.00 92.81 353 THR A N 1
ATOM 2845 C CA . THR A 1 353 ? -15.145 -17.599 27.717 1.00 92.81 353 THR A CA 1
ATOM 2846 C C . THR A 1 353 ? -14.881 -16.263 28.391 1.00 92.81 353 THR A C 1
ATOM 2848 O O . THR A 1 353 ? -13.734 -15.827 28.478 1.00 92.81 353 THR A O 1
ATOM 2851 N N . CYS A 1 354 ? -15.937 -15.609 28.873 1.00 92.62 354 CYS A N 1
ATOM 2852 C CA . CYS A 1 354 ? -15.855 -14.292 29.494 1.00 92.62 354 CYS A CA 1
ATOM 2853 C C . CYS A 1 354 ? -16.339 -14.339 30.945 1.00 92.62 354 CYS A C 1
ATOM 2855 O O . CYS A 1 354 ? -17.490 -14.676 31.227 1.00 92.62 354 CYS A O 1
ATOM 2857 N N . CYS A 1 355 ? -15.467 -13.952 31.871 1.00 92.00 355 CYS A N 1
ATOM 2858 C CA . CYS A 1 355 ? -15.772 -13.811 33.285 1.00 92.00 355 CYS A CA 1
ATOM 2859 C C . CYS A 1 355 ? -15.680 -12.342 33.688 1.00 92.00 355 CYS A C 1
ATOM 2861 O O . CYS A 1 355 ? -14.627 -11.718 33.589 1.00 92.00 355 CYS A O 1
ATOM 2863 N N . VAL A 1 356 ? -16.778 -11.801 34.206 1.00 91.81 356 VAL A N 1
ATOM 2864 C CA . VAL A 1 356 ? -16.844 -10.425 34.695 1.00 91.81 356 VAL A CA 1
ATOM 2865 C C . VAL A 1 356 ? -17.139 -10.415 36.183 1.00 91.81 356 VAL A C 1
ATOM 2867 O O . VAL A 1 356 ? -18.162 -10.933 36.633 1.00 91.81 356 VAL A O 1
ATOM 2870 N N . ASN A 1 357 ? -16.289 -9.741 36.949 1.00 89.38 357 ASN A N 1
ATOM 2871 C CA . ASN A 1 357 ? -16.560 -9.368 38.330 1.00 89.38 357 ASN A CA 1
ATOM 2872 C C . ASN A 1 357 ? -16.869 -7.873 38.374 1.00 89.38 357 ASN A C 1
ATOM 2874 O O . ASN A 1 357 ? -16.038 -7.062 37.990 1.00 89.38 357 ASN A O 1
ATOM 2878 N N . THR A 1 358 ? -18.051 -7.483 3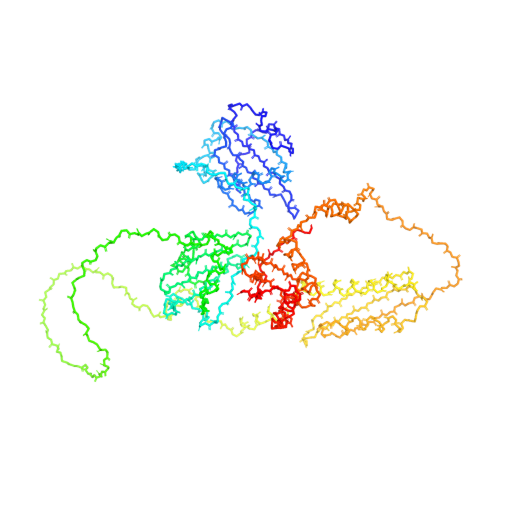8.847 1.00 87.81 358 THR A N 1
ATOM 2879 C CA . THR A 1 358 ? -18.448 -6.067 38.860 1.00 87.81 358 THR A CA 1
ATOM 2880 C C . THR A 1 358 ? -19.207 -5.684 40.127 1.00 87.81 358 THR A C 1
ATOM 2882 O O . THR A 1 358 ? -19.785 -6.535 40.808 1.00 87.81 358 THR A O 1
ATOM 2885 N N . THR A 1 359 ? -19.179 -4.396 40.464 1.00 87.75 359 THR A N 1
ATOM 2886 C CA . THR A 1 359 ? -20.031 -3.781 41.485 1.00 87.75 359 THR A CA 1
ATOM 2887 C C . THR A 1 359 ? -20.944 -2.766 40.809 1.00 87.75 359 THR A C 1
ATOM 2889 O O . THR A 1 359 ? -20.494 -1.689 40.410 1.00 87.75 359 THR A O 1
ATOM 2892 N N . SER A 1 360 ? -22.225 -3.108 40.676 1.00 83.44 360 SER A N 1
ATOM 2893 C CA . SER A 1 360 ? -23.209 -2.284 39.977 1.00 83.44 360 SER A CA 1
ATOM 2894 C C . SER A 1 360 ? -24.614 -2.413 40.571 1.00 83.44 360 SER A C 1
ATOM 2896 O O . SER A 1 360 ? -25.005 -3.468 41.083 1.00 83.44 360 SER A O 1
ATOM 2898 N N . ASP A 1 361 ? -25.401 -1.342 40.452 1.00 80.94 361 ASP A N 1
ATOM 2899 C CA . ASP A 1 361 ? -26.846 -1.361 40.714 1.00 80.94 361 ASP A CA 1
ATOM 2900 C C . ASP A 1 361 ? -27.649 -2.063 39.596 1.00 80.94 361 ASP A C 1
ATOM 2902 O O . ASP A 1 361 ? -28.830 -2.380 39.780 1.00 80.94 361 ASP A O 1
ATOM 2906 N N . GLU A 1 362 ? -27.020 -2.334 38.453 1.00 82.56 362 GLU A N 1
ATOM 2907 C CA . GLU A 1 362 ? -27.630 -2.958 37.283 1.00 82.56 362 GLU A CA 1
ATOM 2908 C C . GLU A 1 362 ? -27.821 -4.474 37.443 1.00 82.56 362 GLU A C 1
ATOM 2910 O O . GLU A 1 362 ? -27.148 -5.153 38.220 1.00 82.56 362 GLU A O 1
ATOM 2915 N N . ASN A 1 363 ? -28.803 -5.040 36.741 1.00 86.25 363 ASN A N 1
ATOM 2916 C CA . ASN A 1 363 ? -29.080 -6.472 36.824 1.00 86.25 363 ASN A CA 1
ATOM 2917 C C . ASN A 1 363 ? -27.978 -7.269 36.102 1.00 86.25 363 ASN A C 1
ATOM 2919 O O . ASN A 1 363 ? -27.674 -6.987 34.948 1.00 86.25 363 ASN A O 1
ATOM 2923 N N . SER A 1 364 ? -27.431 -8.307 36.745 1.00 86.50 364 SER A N 1
ATOM 2924 C CA . SER A 1 364 ? -26.413 -9.184 36.150 1.00 86.50 364 SER A CA 1
ATOM 2925 C C . SER A 1 364 ? -26.876 -9.858 34.858 1.00 86.50 364 SER A C 1
ATOM 2927 O O . SER A 1 364 ? -26.049 -10.108 33.993 1.00 86.50 364 SER A O 1
ATOM 2929 N N . GLU A 1 365 ? -28.176 -10.136 34.705 1.00 88.38 365 GLU A N 1
ATOM 2930 C CA . GLU A 1 365 ? -28.723 -10.678 33.451 1.00 88.38 365 GLU A CA 1
ATOM 2931 C C . GLU A 1 365 ? -28.707 -9.657 32.307 1.00 88.38 365 GLU A C 1
ATOM 2933 O O . GLU A 1 365 ? -28.576 -10.049 31.154 1.00 88.38 365 GLU A O 1
ATOM 2938 N N . VAL A 1 366 ? -28.828 -8.362 32.618 1.00 88.44 366 VAL A N 1
ATOM 2939 C CA . VAL A 1 366 ? -28.750 -7.286 31.617 1.00 88.44 366 VAL A CA 1
ATOM 2940 C C . VAL A 1 366 ? -27.304 -7.117 31.175 1.00 88.44 366 VAL A C 1
ATOM 2942 O O . VAL A 1 366 ? -27.028 -7.236 29.994 1.00 88.44 366 VAL A O 1
ATOM 2945 N N . ILE A 1 367 ? -26.376 -7.003 32.131 1.00 88.31 367 ILE A N 1
ATOM 2946 C CA . ILE A 1 367 ? -24.935 -6.934 31.845 1.00 88.31 367 ILE A CA 1
ATOM 2947 C C . ILE A 1 367 ? -24.484 -8.149 31.029 1.00 88.31 367 ILE A C 1
ATOM 2949 O O . ILE A 1 367 ? -23.746 -8.005 30.062 1.00 88.31 367 ILE A O 1
ATOM 2953 N N . LYS A 1 368 ? -24.935 -9.353 31.407 1.00 92.00 368 LYS A N 1
ATOM 2954 C CA . LYS A 1 368 ? -24.626 -10.579 30.667 1.00 92.00 368 LYS A CA 1
ATOM 2955 C C . LYS A 1 368 ? -25.115 -10.486 29.222 1.00 92.00 368 LYS A C 1
ATOM 2957 O O . LYS A 1 368 ? -24.344 -10.778 28.319 1.00 92.00 368 LYS A O 1
ATOM 2962 N N . LYS A 1 369 ? -26.361 -10.059 29.022 1.00 90.94 369 LYS A N 1
ATOM 2963 C CA . LYS A 1 369 ? -26.949 -9.923 27.693 1.00 90.94 369 LYS A CA 1
ATOM 2964 C C . LYS A 1 369 ? -26.240 -8.869 26.842 1.00 90.94 369 LYS A C 1
ATOM 2966 O O . LYS A 1 369 ? -25.995 -9.124 25.676 1.00 90.94 369 LYS A O 1
ATOM 2971 N N . ASP A 1 370 ? -25.890 -7.723 27.412 1.00 91.69 370 ASP A N 1
ATOM 2972 C CA . ASP A 1 370 ? -25.207 -6.665 26.666 1.00 91.69 370 ASP A CA 1
ATOM 2973 C C . ASP A 1 370 ? -23.805 -7.119 26.220 1.00 91.69 370 ASP A C 1
ATOM 2975 O O . ASP A 1 370 ? -23.363 -6.789 25.123 1.00 91.69 370 ASP A O 1
ATOM 2979 N N . ILE A 1 371 ? -23.125 -7.941 27.028 1.00 91.31 371 ILE A N 1
ATOM 2980 C CA . ILE A 1 371 ? -21.860 -8.584 26.642 1.00 91.31 371 ILE A CA 1
ATOM 2981 C C . ILE A 1 371 ? -22.080 -9.653 25.560 1.00 91.31 371 ILE A C 1
ATOM 2983 O O . ILE A 1 371 ? -21.308 -9.714 24.608 1.00 91.31 371 ILE A O 1
ATOM 2987 N N . GLU A 1 372 ? -23.121 -10.482 25.675 1.00 90.31 372 GLU A N 1
ATOM 2988 C CA . GLU A 1 372 ? -23.502 -11.436 24.619 1.00 90.31 372 GLU A CA 1
ATOM 2989 C C . GLU A 1 372 ? -23.808 -10.703 23.301 1.00 90.31 372 GLU A C 1
ATOM 2991 O O . GLU A 1 372 ? -23.310 -11.107 22.258 1.00 90.31 372 GLU A O 1
ATOM 2996 N N . ASP A 1 373 ? -24.495 -9.558 23.344 1.00 89.00 373 ASP A N 1
ATOM 2997 C CA . ASP A 1 373 ? -24.763 -8.720 22.170 1.00 89.00 373 ASP A CA 1
ATOM 2998 C C . ASP A 1 373 ? -23.456 -8.146 21.559 1.00 89.00 373 ASP A C 1
ATOM 3000 O O . ASP A 1 373 ? -23.365 -7.953 20.340 1.00 89.00 373 ASP A O 1
ATOM 3004 N N . ILE A 1 374 ? -22.406 -7.899 22.361 1.00 89.12 374 ILE A N 1
ATOM 3005 C CA . ILE A 1 374 ? -21.066 -7.525 21.859 1.00 89.12 374 ILE A CA 1
ATOM 3006 C C . ILE A 1 374 ? -20.429 -8.690 21.086 1.00 89.12 374 ILE A C 1
ATOM 3008 O O . ILE A 1 374 ? -19.833 -8.454 20.032 1.00 89.12 374 ILE A O 1
ATOM 3012 N N . PHE A 1 375 ? -20.572 -9.928 21.567 1.00 87.06 375 PHE A N 1
ATOM 3013 C CA . PHE A 1 375 ? -20.098 -11.118 20.853 1.00 87.06 375 PHE A CA 1
ATOM 3014 C C . PHE A 1 375 ? -20.931 -11.407 19.596 1.00 87.06 375 PHE A C 1
ATOM 3016 O O . PHE A 1 375 ? -20.357 -11.595 18.528 1.00 87.06 375 PHE A O 1
ATOM 3023 N N . ASP A 1 376 ? -22.261 -11.336 19.674 1.00 86.25 376 ASP A N 1
ATOM 3024 C CA . ASP A 1 376 ? -23.178 -11.585 18.551 1.00 86.25 376 ASP A CA 1
ATOM 3025 C C . ASP A 1 376 ? -23.057 -10.527 17.441 1.00 86.25 376 ASP A C 1
ATOM 3027 O O . ASP A 1 376 ? -23.302 -10.799 16.263 1.00 86.25 376 ASP A O 1
ATOM 3031 N N . SER A 1 377 ? -22.699 -9.291 17.803 1.00 80.06 377 SER A N 1
ATOM 3032 C CA . SER A 1 377 ? -22.404 -8.222 16.840 1.00 80.06 377 SER A CA 1
ATOM 3033 C C . SER A 1 377 ? -20.980 -8.284 16.292 1.00 80.06 377 SER A C 1
ATOM 3035 O O . SER A 1 377 ? -20.640 -7.542 15.357 1.00 80.06 377 SER A O 1
ATOM 3037 N N . TYR A 1 378 ? -20.145 -9.161 16.850 1.00 78.00 378 TYR A N 1
ATOM 3038 C CA . TYR A 1 378 ? -18.840 -9.441 16.299 1.00 78.00 378 TYR A CA 1
ATOM 3039 C C . TYR A 1 378 ? -18.984 -10.203 14.985 1.00 78.00 378 TYR A C 1
ATOM 3041 O O . TYR A 1 378 ? -19.951 -10.898 14.700 1.00 78.00 378 TYR A O 1
ATOM 3049 N N . ILE A 1 379 ? -18.007 -10.002 14.119 1.00 66.25 379 ILE A N 1
ATOM 3050 C CA . ILE A 1 379 ? -18.065 -10.485 12.740 1.00 66.25 379 ILE A CA 1
ATOM 3051 C C . ILE A 1 379 ? -17.614 -11.950 12.607 1.00 66.25 379 ILE A C 1
ATOM 3053 O O . ILE A 1 379 ? -17.926 -12.592 11.606 1.00 66.25 379 ILE A O 1
ATOM 3057 N N . ILE A 1 380 ? -16.906 -12.481 13.607 1.00 72.94 380 ILE A N 1
ATOM 3058 C CA . ILE A 1 380 ? -16.654 -13.921 13.726 1.00 72.94 380 ILE A CA 1
ATOM 3059 C C . ILE A 1 380 ? -17.822 -14.512 14.502 1.00 72.94 380 ILE A C 1
ATOM 3061 O O . ILE A 1 380 ? -18.094 -14.059 15.611 1.00 72.94 380 ILE A O 1
ATOM 3065 N N . GLU A 1 381 ? -18.482 -15.513 13.927 1.00 77.75 381 GLU A N 1
ATOM 3066 C CA . GLU A 1 381 ? -19.467 -16.294 14.666 1.00 77.75 381 GLU A CA 1
ATOM 3067 C C . GLU A 1 381 ? -18.739 -17.067 15.766 1.00 77.75 381 GLU A C 1
ATOM 3069 O O . GLU A 1 381 ? -17.785 -17.801 15.498 1.00 77.75 381 GLU A O 1
ATOM 3074 N N . MET A 1 382 ? -19.148 -16.845 17.010 1.00 86.81 382 MET A N 1
ATOM 3075 C CA . MET A 1 382 ? -18.519 -17.459 18.168 1.00 86.81 382 MET A CA 1
ATOM 3076 C C . MET A 1 382 ? -19.557 -17.901 19.176 1.00 86.81 382 MET A C 1
ATOM 3078 O O . MET A 1 382 ? -20.562 -17.231 19.408 1.00 86.81 382 MET A O 1
ATOM 3082 N N . THR A 1 383 ? -19.263 -19.015 19.824 1.00 88.69 383 THR A N 1
ATOM 3083 C CA . THR A 1 383 ? -20.030 -19.467 20.972 1.00 88.69 383 THR A CA 1
ATOM 3084 C C . THR A 1 383 ? -19.477 -18.776 22.212 1.00 88.69 383 THR A C 1
ATOM 3086 O O . THR A 1 383 ? -18.333 -19.012 22.598 1.00 88.69 383 THR A O 1
ATOM 3089 N N . SER A 1 384 ? -20.275 -17.915 22.844 1.00 90.44 384 SER A N 1
ATOM 3090 C CA . SER A 1 384 ? -19.876 -17.213 24.066 1.00 90.44 384 SER A CA 1
ATOM 3091 C C . SER A 1 384 ? -20.431 -17.880 25.327 1.00 90.44 384 SER A C 1
ATOM 3093 O O . SER A 1 384 ? -21.642 -18.072 25.450 1.00 90.44 384 SER A O 1
ATOM 3095 N N . ASP A 1 385 ? -19.568 -18.148 26.304 1.00 92.00 385 ASP A N 1
ATOM 3096 C CA . ASP A 1 385 ? -19.949 -18.457 27.682 1.00 92.00 385 ASP A CA 1
ATOM 3097 C C . ASP A 1 385 ? -19.616 -17.267 28.587 1.00 92.00 385 ASP A C 1
ATOM 3099 O O . ASP A 1 385 ? -18.458 -17.007 28.925 1.00 92.00 385 ASP A O 1
ATOM 3103 N N . VAL A 1 386 ? -20.653 -16.509 28.953 1.00 93.31 386 VAL A N 1
ATOM 3104 C CA . VAL A 1 386 ? -20.526 -15.290 29.757 1.00 93.31 386 VAL A CA 1
ATOM 3105 C C . VAL A 1 386 ? -20.982 -15.539 31.191 1.00 93.31 386 VAL A C 1
ATOM 3107 O O . VAL A 1 386 ? -22.143 -15.874 31.460 1.00 93.31 386 VAL A O 1
ATOM 3110 N N . THR A 1 387 ? -20.084 -15.295 32.142 1.00 92.25 387 THR A N 1
ATOM 3111 C CA . THR A 1 387 ? -20.352 -15.348 33.581 1.00 92.25 387 THR A CA 1
ATOM 3112 C C . THR A 1 387 ? -20.215 -13.959 34.196 1.00 92.25 387 THR A C 1
ATOM 3114 O O . THR A 1 387 ? -19.145 -13.361 34.161 1.00 92.25 387 THR A O 1
ATOM 3117 N N . VAL A 1 388 ? -21.289 -13.454 34.817 1.00 92.00 388 VAL A N 1
ATOM 3118 C CA . VAL A 1 388 ? -21.301 -12.142 35.488 1.00 92.00 388 VAL A CA 1
ATOM 3119 C C . VAL A 1 388 ? -21.508 -12.306 36.992 1.00 92.00 388 VAL A C 1
ATOM 3121 O O . VAL A 1 388 ? -22.584 -12.688 37.457 1.00 92.00 388 VAL A O 1
ATOM 3124 N N . ASN A 1 389 ? -20.491 -11.938 37.766 1.00 89.50 389 ASN A N 1
ATOM 3125 C CA . ASN A 1 389 ? -20.512 -11.874 39.222 1.00 89.50 389 ASN A CA 1
ATOM 3126 C C . ASN A 1 389 ? -20.724 -10.422 39.673 1.00 89.50 389 ASN A C 1
ATOM 3128 O O . ASN A 1 389 ? -19.765 -9.696 39.944 1.00 89.50 389 ASN A O 1
ATOM 3132 N N . ASN A 1 390 ? -21.986 -9.993 39.769 1.00 88.00 390 ASN A N 1
ATOM 3133 C CA . ASN A 1 390 ? -22.315 -8.643 40.228 1.00 88.00 390 ASN A CA 1
ATOM 3134 C C . ASN A 1 390 ? -22.547 -8.582 41.752 1.00 88.00 390 ASN A C 1
ATOM 3136 O O . ASN A 1 390 ? -23.442 -9.242 42.293 1.00 88.00 390 ASN A O 1
ATOM 3140 N N . LYS A 1 391 ? -21.784 -7.737 42.451 1.00 86.00 391 LYS A N 1
ATOM 3141 C CA . LYS A 1 391 ? -22.045 -7.343 43.839 1.00 86.00 391 LYS A CA 1
ATOM 3142 C C . LYS A 1 391 ? -22.885 -6.068 43.856 1.00 86.00 391 LYS A C 1
ATOM 3144 O O . LYS A 1 391 ? -22.406 -4.996 43.507 1.00 86.00 391 LYS A O 1
ATOM 3149 N N . LYS A 1 392 ? -24.123 -6.159 44.350 1.00 73.69 392 LYS A N 1
ATOM 3150 C CA . LYS A 1 392 ? -24.948 -4.964 44.572 1.00 73.69 392 LYS A CA 1
ATOM 3151 C C . LYS A 1 392 ? -24.286 -4.021 45.565 1.00 73.69 392 LYS A C 1
ATOM 3153 O O . LYS A 1 392 ? -23.819 -4.452 46.623 1.00 73.69 392 LYS A O 1
ATOM 3158 N N . THR A 1 393 ? -24.359 -2.734 45.263 1.00 62.75 393 THR A N 1
ATOM 3159 C CA . THR A 1 393 ? -23.979 -1.646 46.155 1.00 62.75 393 THR A CA 1
ATOM 3160 C C . THR A 1 393 ? -24.805 -1.718 47.439 1.00 62.75 393 THR A C 1
ATOM 3162 O O . THR A 1 393 ? -25.975 -1.343 47.499 1.00 62.75 393 THR A O 1
ATOM 3165 N N . GLY A 1 394 ? -24.218 -2.276 48.497 1.00 48.94 394 GLY A N 1
ATOM 3166 C CA . GLY A 1 394 ? -24.806 -2.225 49.828 1.00 48.94 394 GLY A CA 1
ATOM 3167 C C . GLY A 1 394 ? -24.831 -0.779 50.317 1.00 48.94 394 GLY A C 1
ATOM 3168 O O . GLY A 1 394 ? -23.844 -0.064 50.164 1.00 48.94 394 GLY A O 1
ATOM 3169 N N . ASN A 1 395 ? -25.948 -0.355 50.919 1.00 43.09 395 ASN A N 1
ATOM 3170 C CA . ASN A 1 395 ? -26.081 0.931 51.607 1.00 43.09 395 ASN A CA 1
ATOM 3171 C C . ASN A 1 395 ? -25.004 1.086 52.693 1.00 43.09 395 ASN A C 1
ATOM 3173 O O . ASN A 1 395 ? -25.237 0.784 53.862 1.00 43.09 395 ASN A O 1
ATOM 3177 N N . THR A 1 396 ? -23.851 1.615 52.317 1.00 35.66 396 THR A N 1
ATOM 3178 C CA . THR A 1 396 ? -22.878 2.200 53.231 1.00 35.66 396 THR A CA 1
ATOM 3179 C C . THR A 1 396 ? -22.204 3.330 52.486 1.00 35.66 396 THR A C 1
ATOM 3181 O O . THR A 1 396 ? -21.412 3.133 51.572 1.00 35.66 396 THR A O 1
ATOM 3184 N N . SER A 1 397 ? -22.603 4.537 52.867 1.00 43.38 397 SER A N 1
ATOM 3185 C CA . SER A 1 397 ? -21.946 5.784 52.530 1.00 43.38 397 SER A CA 1
ATOM 3186 C C . SER A 1 397 ? -20.494 5.731 52.997 1.00 43.38 397 SER A C 1
ATOM 3188 O O . SER A 1 397 ? -20.222 6.034 54.158 1.00 43.38 397 SER A O 1
ATOM 3190 N N . GLU A 1 398 ? -19.575 5.372 52.111 1.00 35.00 398 GLU A N 1
ATOM 3191 C CA . GLU A 1 398 ? -18.154 5.621 52.306 1.00 35.00 398 GLU A CA 1
ATOM 3192 C C . GLU A 1 398 ? -17.576 6.297 51.064 1.00 35.00 398 GLU A C 1
ATOM 3194 O O . GLU A 1 398 ? -17.828 5.953 49.913 1.00 35.00 398 GLU A O 1
ATOM 3199 N N . THR A 1 399 ? -16.901 7.393 51.365 1.00 33.94 399 THR A N 1
ATOM 3200 C CA . THR A 1 399 ? -16.282 8.377 50.491 1.00 33.94 399 THR A CA 1
ATOM 3201 C C . THR A 1 399 ? -15.361 7.754 49.451 1.00 33.94 399 THR A C 1
ATOM 3203 O O . THR A 1 399 ? -14.515 6.939 49.803 1.00 33.94 399 THR A O 1
ATOM 3206 N N . LYS A 1 400 ? -15.459 8.241 48.203 1.00 32.25 400 LYS A N 1
ATOM 3207 C CA . LYS A 1 400 ? -14.464 8.036 47.140 1.00 32.25 400 LYS A CA 1
ATOM 3208 C C . LYS A 1 400 ? -13.056 8.281 47.690 1.00 32.25 400 LYS A C 1
ATOM 3210 O O . LYS A 1 400 ? -12.680 9.426 47.939 1.00 32.25 400 LYS A O 1
ATOM 3215 N N . THR A 1 401 ? -12.285 7.215 47.865 1.00 30.44 401 THR A N 1
ATOM 3216 C CA . THR A 1 401 ? -10.838 7.305 48.053 1.00 30.44 401 THR A CA 1
ATOM 3217 C C . THR A 1 401 ? -10.198 7.340 46.675 1.00 30.44 401 THR A C 1
ATOM 3219 O O . THR A 1 401 ? -10.282 6.380 45.917 1.00 30.44 401 THR A O 1
ATOM 3222 N N . GLU A 1 402 ? -9.589 8.477 46.346 1.00 30.08 402 GLU A N 1
ATOM 3223 C CA . GLU A 1 402 ? -8.763 8.661 45.157 1.00 30.08 402 GLU A CA 1
ATOM 3224 C C . GLU A 1 402 ? -7.619 7.639 45.144 1.00 30.08 402 GLU A C 1
ATOM 3226 O O . GLU A 1 402 ? -6.696 7.715 45.964 1.00 30.08 402 GLU A O 1
ATOM 3231 N N . HIS A 1 403 ? -7.626 6.723 44.175 1.00 28.75 403 HIS A N 1
ATOM 3232 C CA . HIS A 1 403 ? -6.400 6.045 43.788 1.00 28.75 403 HIS A CA 1
ATOM 3233 C C . HIS A 1 403 ? -5.609 6.939 42.831 1.00 28.75 403 HIS A C 1
ATOM 3235 O O . HIS A 1 403 ? -5.995 7.212 41.698 1.00 28.75 403 HIS A O 1
ATOM 3241 N N . LYS A 1 404 ? -4.475 7.419 43.351 1.00 29.28 404 LYS A N 1
ATOM 3242 C CA . LYS A 1 404 ? -3.428 8.141 42.630 1.00 29.28 404 LYS A CA 1
ATOM 3243 C C . LYS A 1 404 ? -2.906 7.305 41.460 1.00 29.28 404 LYS A C 1
ATOM 3245 O O . LYS A 1 404 ? -2.128 6.379 41.671 1.00 29.28 404 LYS A O 1
ATOM 3250 N N . SER A 1 405 ? -3.227 7.730 40.243 1.00 25.94 405 SER A N 1
ATOM 3251 C CA . SER A 1 405 ? -2.328 7.572 39.102 1.00 25.94 405 SER A CA 1
ATOM 3252 C C . SER A 1 405 ? -1.237 8.639 39.215 1.00 25.94 405 SER A C 1
ATOM 3254 O O . SER A 1 405 ? -1.512 9.838 39.307 1.00 25.94 405 SER A O 1
ATOM 3256 N N . THR A 1 406 ? 0.023 8.219 39.280 1.00 26.55 406 THR A N 1
ATOM 3257 C CA . THR A 1 406 ? 1.172 9.118 39.163 1.00 26.55 406 THR A CA 1
ATOM 3258 C C . THR A 1 406 ? 1.263 9.631 37.730 1.00 26.55 406 THR A C 1
ATOM 3260 O O . THR A 1 406 ? 1.888 9.000 36.883 1.00 26.55 406 THR A O 1
ATOM 3263 N N . HIS A 1 407 ? 0.657 10.786 37.459 1.00 26.34 407 HIS A N 1
ATOM 3264 C CA . HIS A 1 407 ? 0.938 11.560 36.254 1.00 26.34 407 HIS A CA 1
ATOM 3265 C C . HIS A 1 407 ? 2.259 12.314 36.413 1.00 26.34 407 HIS A C 1
ATOM 3267 O O . HIS A 1 407 ? 2.397 13.221 37.242 1.00 26.34 407 HIS A O 1
ATOM 3273 N N . ASN A 1 408 ? 3.235 11.940 35.586 1.00 26.47 408 ASN A N 1
ATOM 3274 C CA . ASN A 1 408 ? 4.329 12.831 35.247 1.00 26.47 408 ASN A CA 1
ATOM 3275 C C . ASN A 1 408 ? 3.747 14.015 34.471 1.00 26.47 408 ASN A C 1
ATOM 3277 O O . ASN A 1 408 ? 3.129 13.884 33.425 1.00 26.47 408 ASN A O 1
ATOM 3281 N N . LYS A 1 409 ? 3.948 15.183 35.059 1.00 31.58 409 LYS A N 1
ATOM 3282 C CA . LYS A 1 409 ? 3.578 16.506 34.584 1.00 31.58 409 LYS A CA 1
ATOM 3283 C C . LYS A 1 409 ? 4.334 16.826 33.291 1.00 31.58 409 LYS A C 1
ATOM 3285 O O . LYS A 1 409 ? 5.493 17.183 33.421 1.00 31.58 409 LYS A O 1
ATOM 3290 N N . TYR A 1 410 ? 3.703 16.688 32.121 1.00 30.30 410 TYR A N 1
ATOM 3291 C CA . TYR A 1 410 ? 3.868 17.496 30.892 1.00 30.30 410 TYR A CA 1
ATOM 3292 C C . TYR A 1 410 ? 2.927 16.947 29.797 1.00 30.30 410 TYR A C 1
ATOM 3294 O O . TYR A 1 410 ? 3.394 16.390 28.811 1.00 30.30 410 TYR A O 1
ATOM 3302 N N . ASP A 1 411 ? 1.612 17.118 29.951 1.00 28.53 411 ASP A N 1
ATOM 3303 C CA . ASP A 1 411 ? 0.697 16.996 28.809 1.00 28.53 411 ASP A CA 1
ATOM 3304 C C . ASP A 1 411 ? 0.553 18.373 28.165 1.00 28.53 411 ASP A C 1
ATOM 3306 O O . ASP A 1 411 ? -0.082 19.285 28.700 1.00 28.53 411 ASP A O 1
ATOM 3310 N N . ILE A 1 412 ? 1.225 18.543 27.030 1.00 37.97 412 ILE A N 1
ATOM 3311 C CA . ILE A 1 412 ? 0.830 19.533 26.034 1.00 37.97 412 ILE A CA 1
ATOM 3312 C C . ILE A 1 412 ? -0.327 18.884 25.281 1.00 37.97 412 ILE A C 1
ATOM 3314 O O . ILE A 1 412 ? -0.141 17.831 24.673 1.00 37.97 412 ILE A O 1
ATOM 3318 N N . ASP A 1 413 ? -1.506 19.501 25.332 1.00 42.88 413 ASP A N 1
ATOM 3319 C CA . ASP A 1 413 ? -2.658 19.090 24.534 1.00 42.88 413 ASP A CA 1
ATOM 3320 C C . ASP A 1 413 ? -2.331 19.295 23.044 1.00 42.88 413 ASP A C 1
ATOM 3322 O O . ASP A 1 413 ? -2.438 20.390 22.479 1.00 42.88 413 ASP A O 1
ATOM 3326 N N . LEU A 1 414 ? -1.849 18.216 22.425 1.00 40.28 414 LEU A N 1
ATOM 3327 C CA . LEU A 1 414 ? -1.454 18.165 21.024 1.00 40.28 414 LEU A CA 1
ATOM 3328 C C . LEU A 1 414 ? -2.629 18.487 20.098 1.00 40.28 414 LEU A C 1
ATOM 3330 O O . LEU A 1 414 ? -2.393 19.068 19.043 1.00 40.28 414 LEU A O 1
ATOM 3334 N N . GLN A 1 415 ? -3.877 18.188 20.482 1.00 37.59 415 GLN A N 1
ATOM 3335 C CA . GLN A 1 415 ? -5.052 18.554 19.687 1.00 37.59 415 GLN A CA 1
ATOM 3336 C C . GLN A 1 415 ? -5.305 20.062 19.731 1.00 37.59 415 GLN A C 1
ATOM 3338 O O . GLN A 1 415 ? -5.613 20.661 18.698 1.00 37.59 415 GLN A O 1
ATOM 3343 N N . GLU A 1 416 ? -5.125 20.706 20.883 1.00 39.81 416 GLU A N 1
ATOM 3344 C CA . GLU A 1 416 ? -5.304 22.155 21.010 1.00 39.81 416 GLU A CA 1
ATOM 3345 C C . GLU A 1 416 ? -4.204 22.949 20.272 1.00 39.81 416 GLU A C 1
ATOM 3347 O O . GLU A 1 416 ? -4.493 23.961 19.623 1.00 39.81 416 GLU A O 1
ATOM 3352 N N . GLU A 1 417 ? -2.951 22.478 20.300 1.00 42.34 417 GLU A N 1
ATOM 3353 C CA . GLU A 1 417 ? -1.838 23.039 19.512 1.00 42.34 417 GLU A CA 1
ATOM 3354 C C . GLU A 1 417 ? -2.007 22.772 18.000 1.00 42.34 417 GLU A C 1
ATOM 3356 O O . GLU A 1 417 ? -1.850 23.695 17.194 1.00 42.34 417 GLU A O 1
ATOM 3361 N N . LEU A 1 418 ? -2.439 21.570 17.588 1.00 38.94 418 LEU A N 1
ATOM 3362 C CA . LEU A 1 418 ? -2.764 21.251 16.185 1.00 38.94 418 LEU A CA 1
ATOM 3363 C C . LEU A 1 418 ? -3.905 22.121 15.647 1.00 38.94 418 LEU A C 1
ATOM 3365 O O . LEU A 1 418 ? -3.830 22.605 14.515 1.00 38.94 418 LEU A O 1
ATOM 3369 N N . ASN A 1 419 ? -4.930 22.382 16.458 1.00 42.38 419 ASN A N 1
ATOM 3370 C CA . ASN A 1 419 ? -6.044 23.253 16.086 1.00 42.38 419 ASN A CA 1
ATOM 3371 C C . ASN A 1 419 ? -5.610 24.725 15.977 1.00 42.38 419 ASN A C 1
ATOM 3373 O O . ASN A 1 419 ? -6.050 25.429 15.064 1.00 42.38 419 ASN A O 1
ATOM 3377 N N . LYS A 1 420 ? -4.673 25.187 16.819 1.00 42.22 420 LYS A N 1
ATOM 3378 C CA . LYS A 1 420 ? -4.062 26.527 16.710 1.00 42.22 420 LYS A CA 1
ATOM 3379 C C . LYS A 1 420 ? -3.166 26.669 15.473 1.00 42.22 420 LYS A C 1
ATOM 3381 O O . LYS A 1 420 ? -3.140 27.745 14.872 1.00 42.22 420 LYS A O 1
ATOM 3386 N N . ILE A 1 421 ? -2.476 25.606 15.054 1.00 44.66 421 ILE A N 1
ATOM 3387 C CA . ILE A 1 421 ? -1.636 25.584 13.842 1.00 44.66 421 ILE A CA 1
ATOM 3388 C C . ILE A 1 421 ? -2.499 25.517 12.568 1.00 44.66 421 ILE A C 1
ATOM 3390 O O . ILE A 1 421 ? -2.245 26.267 11.623 1.00 44.66 421 ILE A O 1
ATOM 3394 N N . LYS A 1 422 ? -3.575 24.714 12.561 1.00 42.12 422 LYS A N 1
ATOM 3395 C CA . LYS A 1 422 ? -4.561 24.665 11.463 1.00 42.12 422 LYS A CA 1
ATOM 3396 C C . LYS A 1 422 ? -5.296 26.001 11.296 1.00 42.12 422 LYS A C 1
ATOM 3398 O O . LYS A 1 422 ? -5.411 26.502 10.179 1.00 42.12 422 LYS A O 1
ATOM 3403 N N . ALA A 1 423 ? -5.686 26.649 12.397 1.00 40.53 423 ALA A N 1
ATOM 3404 C CA . ALA A 1 423 ? -6.322 27.969 12.366 1.00 40.53 423 ALA A CA 1
ATOM 3405 C C . ALA A 1 423 ? -5.369 29.099 11.918 1.00 40.53 423 ALA A C 1
ATOM 3407 O O . ALA A 1 423 ? -5.807 30.055 11.278 1.00 40.53 423 ALA A O 1
ATOM 3408 N N . LYS A 1 424 ? -4.058 28.995 12.191 1.00 37.12 424 LYS A N 1
ATOM 3409 C CA . LYS A 1 424 ? -3.057 29.985 11.740 1.00 37.12 424 LYS A CA 1
ATOM 3410 C C . LYS A 1 424 ? -2.745 29.922 10.241 1.00 37.12 424 LYS A C 1
ATOM 3412 O O . LYS A 1 424 ? -2.316 30.935 9.693 1.00 37.12 424 LYS A O 1
ATOM 3417 N N . ASN A 1 425 ? -2.993 28.790 9.580 1.00 37.47 425 ASN A N 1
ATOM 3418 C CA . ASN A 1 425 ? -2.728 28.610 8.147 1.00 37.47 425 ASN A CA 1
ATOM 3419 C C . ASN A 1 425 ? -3.949 28.863 7.237 1.00 37.47 425 ASN A C 1
ATOM 3421 O O . ASN A 1 425 ? -3.787 28.916 6.021 1.00 37.47 425 ASN A O 1
ATOM 3425 N N . SER A 1 426 ? -5.143 29.087 7.800 1.00 37.28 426 SER A N 1
ATOM 3426 C CA . SER A 1 426 ? -6.398 29.251 7.040 1.00 37.28 426 SER A CA 1
ATOM 3427 C C . SER A 1 426 ? -6.699 30.681 6.558 1.00 37.28 426 SER A C 1
ATOM 3429 O O . SER A 1 426 ? -7.644 30.869 5.798 1.00 37.28 426 SER A O 1
ATOM 3431 N N . ASN A 1 427 ? -5.931 31.705 6.944 1.00 36.62 427 ASN A N 1
ATOM 3432 C CA . ASN A 1 427 ? -6.209 33.097 6.543 1.00 36.62 427 ASN A CA 1
ATOM 3433 C C . ASN A 1 427 ? -5.308 33.589 5.405 1.00 36.62 427 ASN A C 1
ATOM 3435 O O . ASN A 1 427 ? -4.657 34.633 5.483 1.00 36.62 427 ASN A O 1
ATOM 3439 N N . LYS A 1 428 ? -5.315 32.841 4.304 1.00 41.34 428 LYS A N 1
ATOM 3440 C CA . LYS A 1 428 ? -4.998 33.377 2.982 1.00 41.34 428 LYS A CA 1
ATOM 3441 C C . LYS A 1 428 ? -6.151 32.962 2.081 1.00 41.34 428 LYS A C 1
ATOM 3443 O O . LYS A 1 428 ? -6.262 31.786 1.768 1.00 41.34 428 LYS A O 1
ATOM 3448 N N . GLU A 1 429 ? -7.018 33.900 1.704 1.00 40.72 429 GLU A N 1
ATOM 3449 C CA . GLU A 1 429 ? -8.031 33.661 0.669 1.00 40.72 429 GLU A CA 1
ATOM 3450 C C . GLU A 1 429 ? -7.315 33.202 -0.612 1.00 40.72 429 GLU A C 1
ATOM 3452 O O . GLU A 1 429 ? -6.771 34.009 -1.371 1.00 40.72 429 GLU A O 1
ATOM 3457 N N . LYS A 1 430 ? -7.247 31.884 -0.828 1.00 46.41 430 LYS A N 1
ATOM 3458 C CA . LYS A 1 430 ? -6.827 31.292 -2.095 1.00 46.41 430 LYS A CA 1
ATOM 3459 C C . LYS A 1 430 ? -8.016 31.414 -3.041 1.00 46.41 430 LYS A C 1
ATOM 3461 O O . LYS A 1 430 ? -9.028 30.744 -2.874 1.00 46.41 430 LYS A O 1
ATOM 3466 N N . THR A 1 431 ? -7.922 32.325 -4.000 1.00 56.06 431 THR A N 1
ATOM 3467 C CA . THR A 1 431 ? -8.958 32.541 -5.016 1.00 56.06 431 THR A CA 1
ATOM 3468 C C . THR A 1 431 ? -8.603 31.777 -6.295 1.00 56.06 431 THR A C 1
ATOM 3470 O O . THR A 1 431 ? -7.433 31.708 -6.670 1.00 56.06 431 THR A O 1
ATOM 3473 N N . GLY A 1 432 ? -9.607 31.192 -6.961 1.00 71.81 432 GLY A N 1
ATOM 3474 C CA . GLY A 1 432 ? -9.459 30.476 -8.239 1.00 71.81 432 GLY A CA 1
ATOM 3475 C C . GLY A 1 432 ? -9.425 28.944 -8.125 1.00 71.81 432 GLY A C 1
ATOM 3476 O O . GLY A 1 432 ? -9.964 28.372 -7.178 1.00 71.81 432 GLY A O 1
ATOM 3477 N N . VAL A 1 433 ? -8.791 28.288 -9.106 1.00 76.31 433 VAL A N 1
ATOM 3478 C CA . VAL A 1 433 ? -8.734 26.818 -9.285 1.00 76.31 433 VAL A CA 1
ATOM 3479 C C . VAL A 1 433 ? -8.202 26.075 -8.055 1.00 76.31 433 VAL A C 1
ATOM 3481 O O . VAL A 1 433 ? -8.695 25.001 -7.731 1.00 76.31 433 VAL A O 1
ATOM 3484 N N . GLU A 1 434 ? -7.254 26.663 -7.325 1.00 75.50 434 GLU A N 1
ATOM 3485 C CA . GLU A 1 434 ? -6.661 26.043 -6.132 1.00 75.50 434 GLU A CA 1
ATOM 3486 C C . GLU A 1 434 ? -7.670 25.902 -4.979 1.00 75.50 434 GLU A C 1
ATOM 3488 O O . GLU A 1 4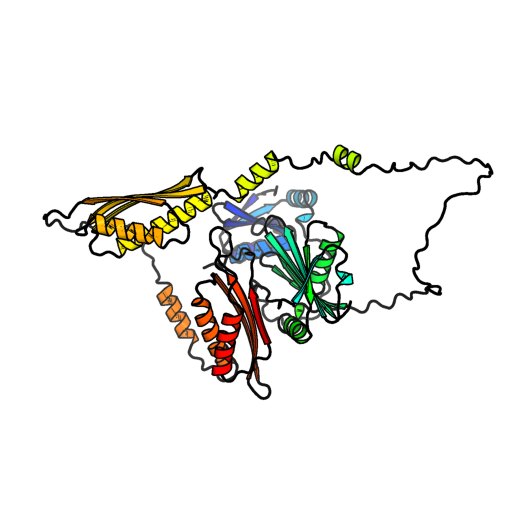34 ? -7.725 24.867 -4.325 1.00 75.50 434 GLU A O 1
ATOM 3493 N N . GLY A 1 435 ? -8.516 26.916 -4.754 1.00 76.50 435 GLY A N 1
ATOM 3494 C CA . GLY A 1 435 ? -9.563 26.848 -3.728 1.00 76.50 435 GLY A CA 1
ATOM 3495 C C . GLY A 1 435 ? -10.697 25.895 -4.116 1.00 76.50 435 GLY A C 1
ATOM 3496 O O . GLY A 1 435 ? -11.289 25.240 -3.260 1.00 76.50 435 GLY A O 1
ATOM 3497 N N . LEU A 1 436 ? -10.977 25.778 -5.419 1.00 81.88 436 LEU A N 1
ATOM 3498 C CA . LEU A 1 436 ? -11.910 24.781 -5.945 1.00 81.88 436 LEU A CA 1
ATOM 3499 C C . LEU A 1 436 ? -11.368 23.357 -5.758 1.00 81.88 436 LEU A C 1
ATOM 3501 O O . LEU A 1 436 ? -12.115 22.483 -5.323 1.00 81.88 436 LEU A O 1
ATOM 3505 N N . LYS A 1 437 ? -10.074 23.148 -6.032 1.00 83.19 437 LYS A N 1
ATOM 3506 C CA . LYS A 1 437 ? -9.378 21.880 -5.799 1.00 83.19 437 LYS A CA 1
ATOM 3507 C C . LYS A 1 437 ? -9.451 21.473 -4.330 1.00 83.19 437 LYS A C 1
ATOM 3509 O O . LYS A 1 437 ? -9.952 20.393 -4.053 1.00 83.19 437 LYS A O 1
ATOM 3514 N N . GLU A 1 438 ? -9.061 22.348 -3.402 1.00 80.56 438 GLU A N 1
ATOM 3515 C CA . GLU A 1 438 ? -9.109 22.049 -1.960 1.00 80.56 438 GLU A CA 1
ATOM 3516 C C . GLU A 1 438 ? -10.526 21.692 -1.486 1.00 80.56 438 GLU A C 1
ATOM 3518 O O . GLU A 1 438 ? -10.706 20.763 -0.702 1.00 80.56 438 GLU A O 1
ATOM 3523 N N . LYS A 1 439 ? -11.552 22.395 -1.987 1.00 83.94 439 LYS A N 1
ATOM 3524 C CA . LYS A 1 439 ? -12.955 22.112 -1.655 1.00 83.94 439 LYS A CA 1
ATOM 3525 C C . LYS A 1 439 ? -13.394 20.723 -2.130 1.00 83.94 439 LYS A C 1
ATOM 3527 O O . LYS A 1 439 ? -14.097 20.023 -1.405 1.00 83.94 439 LYS A O 1
ATOM 3532 N N . ILE A 1 440 ? -13.026 20.352 -3.354 1.00 82.44 440 ILE A N 1
ATOM 3533 C CA . ILE A 1 440 ? -13.386 19.060 -3.948 1.00 82.44 440 ILE A CA 1
ATOM 3534 C C . ILE A 1 440 ? -12.603 17.932 -3.284 1.00 82.44 440 ILE A C 1
ATOM 3536 O O . ILE A 1 440 ? -13.208 16.925 -2.926 1.00 82.44 440 ILE A O 1
ATOM 3540 N N . GLU A 1 441 ? -11.295 18.111 -3.076 1.00 81.06 441 GLU A N 1
ATOM 3541 C CA . GLU A 1 441 ? -10.472 17.169 -2.319 1.00 81.06 441 GLU A CA 1
ATOM 3542 C C . GLU A 1 441 ? -11.102 16.940 -0.948 1.00 81.06 441 GLU A C 1
ATOM 3544 O O . GLU A 1 441 ? -11.427 15.808 -0.623 1.00 81.06 441 GLU A O 1
ATOM 3549 N N . HIS A 1 442 ? -11.412 17.995 -0.193 1.00 79.62 442 HIS A N 1
ATOM 3550 C CA . HIS A 1 442 ? -12.048 17.848 1.114 1.00 79.62 442 HIS A CA 1
ATOM 3551 C C . HIS A 1 442 ? -13.344 17.020 1.072 1.00 79.62 442 HIS A C 1
ATOM 3553 O O . HIS A 1 442 ? -13.503 16.116 1.887 1.00 79.62 442 HIS A O 1
ATOM 3559 N N . GLY A 1 443 ? -14.226 17.264 0.095 1.00 76.44 443 GLY A N 1
ATOM 3560 C CA . GLY A 1 443 ? -15.458 16.481 -0.063 1.00 76.44 443 GLY A CA 1
ATOM 3561 C C . GLY A 1 443 ? -15.211 15.004 -0.393 1.00 76.44 443 GLY A C 1
ATOM 3562 O O . GLY A 1 443 ? -15.926 14.136 0.101 1.00 76.44 443 GLY A O 1
ATOM 3563 N N . ILE A 1 444 ? -14.184 14.697 -1.191 1.00 79.69 444 ILE A N 1
ATOM 3564 C CA . ILE A 1 444 ? -13.796 13.312 -1.499 1.00 79.69 444 ILE A CA 1
ATOM 3565 C C . ILE A 1 444 ? -13.187 12.629 -0.271 1.00 79.69 444 ILE A C 1
ATOM 3567 O O . ILE A 1 444 ? -13.516 11.477 -0.003 1.00 79.69 444 ILE A O 1
ATOM 3571 N N . TYR A 1 445 ? -12.338 13.325 0.491 1.00 79.88 445 TYR A N 1
ATOM 3572 C CA . TYR A 1 445 ? -11.762 12.797 1.732 1.00 79.88 445 TYR A CA 1
ATOM 3573 C C . TYR A 1 445 ? -12.860 12.489 2.757 1.00 79.88 445 TYR A C 1
ATOM 3575 O O . TYR A 1 445 ? -12.903 11.376 3.272 1.00 79.88 445 TYR A O 1
ATOM 3583 N N . GLU A 1 446 ? -13.788 13.422 2.989 1.00 79.06 446 GLU A N 1
ATOM 3584 C CA . GLU A 1 446 ? -14.925 13.220 3.896 1.00 79.06 446 GLU A CA 1
ATOM 3585 C C . GLU A 1 446 ? -15.793 12.034 3.453 1.00 79.06 446 GLU A C 1
ATOM 3587 O O . GLU A 1 446 ? -16.197 11.209 4.272 1.00 79.06 446 GLU A O 1
ATOM 3592 N N . TYR A 1 447 ? -16.055 11.899 2.151 1.00 85.69 447 TYR A N 1
ATOM 3593 C CA . TYR A 1 447 ? -16.779 10.748 1.623 1.00 85.69 447 TYR A CA 1
ATOM 3594 C C . TYR A 1 447 ? -16.044 9.427 1.902 1.00 85.69 447 TYR A C 1
ATOM 3596 O O . TYR A 1 447 ? -16.645 8.511 2.463 1.00 85.69 447 TYR A O 1
ATOM 3604 N N . LEU A 1 448 ? -14.758 9.330 1.538 1.00 77.19 448 LEU A N 1
ATOM 3605 C CA . LEU A 1 448 ? -13.963 8.102 1.658 1.00 77.19 448 LEU A CA 1
ATOM 3606 C C . LEU A 1 448 ? -13.735 7.684 3.119 1.00 77.19 448 LEU A C 1
ATOM 3608 O O . LEU A 1 448 ? -13.786 6.489 3.404 1.00 77.19 448 LEU A O 1
ATOM 3612 N N . GLU A 1 449 ? -13.556 8.632 4.047 1.00 76.69 449 GLU A N 1
ATOM 3613 C CA . GLU A 1 449 ? -13.473 8.360 5.496 1.00 76.69 449 GLU A CA 1
ATOM 3614 C C . GLU A 1 449 ? -14.752 7.713 6.044 1.00 76.69 449 GLU A C 1
ATOM 3616 O O . GLU A 1 449 ? -14.695 6.892 6.960 1.00 76.69 449 GLU A O 1
ATOM 3621 N N . ASN A 1 450 ? -15.905 8.044 5.458 1.00 77.25 450 ASN A N 1
ATOM 3622 C CA . ASN A 1 450 ? -17.204 7.509 5.857 1.00 77.25 450 ASN A CA 1
ATOM 3623 C C . ASN A 1 450 ? -17.572 6.191 5.148 1.00 77.25 450 ASN A C 1
ATOM 3625 O O . ASN A 1 450 ? -18.601 5.585 5.467 1.00 77.25 450 ASN A O 1
ATOM 3629 N N . VAL A 1 451 ? -16.758 5.703 4.204 1.00 74.75 451 VAL A N 1
ATOM 3630 C CA . VAL A 1 451 ? -16.966 4.380 3.600 1.00 74.75 451 VAL A CA 1
ATOM 3631 C C . VAL A 1 451 ? -16.449 3.310 4.558 1.00 74.75 451 VAL A C 1
ATOM 3633 O O . VAL A 1 451 ? -15.249 3.085 4.688 1.00 74.75 451 VAL A O 1
ATOM 3636 N N . HIS A 1 452 ? -17.382 2.602 5.199 1.00 72.38 452 HIS A N 1
ATOM 3637 C CA . HIS A 1 452 ? -17.091 1.609 6.237 1.00 72.38 452 HIS A CA 1
ATOM 3638 C C . HIS A 1 452 ? -16.035 0.562 5.840 1.00 72.38 452 HIS A C 1
ATOM 3640 O O . HIS A 1 452 ? -15.275 0.131 6.705 1.00 72.38 452 HIS A O 1
ATOM 3646 N N . ASP A 1 453 ? -15.960 0.168 4.568 1.00 74.50 453 ASP A N 1
ATOM 3647 C CA . ASP A 1 453 ? -15.095 -0.921 4.101 1.00 74.50 453 ASP A CA 1
ATOM 3648 C C . ASP A 1 453 ? -13.692 -0.469 3.652 1.00 74.50 453 ASP A C 1
ATOM 3650 O O . ASP A 1 453 ? -12.902 -1.302 3.215 1.00 74.50 453 ASP A O 1
ATOM 3654 N N . ILE A 1 454 ? -13.349 0.820 3.776 1.00 74.69 454 ILE A N 1
ATOM 3655 C CA . ILE A 1 454 ? -12.021 1.367 3.444 1.00 74.69 454 ILE A CA 1
ATOM 3656 C C . ILE A 1 454 ? -11.189 1.524 4.726 1.00 74.69 454 ILE A C 1
ATOM 3658 O O . ILE A 1 454 ? -11.641 2.136 5.691 1.00 74.69 454 ILE A O 1
ATOM 3662 N N . SER A 1 455 ? -9.976 0.962 4.767 1.00 69.75 455 SER A N 1
ATOM 3663 C CA . SER A 1 455 ? -9.022 1.181 5.870 1.00 69.75 455 SER A CA 1
ATOM 3664 C C . SER A 1 455 ? -8.133 2.390 5.624 1.00 69.75 455 SER A C 1
ATOM 3666 O O . SER A 1 455 ? -7.820 3.136 6.546 1.00 69.75 455 SER A O 1
ATOM 3668 N N . GLU A 1 456 ? -7.697 2.563 4.380 1.00 72.31 456 GLU A N 1
ATOM 3669 C CA . GLU A 1 456 ? -6.802 3.634 3.970 1.00 72.31 456 GLU A CA 1
ATOM 3670 C C . GLU A 1 456 ? -7.131 4.063 2.551 1.00 72.31 456 GLU A C 1
ATOM 3672 O O . GLU A 1 456 ? -7.578 3.261 1.730 1.00 72.31 456 GLU A O 1
ATOM 3677 N N . PHE A 1 457 ? -6.842 5.318 2.240 1.00 75.44 457 PHE A N 1
ATOM 3678 C CA . PHE A 1 457 ? -6.951 5.819 0.885 1.00 75.44 457 PHE A CA 1
ATOM 3679 C C . PHE A 1 457 ? -5.914 6.910 0.609 1.00 75.44 457 PHE A C 1
ATOM 3681 O O . PHE A 1 457 ? -5.349 7.518 1.531 1.00 75.44 457 PHE A O 1
ATOM 3688 N N . GLU A 1 458 ? -5.663 7.130 -0.676 1.00 73.06 458 GLU A N 1
ATOM 3689 C CA . GLU A 1 458 ? -4.842 8.210 -1.217 1.00 73.06 458 GLU A CA 1
ATOM 3690 C C . GLU A 1 458 ? -5.558 8.810 -2.431 1.00 73.06 458 GLU A C 1
ATOM 3692 O O . GLU A 1 458 ? -6.125 8.083 -3.247 1.00 73.06 458 GLU A O 1
ATOM 3697 N N . VAL A 1 459 ? -5.574 10.141 -2.528 1.00 74.50 459 VAL A N 1
ATOM 3698 C CA . VAL A 1 459 ? -6.263 10.878 -3.595 1.00 74.50 459 VAL A CA 1
ATOM 3699 C C . VAL A 1 459 ? -5.235 11.709 -4.351 1.00 74.50 459 VAL A C 1
ATOM 3701 O O . VAL A 1 459 ? -4.643 12.629 -3.788 1.00 74.50 459 VAL A O 1
ATOM 3704 N N . HIS A 1 460 ? -5.070 11.416 -5.639 1.00 77.69 460 HIS A N 1
ATOM 3705 C CA . HIS A 1 460 ? -4.258 12.185 -6.576 1.00 77.69 460 HIS A CA 1
ATOM 3706 C C . HIS A 1 460 ? -5.188 12.983 -7.484 1.00 77.69 460 HIS A C 1
ATOM 3708 O O . HIS A 1 460 ? -5.906 12.417 -8.312 1.00 77.69 460 HIS A O 1
ATOM 3714 N N . MET A 1 461 ? -5.216 14.305 -7.310 1.00 79.19 461 MET A N 1
ATOM 3715 C CA . MET A 1 461 ? -6.120 15.182 -8.049 1.00 79.19 461 MET A CA 1
ATOM 3716 C C . MET A 1 461 ? -5.400 16.367 -8.687 1.00 79.19 461 MET A C 1
ATOM 3718 O O . MET A 1 461 ? -4.623 17.093 -8.053 1.00 79.19 461 MET A O 1
ATOM 3722 N N . SER A 1 462 ? -5.772 16.639 -9.935 1.00 79.31 462 SER A N 1
ATOM 3723 C CA . SER A 1 462 ? -5.492 17.900 -10.611 1.00 79.31 462 SER A CA 1
ATOM 3724 C C . SER A 1 462 ? -6.765 18.486 -11.219 1.00 79.31 462 SER A C 1
ATOM 3726 O O . SER A 1 462 ? -7.623 17.769 -11.735 1.00 79.31 462 SER A O 1
ATOM 3728 N N . ILE A 1 463 ? -6.885 19.814 -11.145 1.00 82.56 463 ILE A N 1
ATOM 3729 C CA . ILE A 1 463 ? -7.940 20.574 -11.815 1.00 82.56 463 ILE A CA 1
ATOM 3730 C C . ILE A 1 463 ? -7.277 21.579 -12.747 1.00 82.56 463 ILE A C 1
ATOM 3732 O O . ILE A 1 463 ? -6.388 22.326 -12.336 1.00 82.56 463 ILE A O 1
ATOM 3736 N N . THR A 1 464 ? -7.714 21.595 -14.001 1.00 81.62 464 THR A N 1
ATOM 3737 C CA . THR A 1 464 ? -7.263 22.547 -15.018 1.00 81.62 464 THR A CA 1
ATOM 3738 C C . THR A 1 464 ? -8.417 23.438 -15.464 1.00 81.62 464 THR A C 1
ATOM 3740 O O . THR A 1 464 ? -9.589 23.082 -15.335 1.00 81.62 464 THR A O 1
ATOM 3743 N N . GLU A 1 465 ? -8.089 24.635 -15.946 1.00 79.00 465 GLU A N 1
ATOM 3744 C CA . GLU A 1 465 ? -9.064 25.592 -16.467 1.00 79.00 465 GLU A CA 1
ATOM 3745 C C . GLU A 1 465 ? -8.833 25.753 -17.973 1.00 79.00 465 GLU A C 1
ATOM 3747 O O . GLU A 1 465 ? -7.939 26.476 -18.406 1.00 79.00 465 GLU A O 1
ATOM 3752 N N . ASP A 1 466 ? -9.622 25.030 -18.769 1.00 66.75 466 ASP A N 1
ATOM 3753 C CA . ASP A 1 466 ? -9.607 25.092 -20.234 1.00 66.75 466 ASP A CA 1
ATOM 3754 C C . ASP A 1 466 ? -11.033 24.934 -20.779 1.00 66.75 466 ASP A C 1
ATOM 3756 O O . ASP A 1 466 ? -11.546 23.822 -20.933 1.00 66.75 466 ASP A O 1
ATOM 3760 N N . ASN A 1 467 ? -11.681 26.073 -21.054 1.00 68.69 467 ASN A N 1
ATOM 3761 C CA . ASN A 1 467 ? -13.103 26.179 -21.419 1.00 68.69 467 ASN A CA 1
ATOM 3762 C C . ASN A 1 467 ? -14.066 25.569 -20.381 1.00 68.69 467 ASN A C 1
ATOM 3764 O O . ASN A 1 467 ? -15.118 25.040 -20.731 1.00 68.69 467 ASN A O 1
ATOM 3768 N N . GLY A 1 468 ? -13.704 25.672 -19.103 1.00 78.94 468 GLY A N 1
ATOM 3769 C CA . GLY A 1 468 ? -14.385 25.045 -17.973 1.00 78.94 468 GLY A CA 1
ATOM 3770 C C . GLY A 1 468 ? -13.363 24.436 -17.016 1.00 78.94 468 GLY A C 1
ATOM 3771 O O . GLY A 1 468 ? -12.173 24.374 -17.333 1.00 78.94 468 GLY A O 1
ATOM 3772 N N . HIS A 1 469 ? -13.814 24.008 -15.839 1.00 85.62 469 HIS A N 1
ATOM 3773 C CA . HIS A 1 469 ? -12.968 23.262 -14.913 1.00 85.62 469 HIS A CA 1
ATOM 3774 C C . HIS A 1 469 ? -12.991 21.787 -15.300 1.00 85.62 469 HIS A C 1
ATOM 3776 O O . HIS A 1 469 ? -14.066 21.194 -15.352 1.00 85.62 469 HIS A O 1
ATOM 3782 N N . LYS A 1 470 ? -11.820 21.207 -15.558 1.00 84.62 470 LYS A N 1
ATOM 3783 C CA . LYS A 1 470 ? -11.653 19.787 -15.889 1.00 84.62 470 LYS A CA 1
ATOM 3784 C C . LYS A 1 470 ? -10.829 19.101 -14.812 1.00 84.62 470 LYS A C 1
ATOM 3786 O O . LYS A 1 470 ? -9.821 19.656 -14.378 1.00 84.62 470 LYS A O 1
ATOM 3791 N N . CYS A 1 471 ? -11.252 17.918 -14.381 1.00 83.69 471 CYS A N 1
ATOM 3792 C CA . CYS A 1 471 ? -10.602 17.147 -13.325 1.00 83.69 471 CYS A CA 1
ATOM 3793 C C . CYS A 1 471 ? -9.984 15.858 -13.862 1.00 83.69 471 CYS A C 1
ATOM 3795 O O . CYS A 1 471 ? -10.646 15.091 -14.569 1.00 83.69 471 CYS A O 1
ATOM 3797 N N . LYS A 1 472 ? -8.739 15.604 -13.448 1.00 80.56 472 LYS A N 1
ATOM 3798 C CA . LYS A 1 472 ? -8.127 14.275 -13.456 1.00 80.56 472 LYS A CA 1
ATOM 3799 C C . LYS A 1 472 ? -7.967 13.835 -12.012 1.00 80.56 472 LYS A C 1
ATOM 3801 O O . LYS A 1 472 ? -7.251 14.478 -11.243 1.00 80.56 472 LYS A O 1
ATOM 3806 N N . CYS A 1 473 ? -8.645 12.757 -11.651 1.00 80.06 473 CYS A N 1
ATOM 3807 C CA . CYS A 1 473 ? -8.635 12.210 -10.309 1.00 80.06 473 CYS A CA 1
ATOM 3808 C C . CYS A 1 473 ? -8.306 10.723 -10.363 1.00 80.06 473 CYS A C 1
ATOM 3810 O O . CYS A 1 473 ? -8.926 9.968 -11.110 1.00 80.06 473 CYS A O 1
ATOM 3812 N N . SER A 1 474 ? -7.336 10.302 -9.564 1.00 78.31 474 SER A N 1
ATOM 3813 C CA . SER A 1 474 ? -7.090 8.893 -9.316 1.00 78.31 474 SER A CA 1
ATOM 3814 C C . SER A 1 474 ? -7.010 8.630 -7.829 1.00 78.31 474 SER A C 1
ATOM 3816 O O . SER A 1 474 ? -6.418 9.403 -7.075 1.00 78.31 474 SER A O 1
ATOM 3818 N N . ILE A 1 475 ? -7.654 7.554 -7.409 1.00 77.25 475 ILE A N 1
ATOM 3819 C CA . ILE A 1 475 ? -7.879 7.250 -6.007 1.00 77.25 475 ILE A CA 1
ATOM 3820 C C . ILE A 1 475 ? -7.420 5.830 -5.760 1.00 77.25 475 ILE A C 1
ATOM 3822 O O . ILE A 1 475 ? -7.855 4.900 -6.434 1.00 77.25 475 ILE A O 1
ATOM 3826 N N . ILE A 1 476 ? -6.549 5.672 -4.776 1.00 74.69 476 ILE A N 1
ATOM 3827 C CA . ILE A 1 476 ? -6.128 4.369 -4.287 1.00 74.69 476 ILE A CA 1
ATOM 3828 C C . ILE A 1 476 ? -6.916 4.100 -3.018 1.00 74.69 476 ILE A C 1
ATOM 3830 O O . ILE A 1 476 ? -6.939 4.932 -2.112 1.00 74.69 476 ILE A O 1
ATOM 3834 N N . VAL A 1 477 ? -7.554 2.940 -2.950 1.00 76.81 477 VAL A N 1
ATOM 3835 C CA . VAL A 1 477 ? -8.312 2.495 -1.782 1.00 76.81 477 VAL A CA 1
ATOM 3836 C C . VAL A 1 477 ? -7.776 1.151 -1.312 1.00 76.81 477 VAL A C 1
ATOM 3838 O O . VAL A 1 477 ? -7.600 0.219 -2.098 1.00 76.81 477 VAL A O 1
ATOM 3841 N N . VAL A 1 478 ? -7.526 1.054 -0.012 1.00 74.44 478 VAL A N 1
ATOM 3842 C CA . VAL A 1 478 ? -7.171 -0.188 0.668 1.00 74.44 478 VAL A CA 1
ATOM 3843 C C . VAL A 1 478 ? -8.420 -0.670 1.398 1.00 74.44 478 VAL A C 1
ATOM 3845 O O . VAL A 1 478 ? -8.915 0.036 2.284 1.00 74.44 478 VAL A O 1
ATOM 3848 N N . PRO A 1 479 ? -8.973 -1.837 1.034 1.00 67.69 479 PRO A N 1
ATOM 3849 C CA . PRO A 1 479 ? -10.087 -2.418 1.765 1.00 67.69 479 PRO A CA 1
ATOM 3850 C C . PRO A 1 479 ? -9.676 -2.769 3.195 1.00 67.69 479 PRO A C 1
ATOM 3852 O O . PRO A 1 479 ? -8.565 -3.256 3.423 1.00 67.69 479 PRO A O 1
ATOM 3855 N N . LYS A 1 480 ? -10.596 -2.617 4.151 1.00 65.44 480 LYS A N 1
ATOM 3856 C CA . LYS A 1 480 ? -10.401 -3.156 5.497 1.00 65.44 480 LYS A CA 1
ATOM 3857 C C . LYS A 1 480 ? -10.160 -4.660 5.415 1.00 65.44 480 LYS A C 1
ATOM 3859 O O . LYS A 1 480 ? -10.946 -5.411 4.830 1.00 65.44 480 LYS A O 1
ATOM 3864 N N . LYS A 1 481 ? -9.060 -5.084 6.031 1.00 53.94 481 LYS A N 1
ATOM 3865 C CA . LYS A 1 481 ? -8.758 -6.490 6.266 1.00 53.94 481 LYS A CA 1
ATOM 3866 C C . LYS A 1 481 ? -9.407 -6.934 7.560 1.00 53.94 481 LYS A C 1
ATOM 3868 O O . LYS A 1 481 ? -9.456 -6.174 8.524 1.00 53.94 481 LYS A O 1
ATOM 3873 N N . MET A 1 482 ? -9.861 -8.171 7.576 1.00 43.38 482 MET A N 1
ATOM 3874 C CA . MET A 1 482 ? -10.286 -8.842 8.786 1.00 43.38 482 MET A CA 1
ATOM 3875 C C . MET A 1 482 ? -9.687 -10.245 8.769 1.00 43.38 482 MET A C 1
ATOM 3877 O O . MET A 1 482 ? -9.852 -10.954 7.781 1.00 43.38 482 MET A O 1
ATOM 3881 N N . LEU A 1 483 ? -8.930 -10.600 9.813 1.00 41.94 483 LEU A N 1
ATOM 3882 C CA . LEU A 1 483 ? -8.190 -11.871 9.893 1.00 41.94 483 LEU A CA 1
ATOM 3883 C C . LEU A 1 483 ? -7.290 -12.127 8.666 1.00 41.94 483 LEU A C 1
ATOM 3885 O O . LEU A 1 483 ? -7.274 -13.207 8.099 1.00 41.94 483 LEU A O 1
ATOM 3889 N N . GLY A 1 484 ? -6.620 -11.090 8.151 1.00 41.78 484 GLY A N 1
ATOM 3890 C CA . GLY A 1 484 ? -5.780 -11.204 6.948 1.00 41.78 484 GLY A CA 1
ATOM 3891 C C . GLY A 1 484 ? -6.537 -11.271 5.610 1.00 41.78 484 GLY A C 1
ATOM 3892 O O . GLY A 1 484 ? -5.936 -10.977 4.572 1.00 41.78 484 GLY A O 1
ATOM 3893 N N . PHE A 1 485 ? -7.848 -11.531 5.614 1.00 41.25 485 PHE A N 1
ATOM 3894 C CA . PHE A 1 485 ? -8.692 -11.609 4.419 1.00 41.25 485 PHE A CA 1
ATOM 3895 C C . PHE A 1 485 ? -9.391 -10.277 4.106 1.00 41.25 485 PHE A C 1
ATOM 3897 O O . PHE A 1 485 ? -9.732 -9.484 4.988 1.00 41.25 485 PHE A O 1
ATOM 3904 N N . ILE A 1 486 ? -9.606 -10.001 2.817 1.00 51.19 486 ILE A N 1
ATOM 3905 C CA . ILE A 1 486 ? -10.364 -8.826 2.367 1.00 51.19 486 ILE A CA 1
ATOM 3906 C C . ILE A 1 486 ? -11.856 -9.114 2.553 1.00 51.19 486 ILE A C 1
ATOM 3908 O O . ILE A 1 486 ? -12.406 -9.997 1.899 1.00 51.19 486 ILE A O 1
ATOM 3912 N N . LYS A 1 487 ? -12.495 -8.334 3.432 1.00 42.44 487 LYS A N 1
ATOM 3913 C CA . LYS A 1 487 ? -13.855 -8.528 3.965 1.00 42.44 487 LYS A CA 1
ATOM 3914 C C . LYS A 1 487 ? -14.965 -8.578 2.899 1.00 42.44 487 LYS A C 1
ATOM 3916 O O . LYS A 1 487 ? -16.003 -9.187 3.129 1.00 42.44 487 LYS A O 1
ATOM 3921 N N . SER A 1 488 ? -14.771 -7.943 1.742 1.00 49.38 488 SER A N 1
ATOM 3922 C CA . SER A 1 488 ? -15.631 -8.045 0.550 1.00 49.38 488 SER A CA 1
ATOM 3923 C C . SER A 1 488 ? -15.016 -7.262 -0.619 1.00 49.38 488 SER A C 1
ATOM 3925 O O . SER A 1 488 ? -14.120 -6.436 -0.426 1.00 49.38 488 SER A O 1
ATOM 3927 N N . SER A 1 489 ? -15.471 -7.508 -1.855 1.00 60.72 489 SER A N 1
ATOM 3928 C CA . SER A 1 489 ? -15.096 -6.661 -2.992 1.00 60.72 489 SER A CA 1
ATOM 3929 C C . SER A 1 489 ? -15.665 -5.257 -2.788 1.00 60.72 489 SER A C 1
ATOM 3931 O O . SER A 1 489 ? -16.886 -5.082 -2.796 1.00 60.72 489 SER A O 1
ATOM 3933 N N . LEU A 1 490 ? -14.786 -4.268 -2.626 1.00 74.06 490 LEU A N 1
ATOM 3934 C CA . LEU A 1 490 ? -15.160 -2.861 -2.532 1.00 74.06 490 LEU A CA 1
ATOM 3935 C C . LEU A 1 490 ? -16.079 -2.483 -3.707 1.00 74.06 490 LEU A C 1
ATOM 3937 O O . LEU A 1 490 ? -15.768 -2.798 -4.857 1.00 74.06 490 LEU A O 1
ATOM 3941 N N . ASN A 1 491 ? -17.203 -1.814 -3.440 1.00 79.44 491 ASN A N 1
ATOM 3942 C CA . ASN A 1 491 ? -18.119 -1.379 -4.498 1.00 79.44 491 ASN A CA 1
ATOM 3943 C C . ASN A 1 491 ? -17.567 -0.125 -5.194 1.00 79.44 491 ASN A C 1
ATOM 3945 O O . ASN A 1 491 ? -17.991 1.000 -4.920 1.00 79.44 491 ASN A O 1
ATOM 3949 N N . THR A 1 492 ? -16.591 -0.335 -6.076 1.00 82.69 492 THR A N 1
ATOM 3950 C CA . THR A 1 492 ? -15.914 0.727 -6.827 1.00 82.69 492 THR A CA 1
ATOM 3951 C C . THR A 1 492 ? -16.883 1.528 -7.688 1.00 82.69 492 THR A C 1
ATOM 3953 O O . THR A 1 492 ? -16.737 2.739 -7.753 1.00 82.69 492 THR A O 1
ATOM 3956 N N . ASP A 1 493 ? -17.926 0.905 -8.245 1.00 79.06 493 ASP A N 1
ATOM 3957 C CA . ASP A 1 493 ? -18.941 1.590 -9.061 1.00 79.06 493 ASP A CA 1
ATOM 3958 C C . ASP A 1 493 ? -19.738 2.624 -8.253 1.00 79.06 493 ASP A C 1
ATOM 3960 O O . ASP A 1 493 ? -20.114 3.685 -8.758 1.00 79.06 493 ASP A O 1
ATOM 3964 N N . LYS A 1 494 ? -20.039 2.313 -6.985 1.00 84.50 494 LYS A N 1
ATOM 3965 C CA . LYS A 1 494 ? -20.702 3.253 -6.076 1.00 84.50 494 LYS A CA 1
ATOM 3966 C C . LYS A 1 494 ? -19.766 4.402 -5.708 1.00 84.50 494 LYS A C 1
ATOM 3968 O O . LYS A 1 494 ? -20.197 5.548 -5.749 1.00 84.50 494 LYS A O 1
ATOM 3973 N N . ILE A 1 495 ? -18.507 4.100 -5.395 1.00 85.62 495 ILE A N 1
ATOM 3974 C CA . ILE A 1 495 ? -17.485 5.108 -5.075 1.00 85.62 495 ILE A CA 1
ATOM 3975 C C . ILE A 1 495 ? -17.264 6.038 -6.273 1.00 85.62 495 ILE A C 1
ATOM 3977 O O . ILE A 1 495 ? -17.274 7.253 -6.113 1.00 85.62 495 ILE A O 1
ATOM 3981 N N . GLU A 1 496 ? -17.154 5.490 -7.484 1.00 86.62 496 GLU A N 1
ATOM 3982 C CA . GLU A 1 496 ? -16.993 6.263 -8.718 1.00 86.62 496 GLU A CA 1
ATOM 3983 C C . GLU A 1 496 ? -18.173 7.208 -8.945 1.00 86.62 496 GLU A C 1
ATOM 3985 O O . GLU A 1 496 ? -17.981 8.380 -9.275 1.00 86.62 496 GLU A O 1
ATOM 3990 N N . ARG A 1 497 ? -19.400 6.721 -8.723 1.00 87.50 497 ARG A N 1
ATOM 3991 C CA . ARG A 1 497 ? -20.619 7.522 -8.859 1.00 87.50 497 ARG A CA 1
ATOM 3992 C C . ARG A 1 497 ? -20.686 8.643 -7.828 1.00 87.50 497 ARG A C 1
ATOM 3994 O O . ARG A 1 497 ? -20.893 9.787 -8.212 1.00 87.50 497 ARG A O 1
ATOM 4001 N N . ASP A 1 498 ? -20.473 8.325 -6.555 1.00 88.44 498 ASP A N 1
ATOM 4002 C CA . ASP A 1 498 ? -20.566 9.297 -5.464 1.00 88.44 498 ASP A CA 1
ATOM 4003 C C . ASP A 1 498 ? -19.494 10.404 -5.633 1.00 88.44 498 ASP A C 1
ATOM 4005 O O . ASP A 1 498 ? -19.760 11.585 -5.414 1.00 88.44 498 ASP A O 1
ATOM 4009 N N . ILE A 1 499 ? -18.301 10.058 -6.130 1.00 88.81 499 ILE A N 1
ATOM 4010 C CA . ILE A 1 499 ? -17.235 11.025 -6.448 1.00 88.81 499 ILE A CA 1
ATOM 4011 C C . ILE A 1 499 ? -17.548 11.832 -7.709 1.00 88.81 499 ILE A C 1
ATOM 4013 O O . ILE A 1 499 ? -17.296 13.039 -7.752 1.00 88.81 499 ILE A O 1
ATOM 4017 N N . SER A 1 500 ? -18.147 11.201 -8.719 1.00 89.25 500 SER A N 1
ATOM 4018 C CA . SER A 1 500 ? -18.647 11.907 -9.901 1.00 89.25 500 SER A CA 1
ATOM 4019 C C . SER A 1 500 ? -19.713 12.940 -9.529 1.00 89.25 500 SER A C 1
ATOM 4021 O O . SER A 1 500 ? -19.705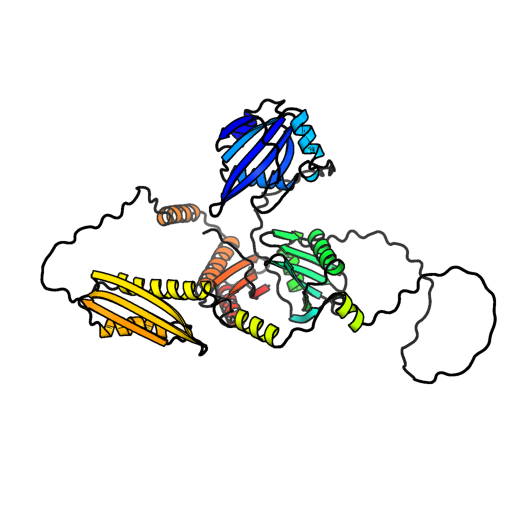 14.047 -10.071 1.00 89.25 500 SER A O 1
ATOM 4023 N N . ASP A 1 501 ? -20.578 12.626 -8.562 1.00 89.31 501 ASP A N 1
ATOM 4024 C CA . ASP A 1 501 ? -21.583 13.551 -8.039 1.00 89.31 501 ASP A CA 1
ATOM 4025 C C . ASP A 1 501 ? -20.929 14.733 -7.303 1.00 89.31 501 ASP A C 1
ATOM 4027 O O . ASP A 1 501 ? -21.312 15.883 -7.535 1.00 89.31 501 ASP A O 1
ATOM 4031 N N . ILE A 1 502 ? -19.886 14.493 -6.494 1.00 87.38 502 ILE A N 1
ATOM 4032 C CA . ILE A 1 502 ? -19.098 15.558 -5.840 1.00 87.38 502 ILE A CA 1
ATOM 4033 C C . ILE A 1 502 ? -18.472 16.498 -6.885 1.00 87.38 502 ILE A C 1
ATOM 4035 O O . ILE A 1 502 ? -18.540 17.724 -6.739 1.00 87.38 502 ILE A O 1
ATOM 4039 N N . LEU A 1 503 ? -17.887 15.954 -7.956 1.00 87.38 503 LEU A N 1
ATOM 4040 C CA . LEU A 1 503 ? -17.298 16.744 -9.045 1.00 87.38 503 LEU A CA 1
ATOM 4041 C C . LEU A 1 503 ? -18.371 17.538 -9.809 1.00 87.38 503 LEU A C 1
ATOM 4043 O O . LEU A 1 503 ? -18.222 18.746 -10.025 1.00 87.38 503 LEU A O 1
ATOM 4047 N N . GLY A 1 504 ? -19.496 16.895 -10.132 1.00 86.56 504 GLY A N 1
ATOM 4048 C CA . GLY A 1 504 ? -20.628 17.509 -10.825 1.00 86.56 504 GLY A CA 1
ATOM 4049 C C . GLY A 1 504 ? -21.278 18.647 -10.034 1.00 86.56 504 GLY A C 1
ATOM 4050 O O . GLY A 1 504 ? -21.545 19.711 -10.593 1.00 86.56 504 GLY A O 1
ATOM 4051 N N . MET A 1 505 ? -21.450 18.486 -8.716 1.00 88.38 505 MET A N 1
ATOM 4052 C CA . MET A 1 505 ? -21.953 19.534 -7.813 1.00 88.38 505 MET A CA 1
ATOM 4053 C C . MET A 1 505 ? -21.082 20.796 -7.802 1.00 88.38 505 MET A C 1
ATOM 4055 O O . MET A 1 505 ? -21.560 21.883 -7.469 1.00 88.38 505 MET A O 1
ATOM 4059 N N . ASN A 1 506 ? -19.806 20.665 -8.166 1.00 85.38 506 ASN A N 1
ATOM 4060 C CA . ASN A 1 506 ? -18.856 21.768 -8.237 1.00 85.38 506 ASN A CA 1
ATOM 4061 C C . ASN A 1 506 ? -18.646 22.295 -9.670 1.00 85.38 506 ASN A C 1
ATOM 4063 O O . ASN A 1 506 ? -17.756 23.116 -9.883 1.00 85.38 506 ASN A O 1
ATOM 4067 N N . ASN A 1 507 ? -19.492 21.891 -10.631 1.00 85.56 507 ASN A N 1
ATOM 4068 C CA . ASN A 1 507 ? -19.400 22.244 -12.055 1.00 85.56 507 ASN A CA 1
ATOM 4069 C C . ASN A 1 507 ? -18.043 21.885 -12.681 1.00 85.56 507 ASN A C 1
ATOM 4071 O O . ASN A 1 507 ? -17.506 22.647 -13.489 1.00 85.56 507 ASN A O 1
ATOM 4075 N N . VAL A 1 508 ? -17.482 20.741 -12.286 1.00 85.69 508 VAL A N 1
ATOM 4076 C CA . VAL A 1 508 ? -16.214 20.242 -12.813 1.00 85.69 508 VAL A CA 1
ATOM 4077 C C . VAL A 1 508 ? -16.476 19.070 -13.751 1.00 85.69 508 VAL A C 1
ATOM 4079 O O . VAL A 1 508 ? -17.109 18.086 -13.378 1.00 85.69 508 VAL A O 1
ATOM 4082 N N . GLU A 1 509 ? -16.002 19.192 -14.987 1.00 87.56 509 GLU A N 1
ATOM 4083 C CA . GLU A 1 509 ? -16.042 18.133 -15.990 1.00 87.56 509 GLU A CA 1
ATOM 4084 C C . GLU A 1 509 ? -15.004 17.056 -15.649 1.00 87.56 509 GLU A C 1
ATOM 4086 O O . GLU A 1 509 ? -13.857 17.355 -15.312 1.00 87.56 509 GLU A O 1
ATOM 4091 N N . ILE A 1 510 ? -15.401 15.788 -15.737 1.00 85.75 510 ILE A N 1
ATOM 4092 C CA . ILE A 1 510 ? -14.525 14.652 -15.448 1.00 85.75 510 ILE A CA 1
ATOM 4093 C C . ILE A 1 510 ? -13.765 14.298 -16.727 1.00 85.75 510 ILE A C 1
ATOM 4095 O O . ILE A 1 510 ? -14.329 13.711 -17.647 1.00 85.75 510 ILE A O 1
ATOM 4099 N N . GLU A 1 511 ? -12.484 14.653 -16.789 1.00 83.81 511 GLU A N 1
ATOM 4100 C CA . GLU A 1 511 ? -11.600 14.244 -17.887 1.00 83.81 511 GLU A CA 1
ATOM 4101 C C . GLU A 1 511 ? -11.058 12.829 -17.645 1.00 83.81 511 GLU A C 1
ATOM 4103 O O . GLU A 1 511 ? -10.919 12.031 -18.575 1.00 83.81 511 GLU A O 1
ATOM 4108 N N . PHE A 1 512 ? -10.770 12.513 -16.381 1.00 80.38 512 PHE A N 1
ATOM 4109 C CA . PHE A 1 512 ? -10.297 11.208 -15.950 1.00 80.38 512 PHE A CA 1
ATOM 4110 C C . PHE A 1 512 ? -10.703 10.945 -14.497 1.00 80.38 512 PHE A C 1
ATOM 4112 O O . PHE A 1 512 ? -10.449 11.777 -13.626 1.00 80.38 512 PHE A O 1
ATOM 4119 N N . LEU A 1 513 ? -11.300 9.783 -14.240 1.00 80.12 513 LEU A N 1
ATOM 4120 C CA . LEU A 1 513 ? -11.553 9.267 -12.899 1.00 80.12 513 LEU A CA 1
ATOM 4121 C C . LEU A 1 513 ? -11.139 7.797 -12.864 1.00 80.12 513 LEU A C 1
ATOM 4123 O O . LEU A 1 513 ? -11.540 7.019 -13.729 1.00 80.12 513 LEU A O 1
ATOM 4127 N N . ASN A 1 514 ? -10.311 7.431 -11.891 1.00 82.75 514 ASN A N 1
ATOM 4128 C CA . ASN A 1 514 ? -9.874 6.057 -11.682 1.00 82.75 514 ASN A CA 1
ATOM 4129 C C . ASN A 1 514 ? -9.877 5.710 -10.195 1.00 82.75 514 ASN A C 1
ATOM 4131 O O . ASN A 1 514 ? -9.466 6.516 -9.362 1.00 82.75 514 ASN A O 1
ATOM 4135 N N . ILE A 1 515 ? -10.315 4.493 -9.878 1.00 78.38 515 ILE A N 1
ATOM 4136 C CA . ILE A 1 515 ? -10.268 3.933 -8.529 1.00 78.38 515 ILE A CA 1
ATOM 4137 C C . ILE A 1 515 ? -9.503 2.617 -8.605 1.00 78.38 515 ILE A C 1
ATOM 4139 O O . ILE A 1 515 ? -9.959 1.666 -9.237 1.00 78.38 515 ILE A O 1
ATOM 4143 N N . THR A 1 516 ? -8.348 2.570 -7.951 1.00 75.06 516 THR A N 1
ATOM 4144 C CA . THR A 1 516 ? -7.494 1.384 -7.854 1.00 75.06 516 THR A CA 1
ATOM 4145 C C . THR A 1 516 ? -7.671 0.751 -6.477 1.00 75.06 516 THR A C 1
ATOM 4147 O O . THR A 1 516 ? -7.539 1.429 -5.457 1.00 75.06 516 THR A O 1
ATOM 4150 N N . VAL A 1 517 ? -7.959 -0.553 -6.435 1.00 71.69 517 VAL A N 1
ATOM 4151 C CA . VAL A 1 517 ? -8.145 -1.302 -5.181 1.00 71.69 517 VAL A CA 1
ATOM 4152 C C . VAL A 1 517 ? -6.877 -2.085 -4.859 1.00 71.69 517 VAL A C 1
ATOM 4154 O O . VAL A 1 517 ? -6.581 -3.098 -5.492 1.00 71.69 517 VAL A O 1
ATOM 4157 N N . GLU A 1 518 ? -6.139 -1.665 -3.834 1.00 68.81 518 GLU A N 1
ATOM 4158 C CA . GLU A 1 518 ? -4.910 -2.349 -3.433 1.00 68.81 518 GLU A CA 1
ATOM 4159 C C . GLU A 1 518 ? -5.236 -3.557 -2.535 1.00 68.81 518 GLU A C 1
ATOM 4161 O O . GLU A 1 518 ? -5.608 -3.420 -1.370 1.00 68.81 518 GLU A O 1
ATOM 4166 N N . LYS A 1 519 ? -5.115 -4.772 -3.090 1.00 56.88 519 LYS A N 1
ATOM 4167 C CA . LYS A 1 519 ? -5.464 -6.035 -2.401 1.00 56.88 519 LYS A CA 1
ATOM 4168 C C . LYS A 1 519 ? -4.351 -6.595 -1.502 1.00 56.88 519 LYS A C 1
ATOM 4170 O O . LYS A 1 519 ? -4.599 -7.427 -0.632 1.00 56.88 519 LYS A O 1
ATOM 4175 N N . PHE A 1 520 ? -3.117 -6.139 -1.680 1.00 49.47 520 PHE A N 1
ATOM 4176 C CA . PHE A 1 520 ? -1.971 -6.574 -0.886 1.00 49.47 520 PHE A CA 1
ATOM 4177 C C . PHE A 1 520 ? -1.453 -5.374 -0.109 1.00 49.47 520 PHE A C 1
ATOM 4179 O O . PHE A 1 520 ? -1.108 -4.370 -0.717 1.00 49.47 520 PHE A O 1
ATOM 4186 N N . THR A 1 521 ? -1.403 -5.466 1.221 1.00 40.94 521 THR A N 1
ATOM 4187 C CA . THR A 1 521 ? -0.786 -4.427 2.052 1.00 40.94 521 THR A CA 1
ATOM 4188 C C . THR A 1 521 ? 0.702 -4.413 1.748 1.00 40.94 521 THR A C 1
ATOM 4190 O O . THR A 1 521 ? 1.444 -5.256 2.250 1.00 40.94 521 THR A O 1
ATOM 4193 N N . THR A 1 522 ? 1.142 -3.459 0.937 1.00 37.75 522 THR A N 1
ATOM 4194 C CA . THR A 1 522 ? 2.476 -2.899 1.116 1.00 37.75 522 THR A CA 1
ATOM 4195 C C . THR A 1 522 ? 2.485 -2.317 2.530 1.00 37.75 522 THR A C 1
ATOM 4197 O O . THR A 1 522 ? 1.584 -1.563 2.896 1.00 37.75 522 THR A O 1
ATOM 4200 N N . SER A 1 523 ? 3.386 -2.784 3.394 1.00 31.06 523 SER A N 1
ATOM 4201 C CA . SER A 1 523 ? 3.479 -2.357 4.793 1.00 31.06 523 SER A CA 1
ATOM 4202 C C . SER A 1 523 ? 3.809 -0.865 4.859 1.00 31.06 523 SER A C 1
ATOM 4204 O O . SER A 1 523 ? 4.966 -0.466 4.937 1.00 31.06 523 SER A O 1
ATOM 4206 N N . TYR A 1 524 ? 2.768 -0.043 4.795 1.00 33.69 524 TYR A N 1
ATOM 4207 C CA . TYR A 1 524 ? 2.823 1.398 4.925 1.00 33.69 524 TYR A CA 1
ATOM 4208 C C . TYR A 1 524 ? 2.689 1.735 6.403 1.00 33.69 524 TYR A C 1
ATOM 4210 O O . TYR A 1 524 ? 1.595 1.894 6.938 1.00 33.69 524 TYR A O 1
ATOM 4218 N N . SER A 1 525 ? 3.814 1.852 7.101 1.00 28.78 525 SER A N 1
ATOM 4219 C CA . SER A 1 525 ? 3.809 2.518 8.397 1.00 28.78 525 SER A CA 1
ATOM 4220 C C . SER A 1 525 ? 3.615 4.019 8.157 1.00 28.78 525 SER A C 1
ATOM 4222 O O . SER A 1 525 ? 4.588 4.763 8.009 1.00 28.78 525 SER A O 1
ATOM 4224 N N . ARG A 1 526 ? 2.363 4.495 8.107 1.00 26.02 526 ARG A N 1
ATOM 4225 C CA . ARG A 1 526 ? 2.102 5.907 8.416 1.00 26.02 526 ARG A CA 1
ATOM 4226 C C . ARG A 1 526 ? 2.520 6.099 9.871 1.00 26.02 526 ARG A C 1
ATOM 4228 O O . ARG A 1 526 ? 1.860 5.595 10.775 1.00 26.02 526 ARG A O 1
ATOM 4235 N N . TYR A 1 527 ? 3.632 6.795 10.092 1.00 25.14 527 TYR A N 1
ATOM 4236 C CA . TYR A 1 527 ? 3.906 7.388 11.395 1.00 25.14 527 TYR A CA 1
ATOM 4237 C C . TYR A 1 527 ? 2.704 8.279 11.743 1.00 25.14 527 TYR A C 1
ATOM 4239 O O . TYR A 1 527 ? 2.426 9.238 11.020 1.00 25.14 527 TYR A O 1
ATOM 4247 N N . LYS A 1 528 ? 1.947 7.882 12.772 1.00 25.89 528 LYS A N 1
ATOM 4248 C CA . LYS A 1 528 ? 0.952 8.735 13.430 1.00 25.89 528 LYS A CA 1
ATOM 4249 C C . LYS A 1 528 ? 1.648 9.851 14.195 1.00 25.89 528 LYS A C 1
ATOM 4251 O O . LYS A 1 528 ? 2.717 9.567 14.783 1.00 25.89 528 LYS A O 1
#

Radius of gyration: 33.17 Å; chains: 1; bounding box: 77×81×103 Å

InterPro domains:
  IPR019249 Protein of unknown function DUF2226 [PF09987] (171-382)

Organism: Methanococcus maripaludis (NCBI:txid39152)